Protein AF-0000000066699645 (afdb_homodimer)

Structure (mmCIF, N/CA/C/O backbone):
data_AF-0000000066699645-model_v1
#
loop_
_entity.id
_entity.type
_entity.pdbx_description
1 polymer 'Galactosylgalactosylxylosylprotein 3-beta-glucuronosyltransferase'
#
loop_
_atom_site.group_PDB
_atom_site.id
_atom_site.type_symbol
_atom_site.label_atom_id
_atom_site.label_alt_id
_atom_site.label_comp_id
_atom_site.label_asym_id
_atom_site.label_entity_id
_atom_site.label_seq_id
_atom_site.pdbx_PDB_ins_code
_atom_site.Cartn_x
_atom_site.Cartn_y
_atom_site.Cartn_z
_atom_site.occupancy
_atom_site.B_iso_or_equiv
_atom_site.auth_seq_id
_atom_site.auth_comp_id
_atom_site.auth_asym_id
_atom_site.auth_atom_id
_atom_site.pdbx_PDB_model_num
ATOM 1 N N . MET A 1 1 ? 53.219 -102.312 -9.844 1 25.41 1 MET A N 1
ATOM 2 C CA . MET A 1 1 ? 52.625 -101.5 -10.914 1 25.41 1 MET A CA 1
ATOM 3 C C . MET A 1 1 ? 52.094 -100.188 -10.375 1 25.41 1 MET A C 1
ATOM 5 O O . MET A 1 1 ? 51.094 -100.125 -9.648 1 25.41 1 MET A O 1
ATOM 9 N N . HIS A 1 2 ? 53 -99.062 -10.047 1 28.23 2 HIS A N 1
ATOM 10 C CA . HIS A 1 2 ? 53.094 -97.812 -9.352 1 28.23 2 HIS A CA 1
ATOM 11 C C . HIS A 1 2 ? 52.188 -96.75 -10 1 28.23 2 HIS A C 1
ATOM 13 O O . HIS A 1 2 ? 51.844 -96.875 -11.18 1 28.23 2 HIS A O 1
ATOM 19 N N . LEU A 1 3 ? 51.719 -95.625 -9.211 1 24.78 3 LEU A N 1
ATOM 20 C CA . LEU A 1 3 ? 50.812 -94.562 -9.008 1 24.78 3 LEU A CA 1
ATOM 21 C C . LEU A 1 3 ? 51.094 -93.375 -9.969 1 24.78 3 LEU A C 1
ATOM 23 O O . LEU A 1 3 ? 52 -92.562 -9.719 1 24.78 3 LEU A O 1
ATOM 27 N N . ARG A 1 4 ? 51.312 -93.625 -11.25 1 26.98 4 ARG A N 1
ATOM 28 C CA . ARG A 1 4 ? 51.688 -92.562 -12.219 1 26.98 4 ARG A CA 1
ATOM 29 C C . ARG A 1 4 ? 50.562 -91.562 -12.367 1 26.98 4 ARG A C 1
ATOM 31 O O . ARG A 1 4 ? 50.156 -91.25 -13.484 1 26.98 4 ARG A O 1
ATOM 38 N N . ARG A 1 5 ? 49.562 -91.375 -11.406 1 25.19 5 ARG A N 1
ATOM 39 C CA . ARG A 1 5 ? 48.281 -90.75 -11.688 1 25.19 5 ARG A CA 1
ATOM 40 C C . ARG A 1 5 ? 48.438 -89.25 -11.938 1 25.19 5 ARG A C 1
ATOM 42 O O . ARG A 1 5 ? 47.531 -88.625 -12.5 1 25.19 5 ARG A O 1
ATOM 49 N N . ILE A 1 6 ? 49.438 -88.5 -11.422 1 25.12 6 ILE A N 1
ATOM 50 C CA . ILE A 1 6 ? 49.094 -87.188 -10.859 1 25.12 6 ILE A CA 1
ATOM 51 C C . ILE A 1 6 ? 49.062 -86.125 -11.961 1 25.12 6 ILE A C 1
ATOM 53 O O . ILE A 1 6 ? 48.688 -85 -11.727 1 25.12 6 ILE A O 1
ATOM 57 N N . LYS A 1 7 ? 49.562 -86.188 -13.172 1 28.09 7 LYS A N 1
ATOM 58 C CA . LYS A 1 7 ? 50.094 -85 -13.773 1 28.09 7 LYS A CA 1
ATOM 59 C C . LYS A 1 7 ? 49 -84.125 -14.383 1 28.09 7 LYS A C 1
ATOM 61 O O . LYS A 1 7 ? 49.25 -83.062 -14.859 1 28.09 7 LYS A O 1
ATOM 66 N N . PHE A 1 8 ? 47.75 -84.562 -14.68 1 26.39 8 PHE A N 1
ATOM 67 C CA . PHE A 1 8 ? 47.125 -83.938 -15.82 1 26.39 8 PHE A CA 1
ATOM 68 C C . PHE A 1 8 ? 46.531 -82.562 -15.391 1 26.39 8 PHE A C 1
ATOM 70 O O . PHE A 1 8 ? 45.875 -81.875 -16.188 1 26.39 8 PHE A O 1
ATOM 77 N N . LEU A 1 9 ? 46.5 -82.125 -14.117 1 24.75 9 LEU A N 1
ATOM 78 C CA . LEU A 1 9 ? 45.5 -81.125 -13.789 1 24.75 9 LEU A CA 1
ATOM 79 C C . LEU A 1 9 ? 45.906 -79.75 -14.289 1 24.75 9 LEU A C 1
ATOM 81 O O . LEU A 1 9 ? 45.219 -78.75 -14.031 1 24.75 9 LEU A O 1
ATOM 85 N N . ARG A 1 10 ? 47.031 -79.5 -14.922 1 25.92 10 ARG A N 1
ATOM 86 C CA . ARG A 1 10 ? 47.469 -78.125 -14.875 1 25.92 10 ARG A CA 1
ATOM 87 C C . ARG A 1 10 ? 46.625 -77.25 -15.805 1 25.92 10 ARG A C 1
ATOM 89 O O . ARG A 1 10 ? 46.688 -76 -15.75 1 25.92 10 ARG A O 1
ATOM 96 N N . ARG A 1 11 ? 46.125 -77.688 -16.922 1 27.58 11 ARG A N 1
ATOM 97 C CA . ARG A 1 11 ? 46.094 -76.688 -18.016 1 27.58 11 ARG A CA 1
ATOM 98 C C . ARG A 1 11 ? 44.969 -75.688 -17.797 1 27.58 11 ARG A C 1
ATOM 100 O O . ARG A 1 11 ? 45 -74.625 -18.375 1 27.58 11 ARG A O 1
ATOM 107 N N . LEU A 1 12 ? 43.812 -76 -17.344 1 28.14 12 LEU A N 1
ATOM 108 C CA . LEU A 1 12 ? 42.688 -75.188 -17.859 1 28.14 12 LEU A CA 1
ATOM 109 C C . LEU A 1 12 ? 42.625 -73.875 -17.156 1 28.14 12 LEU A C 1
ATOM 111 O O . LEU A 1 12 ? 41.594 -73.188 -17.172 1 28.14 12 LEU A O 1
ATOM 115 N N . THR A 1 13 ? 43.656 -73.375 -16.5 1 29.7 13 THR A N 1
ATOM 116 C CA . THR A 1 13 ? 43.375 -72.125 -15.742 1 29.7 13 THR A CA 1
ATOM 117 C C . THR A 1 13 ? 43.219 -70.938 -16.688 1 29.7 13 THR A C 1
ATOM 119 O O . THR A 1 13 ? 43.25 -69.812 -16.234 1 29.7 13 THR A O 1
ATOM 122 N N . ASN A 1 14 ? 43.188 -71.062 -18.031 1 32.34 14 ASN A N 1
ATOM 123 C CA . ASN A 1 14 ? 43.156 -69.75 -18.734 1 32.34 14 ASN A CA 1
ATOM 124 C C . ASN A 1 14 ? 41.844 -69.062 -18.484 1 32.34 14 ASN A C 1
ATOM 126 O O . ASN A 1 14 ? 40.844 -69.312 -19.125 1 32.34 14 ASN A O 1
ATOM 130 N N . GLN A 1 15 ? 41.406 -68.75 -17.312 1 33.28 15 GLN A N 1
ATOM 131 C CA . GLN A 1 15 ? 40.25 -67.875 -17.062 1 33.28 15 GLN A CA 1
ATOM 132 C C . GLN A 1 15 ? 40.375 -66.562 -17.766 1 33.28 15 GLN A C 1
ATOM 134 O O . GLN A 1 15 ? 41.312 -65.812 -17.5 1 33.28 15 GLN A O 1
ATOM 139 N N . ARG A 1 16 ? 40 -66.375 -19.062 1 41.59 16 ARG A N 1
ATOM 140 C CA . ARG A 1 16 ? 39.875 -65.188 -19.859 1 41.59 16 ARG A CA 1
ATOM 141 C C . ARG A 1 16 ? 39.188 -64.062 -19.047 1 41.59 16 ARG A C 1
ATOM 143 O O . ARG A 1 16 ? 38.375 -64.312 -18.188 1 41.59 16 ARG A O 1
ATOM 150 N N . PRO A 1 17 ? 39.781 -62.75 -19.109 1 44.25 17 PRO A N 1
ATOM 151 C CA . PRO A 1 17 ? 39.438 -61.5 -18.391 1 44.25 17 PRO A CA 1
ATOM 152 C C . PRO A 1 17 ? 37.969 -61.094 -18.609 1 44.25 17 PRO A C 1
ATOM 154 O O . PRO A 1 17 ? 37.625 -60.531 -19.656 1 44.25 17 PRO A O 1
ATOM 157 N N . VAL A 1 18 ? 36.938 -61.812 -18.406 1 53.19 18 VAL A N 1
ATOM 158 C CA . VAL A 1 18 ? 35.562 -61.375 -18.328 1 53.19 18 VAL A CA 1
ATOM 159 C C . VAL A 1 18 ? 35.469 -60.125 -17.469 1 53.19 18 VAL A C 1
ATOM 161 O O . VAL A 1 18 ? 34.5 -59.375 -17.562 1 53.19 18 VAL A O 1
ATOM 164 N N . ASP A 1 19 ? 36.562 -59.906 -16.688 1 60 19 ASP A N 1
ATOM 165 C CA . ASP A 1 19 ? 36.5 -58.75 -15.781 1 60 19 ASP A CA 1
ATOM 166 C C . ASP A 1 19 ? 36.656 -57.438 -16.547 1 60 19 ASP A C 1
ATOM 168 O O . ASP A 1 19 ? 36.031 -56.438 -16.203 1 60 19 ASP A O 1
ATOM 172 N N . GLY A 1 20 ? 37.312 -57.5 -17.719 1 61.88 20 GLY A N 1
ATOM 173 C CA . GLY A 1 20 ? 37.5 -56.281 -18.484 1 61.88 20 GLY A CA 1
ATOM 174 C C . GLY A 1 20 ? 36.281 -55.844 -19.234 1 61.88 20 GLY A C 1
ATOM 175 O O . GLY A 1 20 ? 36 -54.656 -19.344 1 61.88 20 GLY A O 1
ATOM 176 N N . ILE A 1 21 ? 35.562 -56.844 -19.703 1 68.38 21 ILE A N 1
ATOM 177 C CA . ILE A 1 21 ? 34.344 -56.531 -20.484 1 68.38 21 ILE A CA 1
ATOM 178 C C . ILE A 1 21 ? 33.281 -55.969 -19.562 1 68.38 21 ILE A C 1
ATOM 180 O O . ILE A 1 21 ? 32.594 -55 -19.906 1 68.38 21 ILE A O 1
ATOM 184 N N . PHE A 1 22 ? 33.25 -56.5 -18.344 1 70 22 PHE A N 1
ATOM 185 C CA . PHE A 1 22 ? 32.25 -56 -17.391 1 70 22 PHE A CA 1
ATOM 186 C C . PHE A 1 22 ? 32.562 -54.562 -16.969 1 70 22 PHE A C 1
ATOM 188 O O . PHE A 1 22 ? 31.688 -53.75 -16.812 1 70 22 PHE A O 1
ATOM 195 N N . SER A 1 23 ? 33.875 -54.344 -16.891 1 74.88 23 SER A N 1
ATOM 196 C CA . SER A 1 23 ? 34.281 -53 -16.5 1 74.88 23 SER A CA 1
ATOM 197 C C . SER A 1 23 ? 34.031 -52 -17.625 1 74.88 23 SER A C 1
ATOM 199 O O . SER A 1 23 ? 33.625 -50.875 -17.375 1 74.88 23 SER A O 1
ATOM 201 N N . THR A 1 24 ? 34.125 -52.5 -18.844 1 79.38 24 THR A N 1
ATOM 202 C CA . THR A 1 24 ? 33.906 -51.625 -19.984 1 79.38 24 THR A CA 1
ATOM 203 C C . THR A 1 24 ? 32.406 -51.344 -20.188 1 79.38 24 THR A C 1
ATOM 205 O O . THR A 1 24 ? 32.031 -50.219 -20.5 1 79.38 24 THR A O 1
ATOM 208 N N . ILE A 1 25 ? 31.641 -52.344 -19.906 1 78.44 25 ILE A N 1
ATOM 209 C CA . ILE A 1 25 ? 30.203 -52.188 -20.047 1 78.44 25 ILE A CA 1
ATOM 210 C C . ILE A 1 25 ? 29.672 -51.281 -18.938 1 78.44 25 ILE A C 1
ATOM 212 O O . ILE A 1 25 ? 28.812 -50.438 -19.188 1 78.44 25 ILE A O 1
ATOM 216 N N . GLN A 1 26 ? 30.219 -51.406 -17.766 1 75.94 26 GLN A N 1
ATOM 217 C CA . GLN A 1 26 ? 29.844 -50.531 -16.656 1 75.94 26 GLN A CA 1
ATOM 218 C C . GLN A 1 26 ? 30.25 -49.094 -16.938 1 75.94 26 GLN A C 1
ATOM 220 O O . GLN A 1 26 ? 29.484 -48.156 -16.641 1 75.94 26 GLN A O 1
ATOM 225 N N . ALA A 1 27 ? 31.359 -48.969 -17.562 1 79.38 27 ALA A N 1
ATOM 226 C CA . ALA A 1 27 ? 31.844 -47.625 -17.906 1 79.38 27 ALA A CA 1
ATOM 227 C C . ALA A 1 27 ? 31 -47 -19 1 79.38 27 ALA A C 1
ATOM 229 O O . ALA A 1 27 ? 30.641 -45.844 -18.922 1 79.38 27 ALA A O 1
ATOM 230 N N . VAL A 1 28 ? 30.672 -47.812 -19.938 1 79.5 28 VAL A N 1
ATOM 231 C CA . VAL A 1 28 ? 29.844 -47.312 -21.031 1 79.5 28 VAL A CA 1
ATOM 232 C C . VAL A 1 28 ? 28.453 -46.969 -20.516 1 79.5 28 VAL A C 1
ATOM 234 O O . VAL A 1 28 ? 27.891 -45.938 -20.891 1 79.5 28 VAL A O 1
ATOM 237 N N . PHE A 1 29 ? 27.984 -47.75 -19.641 1 79.81 29 PHE A N 1
ATOM 238 C CA . PHE A 1 29 ? 26.672 -47.5 -19.047 1 79.81 29 PHE A CA 1
ATOM 239 C C . PHE A 1 29 ? 26.719 -46.219 -18.188 1 79.81 29 PHE A C 1
ATOM 241 O O . PHE A 1 29 ? 25.781 -45.438 -18.234 1 79.81 29 PHE A O 1
ATOM 248 N N . ALA A 1 30 ? 27.766 -46.062 -17.484 1 79.38 30 ALA A N 1
ATOM 249 C CA . ALA A 1 30 ? 27.938 -44.844 -16.688 1 79.38 30 ALA A CA 1
ATOM 250 C C . ALA A 1 30 ? 28.016 -43.594 -17.562 1 79.38 30 ALA A C 1
ATOM 252 O O . ALA A 1 30 ? 27.391 -42.562 -17.266 1 79.38 30 ALA A O 1
ATOM 253 N N . ILE A 1 31 ? 28.688 -43.75 -18.594 1 79 31 ILE A N 1
ATOM 254 C CA . ILE A 1 31 ? 28.828 -42.656 -19.531 1 79 31 ILE A CA 1
ATOM 255 C C . ILE A 1 31 ? 27.5 -42.344 -20.188 1 79 31 ILE A C 1
ATOM 257 O O . ILE A 1 31 ? 27.125 -41.156 -20.359 1 79 31 ILE A O 1
ATOM 261 N N . ALA A 1 32 ? 26.781 -43.344 -20.5 1 78.94 32 ALA A N 1
ATOM 262 C CA . ALA A 1 32 ? 25.469 -43.156 -21.109 1 78.94 32 ALA A CA 1
ATOM 263 C C . ALA A 1 32 ? 24.5 -42.469 -20.141 1 78.94 32 ALA A C 1
ATOM 265 O O . ALA A 1 32 ? 23.75 -41.562 -20.531 1 78.94 32 ALA A O 1
ATOM 266 N N . VAL A 1 33 ? 24.594 -42.844 -18.922 1 74.62 33 VAL A N 1
ATOM 267 C CA . VAL A 1 33 ? 23.719 -42.25 -17.906 1 74.62 33 VAL A CA 1
ATOM 268 C C . VAL A 1 33 ? 24.094 -40.781 -17.688 1 74.62 33 VAL A C 1
ATOM 270 O O . VAL A 1 33 ? 23.219 -39.906 -17.625 1 74.62 33 VAL A O 1
ATOM 273 N N . ILE A 1 34 ? 25.312 -40.531 -17.688 1 73.62 34 ILE A N 1
ATOM 274 C CA . ILE A 1 34 ? 25.781 -39.156 -17.531 1 73.62 34 ILE A CA 1
ATOM 275 C C . ILE A 1 34 ? 25.375 -38.312 -18.75 1 73.62 34 ILE A C 1
ATOM 277 O O . ILE A 1 34 ? 24.906 -37.188 -18.594 1 73.62 34 ILE A O 1
ATOM 281 N N . SER A 1 35 ? 25.594 -38.844 -19.859 1 73.31 35 SER A N 1
ATOM 282 C CA . SER A 1 35 ? 25.219 -38.156 -21.094 1 73.31 35 SER A CA 1
ATOM 283 C C . SER A 1 35 ? 23.719 -37.906 -21.141 1 73.31 35 SER A C 1
ATOM 285 O O . SER A 1 35 ? 23.281 -36.812 -21.547 1 73.31 35 SER A O 1
ATOM 287 N N . PHE A 1 36 ? 22.969 -38.812 -20.75 1 70.5 36 PHE A N 1
ATOM 288 C CA . PHE A 1 36 ? 21.516 -38.656 -20.719 1 70.5 36 PHE A CA 1
ATOM 289 C C . PHE A 1 36 ? 21.094 -37.625 -19.703 1 70.5 36 PHE A C 1
ATOM 291 O O . PHE A 1 36 ? 20.219 -36.781 -19.984 1 70.5 36 PHE A O 1
ATOM 298 N N . GLN A 1 37 ? 21.672 -37.625 -18.562 1 64.19 37 GLN A N 1
ATOM 299 C CA . GLN A 1 37 ? 21.406 -36.594 -17.547 1 64.19 37 GLN A CA 1
ATOM 300 C C . GLN A 1 37 ? 21.781 -35.219 -18.047 1 64.19 37 GLN A C 1
ATOM 302 O O . GLN A 1 37 ? 21.047 -34.25 -17.812 1 64.19 37 GLN A O 1
ATOM 307 N N . MET A 1 38 ? 22.828 -35.125 -18.703 1 67 38 MET A N 1
ATOM 308 C CA . MET A 1 38 ? 23.266 -33.844 -19.281 1 67 38 MET A CA 1
ATOM 309 C C . MET A 1 38 ? 22.266 -33.375 -20.344 1 67 38 MET A C 1
ATOM 311 O O . MET A 1 38 ? 21.969 -32.188 -20.406 1 67 38 MET A O 1
ATOM 315 N N . CYS A 1 39 ? 21.781 -34.25 -21.125 1 64.88 39 CYS A N 1
ATOM 316 C CA . CYS A 1 39 ? 20.781 -33.875 -22.141 1 64.88 39 CYS A CA 1
ATOM 317 C C . CYS A 1 39 ? 19.5 -33.375 -21.5 1 64.88 39 CYS A C 1
ATOM 319 O O . CYS A 1 39 ? 18.906 -32.406 -21.969 1 64.88 39 CYS A O 1
ATOM 321 N N . ILE A 1 40 ? 19.125 -34.031 -20.438 1 58.25 40 ILE A N 1
ATOM 322 C CA . ILE A 1 40 ? 17.922 -33.625 -19.719 1 58.25 40 ILE A CA 1
ATOM 323 C C . ILE A 1 40 ? 18.125 -32.219 -19.109 1 58.25 40 ILE A C 1
ATOM 325 O O . ILE A 1 40 ? 17.234 -31.375 -19.203 1 58.25 40 ILE A O 1
ATOM 329 N N . ILE A 1 41 ? 19.219 -32.031 -18.578 1 57.19 41 ILE A N 1
ATOM 330 C CA . ILE A 1 41 ? 19.547 -30.719 -18 1 57.19 41 ILE A CA 1
ATOM 331 C C . ILE A 1 41 ? 19.531 -29.656 -19.094 1 57.19 41 ILE A C 1
ATOM 333 O O . ILE A 1 41 ? 18.938 -28.578 -18.906 1 57.19 41 ILE A O 1
ATOM 337 N N . ILE A 1 42 ? 20.188 -29.953 -20.203 1 56.38 42 ILE A N 1
ATOM 338 C CA . ILE A 1 42 ? 20.25 -29.016 -21.328 1 56.38 42 ILE A CA 1
ATOM 339 C C . ILE A 1 42 ? 18.828 -28.75 -21.844 1 56.38 42 ILE A C 1
ATOM 341 O O . ILE A 1 42 ? 18.469 -27.594 -22.109 1 56.38 42 ILE A O 1
ATOM 345 N N . TYR A 1 43 ? 18.047 -29.766 -21.969 1 56.53 43 TYR A N 1
ATOM 346 C CA . TYR A 1 43 ? 16.672 -29.625 -22.422 1 56.53 43 TYR A CA 1
ATOM 347 C C . TYR A 1 43 ? 15.875 -28.75 -21.453 1 56.53 43 TYR A C 1
ATOM 349 O O . TYR A 1 43 ? 15.133 -27.859 -21.891 1 56.53 43 TYR A O 1
ATOM 357 N N . LEU A 1 44 ? 16.031 -29 -20.219 1 59.19 44 LEU A N 1
ATOM 358 C CA . LEU A 1 44 ? 15.32 -28.25 -19.203 1 59.19 44 LEU A CA 1
ATOM 359 C C . LEU A 1 44 ? 15.734 -26.781 -19.234 1 59.19 44 LEU A C 1
ATOM 361 O O . LEU A 1 44 ? 14.891 -25.891 -19.062 1 59.19 44 LEU A O 1
ATOM 365 N N . VAL A 1 45 ? 16.984 -26.656 -19.406 1 58.69 45 VAL A N 1
ATOM 366 C CA . VAL A 1 45 ? 17.484 -25.281 -19.484 1 58.69 45 VAL A CA 1
ATOM 367 C C . VAL A 1 45 ? 16.953 -24.609 -20.734 1 58.69 45 VAL A C 1
ATOM 369 O O . VAL A 1 45 ? 16.578 -23.422 -20.703 1 58.69 45 VAL A O 1
ATOM 372 N N . GLU A 1 46 ? 16.906 -25.375 -21.828 1 60.12 46 GLU A N 1
ATOM 373 C CA . GLU A 1 46 ? 16.438 -24.812 -23.094 1 60.12 46 GLU A CA 1
ATOM 374 C C . GLU A 1 46 ? 14.945 -24.5 -23.047 1 60.12 46 GLU A C 1
ATOM 376 O O . GLU A 1 46 ? 14.469 -23.594 -23.734 1 60.12 46 GLU A O 1
ATOM 381 N N . GLU A 1 47 ? 14.32 -25.094 -22.156 1 67.19 47 GLU A N 1
ATOM 382 C CA . GLU A 1 47 ? 12.875 -24.906 -22.078 1 67.19 47 GLU A CA 1
ATOM 383 C C . GLU A 1 47 ? 12.523 -23.734 -21.156 1 67.19 47 GLU A C 1
ATOM 385 O O . GLU A 1 47 ? 11.383 -23.266 -21.156 1 67.19 47 GLU A O 1
ATOM 390 N N . ARG A 1 48 ? 13.57 -23.25 -20.656 1 72.12 48 ARG A N 1
ATOM 391 C CA . ARG A 1 48 ? 13.312 -22.125 -19.75 1 72.12 48 ARG A CA 1
ATOM 392 C C . ARG A 1 48 ? 13.141 -20.828 -20.547 1 72.12 48 ARG A C 1
ATOM 394 O O . ARG A 1 48 ? 13.844 -20.594 -21.531 1 72.12 48 ARG A O 1
ATOM 401 N N . ASN A 1 49 ? 12.258 -20.062 -20.109 1 69.56 49 ASN A N 1
ATOM 402 C CA . ASN A 1 49 ? 12 -18.781 -20.766 1 69.56 49 ASN A CA 1
ATOM 403 C C . ASN A 1 49 ? 12.914 -17.688 -20.219 1 69.56 49 ASN A C 1
ATOM 405 O O . ASN A 1 49 ? 12.695 -16.5 -20.5 1 69.56 49 ASN A O 1
ATOM 409 N N . TYR A 1 50 ? 13.938 -18.125 -19.438 1 72.56 50 TYR A N 1
ATOM 410 C CA . TYR A 1 50 ? 14.805 -17.141 -18.812 1 72.56 50 TYR A CA 1
ATOM 411 C C . TYR A 1 50 ? 16.219 -17.688 -18.625 1 72.56 50 TYR A C 1
ATOM 413 O O . TYR A 1 50 ? 16.438 -18.891 -18.781 1 72.56 50 TYR A O 1
ATOM 421 N N . GLU A 1 51 ? 17.156 -16.781 -18.547 1 73.5 51 GLU A N 1
ATOM 422 C CA . GLU A 1 51 ? 18.531 -17.094 -18.141 1 73.5 51 GLU A CA 1
ATOM 423 C C . GLU A 1 51 ? 18.766 -16.703 -16.672 1 73.5 51 GLU A C 1
ATOM 425 O O . GLU A 1 51 ? 18.297 -15.664 -16.219 1 73.5 51 GLU A O 1
ATOM 430 N N . ILE A 1 52 ? 19.281 -17.781 -15.961 1 68.25 52 ILE A N 1
ATOM 431 C CA . ILE A 1 52 ? 19.562 -17.531 -14.547 1 68.25 52 ILE A CA 1
ATOM 432 C C . ILE A 1 52 ? 20.953 -16.922 -14.391 1 68.25 52 ILE A C 1
ATOM 434 O O . ILE A 1 52 ? 21.938 -17.484 -14.875 1 68.25 52 ILE A O 1
ATOM 438 N N . TYR A 1 53 ? 21.062 -15.828 -13.984 1 62.03 53 TYR A N 1
ATOM 439 C CA . TYR A 1 53 ? 22.391 -15.281 -13.734 1 62.03 53 TYR A CA 1
ATOM 440 C C . TYR A 1 53 ? 22.812 -15.516 -12.289 1 62.03 53 TYR A C 1
ATOM 442 O O . TYR A 1 53 ? 23.453 -16.516 -11.977 1 62.03 53 TYR A O 1
ATOM 450 N N . GLU A 1 54 ? 22.906 -14.547 -11.281 1 52.66 54 GLU A N 1
ATOM 451 C CA . GLU A 1 54 ? 23.312 -14.727 -9.898 1 52.66 54 GLU A CA 1
ATOM 452 C C . GLU A 1 54 ? 22.109 -14.875 -8.969 1 52.66 54 GLU A C 1
ATOM 454 O O . GLU A 1 54 ? 21.5 -13.875 -8.594 1 52.66 54 GLU A O 1
ATOM 459 N N . PRO A 1 55 ? 21.609 -16.094 -8.953 1 51.44 55 PRO A N 1
ATOM 460 C CA . PRO A 1 55 ? 20.594 -16.203 -7.898 1 51.44 55 PRO A CA 1
ATOM 461 C C . PRO A 1 55 ? 21.141 -15.812 -6.523 1 51.44 55 PRO A C 1
ATOM 463 O O . PRO A 1 55 ? 22.047 -16.453 -6.004 1 51.44 55 PRO A O 1
ATOM 466 N N . ARG A 1 56 ? 21.703 -14.578 -6.207 1 50.88 56 ARG A N 1
ATOM 467 C CA . ARG A 1 56 ? 22.078 -14.438 -4.805 1 50.88 56 ARG A CA 1
ATOM 468 C C . ARG A 1 56 ? 20.859 -14.547 -3.896 1 50.88 56 ARG A C 1
ATOM 470 O O . ARG A 1 56 ? 19.859 -13.867 -4.105 1 50.88 56 ARG A O 1
ATOM 477 N N . ILE A 1 57 ? 20.641 -15.82 -3.367 1 54.88 57 ILE A N 1
ATOM 478 C CA . ILE A 1 57 ? 19.656 -16.109 -2.32 1 54.88 57 ILE A CA 1
ATOM 479 C C . ILE A 1 57 ? 20.031 -15.344 -1.049 1 54.88 57 ILE A C 1
ATOM 481 O O . ILE A 1 57 ? 21.125 -15.516 -0.514 1 54.88 57 ILE A O 1
ATOM 485 N N . ILE A 1 58 ? 19.734 -14.055 -0.841 1 54.03 58 ILE A N 1
ATOM 486 C CA . ILE A 1 58 ? 19.922 -13.422 0.459 1 54.03 58 ILE A CA 1
ATOM 487 C C . ILE A 1 58 ? 18.781 -13.805 1.393 1 54.03 58 ILE A C 1
ATOM 489 O O . ILE A 1 58 ? 17.609 -13.531 1.103 1 54.03 58 ILE A O 1
ATOM 493 N N . SER A 1 59 ? 18.938 -15.07 2.01 1 52.84 59 SER A N 1
ATOM 494 C CA . SER A 1 59 ? 17.922 -15.398 3.014 1 52.84 59 SER A CA 1
ATOM 495 C C . SER A 1 59 ? 18.188 -14.656 4.32 1 52.84 59 SER A C 1
ATOM 497 O O . SER A 1 59 ? 19.328 -14.633 4.812 1 52.84 59 SER A O 1
ATOM 499 N N . ASN A 1 60 ? 17.562 -13.516 4.555 1 50.47 60 ASN A N 1
ATOM 500 C CA . ASN A 1 60 ? 17.891 -12.922 5.844 1 50.47 60 ASN A CA 1
ATOM 501 C C . ASN A 1 60 ? 17.641 -13.898 6.992 1 50.47 60 ASN A C 1
ATOM 503 O O . ASN A 1 60 ? 18.422 -13.945 7.945 1 50.47 60 ASN A O 1
ATOM 507 N N . ASN A 1 61 ? 16.344 -14.086 7.559 1 46.81 61 ASN A N 1
ATOM 508 C CA . ASN A 1 61 ? 16.047 -14.75 8.82 1 46.81 61 ASN A CA 1
ATOM 509 C C . ASN A 1 61 ? 15.57 -16.188 8.609 1 46.81 61 ASN A C 1
ATOM 511 O O . ASN A 1 61 ? 14.836 -16.453 7.66 1 46.81 61 ASN A O 1
ATOM 515 N N . ALA A 1 62 ? 16.5 -17.062 9.227 1 40.84 62 ALA A N 1
ATOM 516 C CA . ALA A 1 62 ? 16.109 -18.453 9.398 1 40.84 62 ALA A CA 1
ATOM 517 C C . ALA A 1 62 ? 14.625 -18.594 9.695 1 40.84 62 ALA A C 1
ATOM 519 O O . ALA A 1 62 ? 14.078 -17.828 10.508 1 40.84 62 ALA A O 1
ATOM 520 N N . PHE A 1 63 ? 13.914 -19.125 8.727 1 45.72 63 PHE A N 1
ATOM 521 C CA . PHE A 1 63 ? 12.57 -19.625 8.984 1 45.72 63 PHE A CA 1
ATOM 522 C C . PHE A 1 63 ? 12.438 -20.094 10.43 1 45.72 63 PHE A C 1
ATOM 524 O O . PHE A 1 63 ? 13.094 -21.062 10.828 1 45.72 63 PHE A O 1
ATOM 531 N N . HIS A 1 64 ? 12.406 -19.094 11.352 1 40.5 64 HIS A N 1
ATOM 532 C CA . HIS A 1 64 ? 12.008 -19.688 12.617 1 40.5 64 HIS A CA 1
ATOM 533 C C . HIS A 1 64 ? 10.656 -20.391 12.5 1 40.5 64 HIS A C 1
ATOM 535 O O . HIS A 1 64 ? 9.641 -19.75 12.211 1 40.5 64 HIS A O 1
ATOM 541 N N . ASN A 1 65 ? 10.68 -21.469 11.953 1 39.53 65 ASN A N 1
ATOM 542 C CA . ASN A 1 65 ? 9.516 -22.344 12.086 1 39.53 65 ASN A CA 1
ATOM 543 C C . ASN A 1 65 ? 8.867 -22.203 13.461 1 39.53 65 ASN A C 1
ATOM 545 O O . ASN A 1 65 ? 9.32 -22.828 14.43 1 39.53 65 ASN A O 1
ATOM 549 N N . ASN A 1 66 ? 8.602 -21.031 13.922 1 41.31 66 ASN A N 1
ATOM 550 C CA . ASN A 1 66 ? 7.801 -21.125 15.133 1 41.31 66 ASN A CA 1
ATOM 551 C C . ASN A 1 66 ? 6.742 -22.219 15.016 1 41.31 66 ASN A C 1
ATOM 553 O O . ASN A 1 66 ? 6.152 -22.406 13.945 1 41.31 66 ASN A O 1
ATOM 557 N N . GLN A 1 67 ? 6.762 -23.016 15.906 1 42.38 67 GLN A N 1
ATOM 558 C CA . GLN A 1 67 ? 6.109 -24.297 16.203 1 42.38 67 GLN A CA 1
ATOM 559 C C . GLN A 1 67 ? 4.594 -24.188 16.062 1 42.38 67 GLN A C 1
ATOM 561 O O . GLN A 1 67 ? 3.863 -25.094 16.438 1 42.38 67 GLN A O 1
ATOM 566 N N . ASN A 1 68 ? 3.957 -23 16.016 1 45.72 68 ASN A N 1
ATOM 567 C CA . ASN A 1 68 ? 2.582 -23.5 16 1 45.72 68 ASN A CA 1
ATOM 568 C C . ASN A 1 68 ? 2.279 -24.25 14.711 1 45.72 68 ASN A C 1
ATOM 570 O O . ASN A 1 68 ? 2.02 -23.641 13.672 1 45.72 68 ASN A O 1
ATOM 574 N N . ARG A 1 69 ? 2.828 -25.469 14.555 1 51.97 69 ARG A N 1
ATOM 575 C CA . ARG A 1 69 ? 2.924 -26.578 13.625 1 51.97 69 ARG A CA 1
ATOM 576 C C . ARG A 1 69 ? 1.647 -26.719 12.805 1 51.97 69 ARG A C 1
ATOM 578 O O . ARG A 1 69 ? 1.64 -27.391 11.766 1 51.97 69 ARG A O 1
ATOM 585 N N . ASN A 1 70 ? 0.598 -26.094 13.227 1 60.53 70 ASN A N 1
ATOM 586 C CA . ASN A 1 70 ? -0.607 -26.578 12.555 1 60.53 70 ASN A CA 1
ATOM 587 C C . ASN A 1 70 ? -1.05 -25.625 11.445 1 60.53 70 ASN A C 1
ATOM 589 O O . ASN A 1 70 ? -2.066 -25.859 10.789 1 60.53 70 ASN A O 1
ATOM 593 N N . ASN A 1 71 ? -0.152 -24.422 11.172 1 85.56 71 ASN A N 1
ATOM 594 C CA . ASN A 1 71 ? -0.628 -23.531 10.117 1 85.56 71 ASN A CA 1
ATOM 595 C C . ASN A 1 71 ? 0.204 -23.672 8.852 1 85.56 71 ASN A C 1
ATOM 597 O O . ASN A 1 71 ? 1.433 -23.75 8.906 1 85.56 71 ASN A O 1
ATOM 601 N N . ARG A 1 72 ? -0.414 -23.812 7.719 1 95.81 72 ARG A N 1
ATOM 602 C CA . ARG A 1 72 ? 0.267 -23.953 6.438 1 95.81 72 ARG A CA 1
ATOM 603 C C . ARG A 1 72 ? 1.149 -22.734 6.148 1 95.81 72 ARG A C 1
ATOM 605 O O . ARG A 1 72 ? 0.77 -21.609 6.441 1 95.81 72 ARG A O 1
ATOM 612 N N . THR A 1 73 ? 2.311 -23 5.613 1 97.81 73 THR A N 1
ATOM 613 C CA . THR A 1 73 ? 3.215 -21.953 5.152 1 97.81 73 THR A CA 1
ATOM 614 C C . THR A 1 73 ? 2.703 -21.328 3.859 1 97.81 73 THR A C 1
ATOM 616 O O . THR A 1 73 ? 2.236 -22.047 2.963 1 97.81 73 THR A O 1
ATOM 619 N N . ILE A 1 74 ? 2.73 -20.031 3.846 1 98.69 74 ILE A N 1
ATOM 620 C CA . ILE A 1 74 ? 2.396 -19.344 2.6 1 98.69 74 ILE A CA 1
ATOM 621 C C . ILE A 1 74 ? 3.678 -18.969 1.86 1 98.69 74 ILE A C 1
ATOM 623 O O . ILE A 1 74 ? 4.566 -18.328 2.432 1 98.69 74 ILE A O 1
ATOM 627 N N . ILE A 1 75 ? 3.836 -19.344 0.63 1 98.56 75 ILE A N 1
ATOM 628 C CA . ILE A 1 75 ? 4.949 -18.953 -0.225 1 98.56 75 ILE A CA 1
ATOM 629 C C . ILE A 1 75 ? 4.465 -17.938 -1.265 1 98.56 75 ILE A C 1
ATOM 631 O O . ILE A 1 75 ? 3.633 -18.266 -2.113 1 98.56 75 ILE A O 1
ATOM 635 N N . VAL A 1 76 ? 4.988 -16.781 -1.173 1 98.81 76 VAL A N 1
ATOM 636 C CA . VAL A 1 76 ? 4.605 -15.711 -2.084 1 98.81 76 VAL A CA 1
ATOM 637 C C . VAL A 1 76 ? 5.699 -15.5 -3.127 1 98.81 76 VAL A C 1
ATOM 639 O O . VAL A 1 76 ? 6.875 -15.352 -2.781 1 98.81 76 VAL A O 1
ATOM 642 N N . ILE A 1 77 ? 5.355 -15.5 -4.387 1 98.12 77 ILE A N 1
ATOM 643 C CA . ILE A 1 77 ? 6.27 -15.211 -5.488 1 98.12 77 ILE A CA 1
ATOM 644 C C . ILE A 1 77 ? 5.914 -13.859 -6.105 1 98.12 77 ILE A C 1
ATOM 646 O O . ILE A 1 77 ? 4.785 -13.648 -6.551 1 98.12 77 ILE A O 1
ATOM 650 N N . THR A 1 78 ? 6.867 -12.977 -6.16 1 98.12 78 THR A N 1
ATOM 651 C CA . THR A 1 78 ? 6.652 -11.625 -6.676 1 98.12 78 THR A CA 1
ATOM 652 C C . THR A 1 78 ? 7.684 -11.289 -7.75 1 98.12 78 THR A C 1
ATOM 654 O O . THR A 1 78 ? 8.844 -11.023 -7.438 1 98.12 78 THR A O 1
ATOM 657 N N . PRO A 1 79 ? 7.25 -11.281 -9.031 1 96.12 79 PRO A N 1
ATOM 658 C CA . PRO A 1 79 ? 8.125 -10.688 -10.047 1 96.12 79 PRO A CA 1
ATOM 659 C C . PRO A 1 79 ? 8.211 -9.164 -9.93 1 96.12 79 PRO A C 1
ATOM 661 O O . PRO A 1 79 ? 7.234 -8.516 -9.555 1 96.12 79 PRO A O 1
ATOM 664 N N . THR A 1 80 ? 9.328 -8.625 -10.195 1 95.69 80 THR A N 1
ATOM 665 C CA . THR A 1 80 ? 9.484 -7.172 -10.188 1 95.69 80 THR A CA 1
ATOM 666 C C . THR A 1 80 ? 10.523 -6.734 -11.219 1 95.69 80 THR A C 1
ATOM 668 O O . THR A 1 80 ? 11.188 -7.57 -11.828 1 95.69 80 THR A O 1
ATOM 671 N N . TYR A 1 81 ? 10.539 -5.488 -11.531 1 93.44 81 TYR A N 1
ATOM 672 C CA . TYR A 1 81 ? 11.461 -4.887 -12.484 1 93.44 81 TYR A CA 1
ATOM 673 C C . TYR A 1 81 ? 11.703 -3.418 -12.164 1 93.44 81 TYR A C 1
ATOM 675 O O . TYR A 1 81 ? 10.914 -2.799 -11.438 1 93.44 81 TYR A O 1
ATOM 683 N N . LEU A 1 82 ? 12.727 -2.941 -12.727 1 93.25 82 LEU A N 1
ATOM 684 C CA . LEU A 1 82 ? 13.102 -1.555 -12.477 1 93.25 82 LEU A CA 1
ATOM 685 C C . LEU A 1 82 ? 12.07 -0.597 -13.07 1 93.25 82 LEU A C 1
ATOM 687 O O . LEU A 1 82 ? 11.758 -0.678 -14.258 1 93.25 82 LEU A O 1
ATOM 691 N N . ARG A 1 83 ? 11.547 0.203 -12.242 1 93.38 83 ARG A N 1
ATOM 692 C CA . ARG A 1 83 ? 10.688 1.311 -12.641 1 93.38 83 ARG A CA 1
ATOM 693 C C . ARG A 1 83 ? 10.57 2.342 -11.523 1 93.38 83 ARG A C 1
ATOM 695 O O . ARG A 1 83 ? 10.828 2.033 -10.359 1 93.38 83 ARG A O 1
ATOM 702 N N . LEU A 1 84 ? 10.086 3.514 -11.758 1 94.12 84 LEU A N 1
ATOM 703 C CA . LEU A 1 84 ? 10.086 4.641 -10.828 1 94.12 84 LEU A CA 1
ATOM 704 C C . LEU A 1 84 ? 9.25 4.328 -9.594 1 94.12 84 LEU A C 1
ATOM 706 O O . LEU A 1 84 ? 9.617 4.703 -8.477 1 94.12 84 LEU A O 1
ATOM 710 N N . ALA A 1 85 ? 8.172 3.549 -9.734 1 95.62 85 ALA A N 1
ATOM 711 C CA . ALA A 1 85 ? 7.219 3.34 -8.648 1 95.62 85 ALA A CA 1
ATOM 712 C C . ALA A 1 85 ? 7.578 2.102 -7.832 1 95.62 85 ALA A C 1
ATOM 714 O O . ALA A 1 85 ? 6.957 1.825 -6.801 1 95.62 85 ALA A O 1
ATOM 715 N N . ARG A 1 86 ? 8.586 1.385 -8.188 1 96.31 86 ARG A N 1
ATOM 716 C CA . ARG A 1 86 ? 8.812 0.043 -7.664 1 96.31 86 ARG A CA 1
ATOM 717 C C . ARG A 1 86 ? 9.062 0.079 -6.156 1 96.31 86 ARG A C 1
ATOM 719 O O . ARG A 1 86 ? 8.5 -0.726 -5.414 1 96.31 86 ARG A O 1
ATOM 726 N N . LEU A 1 87 ? 9.891 0.998 -5.719 1 97 87 LEU A N 1
ATOM 727 C CA . LEU A 1 87 ? 10.219 1.025 -4.297 1 97 87 LEU A CA 1
ATOM 728 C C . LEU A 1 87 ? 8.984 1.379 -3.467 1 97 87 LEU A C 1
ATOM 730 O O . LEU A 1 87 ? 8.781 0.826 -2.385 1 97 87 LEU A O 1
ATOM 734 N N . ALA A 1 88 ? 8.195 2.279 -3.961 1 97.69 88 ALA A N 1
ATOM 735 C CA . ALA A 1 88 ? 6.938 2.59 -3.285 1 97.69 88 ALA A CA 1
ATOM 736 C C . ALA A 1 88 ? 6.027 1.365 -3.23 1 97.69 88 ALA A C 1
ATOM 738 O O . ALA A 1 88 ? 5.516 1.013 -2.166 1 97.69 88 ALA A O 1
ATOM 739 N N . ASP A 1 89 ? 5.879 0.686 -4.332 1 97.81 89 ASP A N 1
ATOM 740 C CA . ASP A 1 89 ? 5.02 -0.491 -4.441 1 97.81 89 ASP A CA 1
ATOM 741 C C . ASP A 1 89 ? 5.508 -1.612 -3.527 1 97.81 89 ASP A C 1
ATOM 743 O O . ASP A 1 89 ? 4.719 -2.205 -2.789 1 97.81 89 ASP A O 1
ATOM 747 N N . MET A 1 90 ? 6.77 -1.825 -3.574 1 98.19 90 MET A N 1
ATOM 748 C CA . MET A 1 90 ? 7.328 -2.938 -2.811 1 98.19 90 MET A CA 1
ATOM 749 C C . MET A 1 90 ? 7.332 -2.625 -1.317 1 98.19 90 MET A C 1
ATOM 751 O O . MET A 1 90 ? 7.23 -3.531 -0.489 1 98.19 90 MET A O 1
ATOM 755 N N . THR A 1 91 ? 7.453 -1.355 -0.951 1 98.38 91 THR A N 1
ATOM 756 C CA . THR A 1 91 ? 7.332 -0.979 0.453 1 98.38 91 THR A CA 1
ATOM 757 C C . THR A 1 91 ? 5.945 -1.333 0.987 1 98.38 91 THR A C 1
ATOM 759 O O . THR A 1 91 ? 5.824 -1.961 2.041 1 98.38 91 THR A O 1
ATOM 762 N N . ARG A 1 92 ? 4.941 -1.014 0.233 1 98.06 92 ARG A N 1
ATOM 763 C CA . ARG A 1 92 ? 3.576 -1.341 0.626 1 98.06 92 ARG A CA 1
ATOM 764 C C . ARG A 1 92 ? 3.398 -2.846 0.789 1 98.06 92 ARG A C 1
ATOM 766 O O . ARG A 1 92 ? 2.85 -3.307 1.792 1 98.06 92 ARG A O 1
ATOM 773 N N . LEU A 1 93 ? 3.844 -3.52 -0.198 1 98.62 93 LEU A N 1
ATOM 774 C CA . LEU A 1 93 ? 3.684 -4.969 -0.172 1 98.62 93 LEU A CA 1
ATOM 775 C C . LEU A 1 93 ? 4.441 -5.578 1.001 1 98.62 93 LEU A C 1
ATOM 777 O O . LEU A 1 93 ? 3.904 -6.422 1.724 1 98.62 93 LEU A O 1
ATOM 781 N N . SER A 1 94 ? 5.664 -5.148 1.169 1 98.25 94 SER A N 1
ATOM 782 C CA . SER A 1 94 ? 6.484 -5.676 2.256 1 98.25 94 SER A CA 1
ATOM 783 C C . SER A 1 94 ? 5.809 -5.465 3.607 1 98.25 94 SER A C 1
ATOM 785 O O . SER A 1 94 ? 5.777 -6.375 4.438 1 98.25 94 SER A O 1
ATOM 787 N N . GLN A 1 95 ? 5.277 -4.34 3.797 1 98.38 95 GLN A N 1
ATOM 788 C CA . GLN A 1 95 ? 4.68 -4.004 5.086 1 98.38 95 GLN A CA 1
ATOM 789 C C . GLN A 1 95 ? 3.371 -4.754 5.301 1 98.38 95 GLN A C 1
ATOM 791 O O . GLN A 1 95 ? 2.979 -5.02 6.438 1 98.38 95 GLN A O 1
ATOM 796 N N . THR A 1 96 ? 2.682 -5.09 4.25 1 98.75 96 THR A N 1
ATOM 797 C CA . THR A 1 96 ? 1.543 -5.996 4.352 1 98.75 96 THR A CA 1
ATOM 798 C C . THR A 1 96 ? 1.999 -7.391 4.762 1 98.75 96 THR A C 1
ATOM 800 O O . THR A 1 96 ? 1.463 -7.973 5.707 1 98.75 96 THR A O 1
ATOM 803 N N . LEU A 1 97 ? 3 -7.883 4.129 1 98.62 97 LEU A N 1
ATOM 804 C CA . LEU A 1 97 ? 3.473 -9.242 4.363 1 98.62 97 LEU A CA 1
ATOM 805 C C . LEU A 1 97 ? 4.078 -9.375 5.754 1 98.62 97 LEU A C 1
ATOM 807 O O . LEU A 1 97 ? 4.062 -10.453 6.344 1 98.62 97 LEU A O 1
ATOM 811 N N . MET A 1 98 ? 4.551 -8.305 6.281 1 98.12 98 MET A N 1
ATOM 812 C CA . MET A 1 98 ? 5.152 -8.297 7.609 1 98.12 98 MET A CA 1
ATOM 813 C C . MET A 1 98 ? 4.137 -8.695 8.672 1 98.12 98 MET A C 1
ATOM 815 O O . MET A 1 98 ? 4.508 -9.047 9.797 1 98.12 98 MET A O 1
ATOM 819 N N . HIS A 1 99 ? 2.865 -8.641 8.359 1 98.12 99 HIS A N 1
ATOM 820 C CA . HIS A 1 99 ? 1.812 -9 9.305 1 98.12 99 HIS A CA 1
ATOM 821 C C . HIS A 1 99 ? 1.522 -10.5 9.266 1 98.12 99 HIS A C 1
ATOM 823 O O . HIS A 1 99 ? 0.756 -11.008 10.086 1 98.12 99 HIS A O 1
ATOM 829 N N . ILE A 1 100 ? 2.131 -11.25 8.352 1 97.62 100 ILE A N 1
ATOM 830 C CA . ILE A 1 100 ? 1.75 -12.633 8.109 1 97.62 100 ILE A CA 1
ATOM 831 C C . ILE A 1 100 ? 2.799 -13.57 8.703 1 97.62 100 ILE A C 1
ATOM 833 O O . ILE A 1 100 ? 3.986 -13.469 8.383 1 97.62 100 ILE A O 1
ATOM 837 N N . SER A 1 101 ? 2.354 -14.453 9.547 1 95.69 101 SER A N 1
ATOM 838 C CA . SER A 1 101 ? 3.254 -15.461 10.102 1 95.69 101 SER A CA 1
ATOM 839 C C . SER A 1 101 ? 3.461 -16.609 9.125 1 95.69 101 SER A C 1
ATOM 841 O O . SER A 1 101 ? 2.625 -16.859 8.25 1 95.69 101 SER A O 1
ATOM 843 N N . GLN A 1 102 ? 4.59 -17.266 9.211 1 95.56 102 GLN A N 1
ATOM 844 C CA . GLN A 1 102 ? 4.906 -18.453 8.414 1 95.56 102 GLN A CA 1
ATOM 845 C C . GLN A 1 102 ? 4.781 -18.156 6.922 1 95.56 102 GLN A C 1
ATOM 847 O O . GLN A 1 102 ? 4.059 -18.844 6.203 1 95.56 102 GLN A O 1
ATOM 852 N N . LEU A 1 103 ? 5.508 -17.188 6.57 1 97.12 103 LEU A N 1
ATOM 853 C CA . LEU A 1 103 ? 5.488 -16.734 5.18 1 97.12 103 LEU A CA 1
ATOM 854 C C . LEU A 1 103 ? 6.895 -16.719 4.598 1 97.12 103 LEU A C 1
ATOM 856 O O . LEU A 1 103 ? 7.84 -16.266 5.258 1 97.12 103 LEU A O 1
ATOM 860 N N . ILE A 1 104 ? 7.059 -17.219 3.416 1 96.44 104 ILE A N 1
ATOM 861 C CA . ILE A 1 104 ? 8.273 -17.125 2.609 1 96.44 104 ILE A CA 1
ATOM 862 C C . ILE A 1 104 ? 8.016 -16.234 1.4 1 96.44 104 ILE A C 1
ATOM 864 O O . ILE A 1 104 ? 7.066 -16.453 0.646 1 96.44 104 ILE A O 1
ATOM 868 N N . TRP A 1 105 ? 8.836 -15.242 1.255 1 97.5 105 TRP A N 1
ATOM 869 C CA . TRP A 1 105 ? 8.68 -14.289 0.163 1 97.5 105 TRP A CA 1
ATOM 870 C C . TRP A 1 105 ? 9.797 -14.438 -0.858 1 97.5 105 TRP A C 1
ATOM 872 O O . TRP A 1 105 ? 10.969 -14.188 -0.546 1 97.5 105 TRP A O 1
ATOM 882 N N . ILE A 1 106 ? 9.461 -14.852 -2.051 1 96.25 106 ILE A N 1
ATOM 883 C CA . ILE A 1 106 ? 10.414 -14.992 -3.15 1 96.25 106 ILE A CA 1
ATOM 884 C C . ILE A 1 106 ? 10.227 -13.836 -4.137 1 96.25 106 ILE A C 1
ATOM 886 O O . ILE A 1 106 ? 9.188 -13.727 -4.781 1 96.25 106 ILE A O 1
ATOM 890 N N . VAL A 1 107 ? 11.219 -13.039 -4.25 1 96.44 107 VAL A N 1
ATOM 891 C CA . VAL A 1 107 ? 11.211 -11.906 -5.176 1 96.44 107 VAL A CA 1
ATOM 892 C C . VAL A 1 107 ? 12.109 -12.211 -6.371 1 96.44 107 VAL A C 1
ATOM 894 O O . VAL A 1 107 ? 13.266 -12.625 -6.199 1 96.44 107 VAL A O 1
ATOM 897 N N . VAL A 1 108 ? 11.578 -12.031 -7.598 1 94.31 108 VAL A N 1
ATOM 898 C CA . VAL A 1 108 ? 12.328 -12.336 -8.812 1 94.31 108 VAL A CA 1
ATOM 899 C C . VAL A 1 108 ? 12.516 -11.055 -9.633 1 94.31 108 VAL A C 1
ATOM 901 O O . VAL A 1 108 ? 11.547 -10.508 -10.164 1 94.31 108 VAL A O 1
ATOM 904 N N . GLU A 1 109 ? 13.719 -10.656 -9.758 1 93.06 109 GLU A N 1
ATOM 905 C CA . GLU A 1 109 ? 14.109 -9.469 -10.508 1 93.06 109 GLU A CA 1
ATOM 906 C C . GLU A 1 109 ? 14.312 -9.797 -11.984 1 93.06 109 GLU A C 1
ATOM 908 O O . GLU A 1 109 ? 15.086 -10.695 -12.328 1 93.06 109 GLU A O 1
ATOM 913 N N . ASP A 1 110 ? 13.555 -9.078 -12.836 1 90.81 110 ASP A N 1
ATOM 914 C CA . ASP A 1 110 ? 13.812 -9.219 -14.266 1 90.81 110 ASP A CA 1
ATOM 915 C C . ASP A 1 110 ? 15.047 -8.422 -14.68 1 90.81 110 ASP A C 1
ATOM 917 O O . ASP A 1 110 ? 14.93 -7.355 -15.289 1 90.81 110 ASP A O 1
ATOM 921 N N . ALA A 1 111 ? 16.125 -8.961 -14.383 1 88.88 111 ALA A N 1
ATOM 922 C CA . ALA A 1 111 ? 17.406 -8.336 -14.664 1 88.88 111 ALA A CA 1
ATOM 923 C C . ALA A 1 111 ? 18.547 -9.344 -14.547 1 88.88 111 ALA A C 1
ATOM 925 O O . ALA A 1 111 ? 18.344 -10.461 -14.078 1 88.88 111 ALA A O 1
ATOM 926 N N . THR A 1 112 ? 19.688 -8.914 -14.992 1 86.88 112 THR A N 1
ATOM 927 C CA . THR A 1 112 ? 20.859 -9.773 -14.922 1 86.88 112 THR A CA 1
ATOM 928 C C . THR A 1 112 ? 21.5 -9.711 -13.539 1 86.88 112 THR A C 1
ATOM 930 O O . THR A 1 112 ? 22.297 -10.57 -13.18 1 86.88 112 THR A O 1
ATOM 933 N N . HIS A 1 113 ? 21.109 -8.664 -12.781 1 86 113 HIS A N 1
ATOM 934 C CA . HIS A 1 113 ? 21.641 -8.477 -11.43 1 86 113 HIS A CA 1
ATOM 935 C C . HIS A 1 113 ? 20.547 -8.016 -10.477 1 86 113 HIS A C 1
ATOM 937 O O . HIS A 1 113 ? 19.531 -7.449 -10.914 1 86 113 HIS A O 1
ATOM 943 N N . ILE A 1 114 ? 20.812 -8.25 -9.227 1 88 114 ILE A N 1
ATOM 944 C CA . ILE A 1 114 ? 19.859 -7.785 -8.227 1 88 114 ILE A CA 1
ATOM 945 C C . ILE A 1 114 ? 19.984 -6.273 -8.055 1 88 114 ILE A C 1
ATOM 947 O O . ILE A 1 114 ? 21 -5.684 -8.422 1 88 114 ILE A O 1
ATOM 951 N N . SER A 1 115 ? 19.047 -5.691 -7.602 1 89.5 115 SER A N 1
ATOM 952 C CA . SER A 1 115 ? 19.016 -4.266 -7.277 1 89.5 115 SER A CA 1
ATOM 953 C C . SER A 1 115 ? 19.312 -4.027 -5.805 1 89.5 115 SER A C 1
ATOM 955 O O . SER A 1 115 ? 18.656 -4.59 -4.93 1 89.5 115 SER A O 1
ATOM 957 N N . LEU A 1 116 ? 20.234 -3.199 -5.527 1 89.31 116 LEU A N 1
ATOM 958 C CA . LEU A 1 116 ? 20.656 -2.941 -4.148 1 89.31 116 LEU A CA 1
ATOM 959 C C . LEU A 1 116 ? 19.516 -2.311 -3.354 1 89.31 116 LEU A C 1
ATOM 961 O O . LEU A 1 116 ? 19.234 -2.725 -2.227 1 89.31 116 LEU A O 1
ATOM 965 N N . PRO A 1 117 ? 18.828 -1.302 -3.914 1 92.06 117 PRO A N 1
ATOM 966 C CA . PRO A 1 117 ? 17.719 -0.724 -3.156 1 92.06 117 PRO A CA 1
ATOM 967 C C . PRO A 1 117 ? 16.641 -1.754 -2.799 1 92.06 117 PRO A C 1
ATOM 969 O O . PRO A 1 117 ? 16.094 -1.72 -1.695 1 92.06 117 PRO A O 1
ATOM 972 N N . VAL A 1 118 ? 16.406 -2.643 -3.68 1 94.31 118 VAL A N 1
ATOM 973 C CA . VAL A 1 118 ? 15.414 -3.678 -3.41 1 94.31 118 VAL A CA 1
ATOM 974 C C . VAL A 1 118 ? 15.938 -4.633 -2.342 1 94.31 118 VAL A C 1
ATOM 976 O O . VAL A 1 118 ? 15.211 -5.012 -1.423 1 94.31 118 VAL A O 1
ATOM 979 N N . LYS A 1 119 ? 17.156 -4.988 -2.482 1 92.56 119 LYS A N 1
ATOM 980 C CA . LYS A 1 119 ? 17.766 -5.855 -1.478 1 92.56 119 LYS A CA 1
ATOM 981 C C . LYS A 1 119 ? 17.672 -5.234 -0.087 1 92.56 119 LYS A C 1
ATOM 983 O O . LYS A 1 119 ? 17.359 -5.922 0.887 1 92.56 119 LYS A O 1
ATOM 988 N N . GLN A 1 120 ? 17.984 -4 -0.03 1 91.5 120 GLN A N 1
ATOM 989 C CA . GLN A 1 120 ? 17.938 -3.295 1.246 1 91.5 120 GLN A CA 1
ATOM 990 C C . GLN A 1 120 ? 16.516 -3.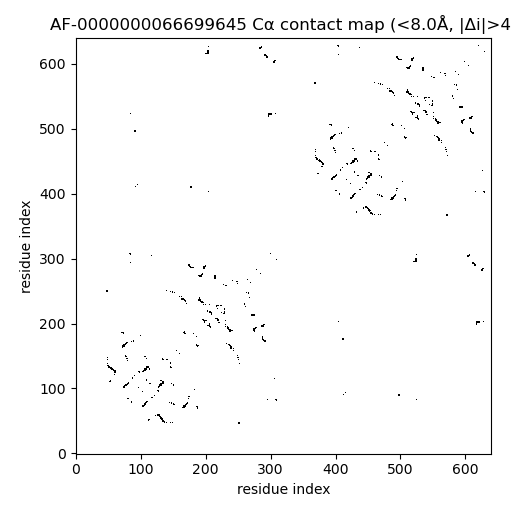291 1.819 1 91.5 120 GLN A C 1
ATOM 992 O O . GLN A 1 120 ? 16.328 -3.447 3.029 1 91.5 120 GLN A O 1
ATOM 997 N N . LEU A 1 121 ? 15.594 -3.094 0.976 1 94.94 121 LEU A N 1
ATOM 998 C CA . LEU A 1 121 ? 14.195 -3.146 1.395 1 94.94 121 LEU A CA 1
ATOM 999 C C . LEU A 1 121 ? 13.852 -4.52 1.957 1 94.94 121 LEU A C 1
ATOM 1001 O O . LEU A 1 121 ? 13.234 -4.621 3.021 1 94.94 121 LEU A O 1
ATOM 1005 N N . LEU A 1 122 ? 14.242 -5.555 1.282 1 94.62 122 LEU A N 1
ATOM 1006 C CA . LEU A 1 122 ? 13.961 -6.918 1.727 1 94.62 122 LEU A CA 1
ATOM 1007 C C . LEU A 1 122 ? 14.648 -7.207 3.057 1 94.62 122 LEU A C 1
ATOM 1009 O O . LEU A 1 122 ? 14.047 -7.805 3.953 1 94.62 122 LEU A O 1
ATOM 1013 N N . ASP A 1 123 ? 15.828 -6.754 3.227 1 91.12 123 ASP A N 1
ATOM 1014 C CA . ASP A 1 123 ? 16.594 -6.977 4.449 1 91.12 123 ASP A CA 1
ATOM 1015 C C . ASP A 1 123 ? 15.898 -6.328 5.652 1 91.12 123 ASP A C 1
ATOM 1017 O O . ASP A 1 123 ? 15.805 -6.938 6.719 1 91.12 123 ASP A O 1
ATOM 1021 N N . ARG A 1 124 ? 15.414 -5.211 5.48 1 91.38 124 ARG A N 1
ATOM 1022 C CA . ARG A 1 124 ? 14.867 -4.484 6.625 1 91.38 124 ARG A CA 1
ATOM 1023 C C . ARG A 1 124 ? 13.469 -4.977 6.969 1 91.38 124 ARG A C 1
ATOM 1025 O O . ARG A 1 124 ? 12.961 -4.703 8.055 1 91.38 124 ARG A O 1
ATOM 1032 N N . SER A 1 125 ? 12.867 -5.664 6.027 1 93.75 125 SER A N 1
ATOM 1033 C CA . SER A 1 125 ? 11.523 -6.172 6.293 1 93.75 125 SER A CA 1
ATOM 1034 C C . SER A 1 125 ? 11.539 -7.215 7.406 1 93.75 125 SER A C 1
ATOM 1036 O O . SER A 1 125 ? 10.523 -7.426 8.078 1 93.75 125 SER A O 1
ATOM 1038 N N . GLY A 1 126 ? 12.633 -7.949 7.562 1 91.62 126 GLY A N 1
ATOM 1039 C CA . GLY A 1 126 ? 12.742 -9.023 8.539 1 91.62 126 GLY A CA 1
ATOM 1040 C C . GLY A 1 126 ? 12.039 -10.289 8.102 1 91.62 126 GLY A C 1
ATOM 1041 O O . GLY A 1 126 ? 11.961 -11.258 8.867 1 91.62 126 GLY A O 1
ATOM 1042 N N . LEU A 1 127 ? 11.555 -10.328 6.918 1 93.69 127 LEU A N 1
ATOM 1043 C CA . LEU A 1 127 ? 10.859 -11.492 6.391 1 93.69 127 LEU A CA 1
ATOM 1044 C C . LEU A 1 127 ? 11.852 -12.539 5.883 1 93.69 127 LEU A C 1
ATOM 1046 O O . LEU A 1 127 ? 13.023 -12.219 5.637 1 93.69 127 LEU A O 1
ATOM 1050 N N . ASN A 1 128 ? 11.383 -13.797 5.883 1 93 128 ASN A N 1
ATOM 1051 C CA . ASN A 1 128 ? 12.125 -14.82 5.152 1 93 128 ASN A CA 1
ATOM 1052 C C . ASN A 1 128 ? 12.008 -14.625 3.643 1 93 128 ASN A C 1
ATOM 1054 O O . ASN A 1 128 ? 11.016 -15.023 3.035 1 93 128 ASN A O 1
ATOM 1058 N N . CYS A 1 129 ? 13.102 -14.07 3.072 1 93.75 129 CYS A N 1
ATOM 1059 C CA . CYS A 1 129 ? 13.031 -13.68 1.668 1 93.75 129 CYS A CA 1
ATOM 1060 C C . CYS A 1 129 ? 14.125 -14.367 0.857 1 93.75 129 CYS A C 1
ATOM 1062 O O . CYS A 1 129 ? 15.219 -14.617 1.369 1 93.75 129 CYS A O 1
ATOM 1064 N N . TYR A 1 130 ? 13.773 -14.68 -0.319 1 92.62 130 TYR A N 1
ATOM 1065 C CA . TYR A 1 130 ? 14.719 -15.039 -1.37 1 92.62 130 TYR A CA 1
ATOM 1066 C C . TYR A 1 130 ? 14.633 -14.055 -2.535 1 92.62 130 TYR A C 1
ATOM 1068 O O . TYR A 1 130 ? 13.539 -13.656 -2.941 1 92.62 130 TYR A O 1
ATOM 1076 N N . TYR A 1 131 ? 15.75 -13.625 -2.924 1 93.12 131 TYR A N 1
ATOM 1077 C CA . TYR A 1 131 ? 15.82 -12.641 -4 1 93.12 131 TYR A CA 1
ATOM 1078 C C . TYR A 1 131 ? 16.609 -13.188 -5.184 1 93.12 131 TYR A C 1
ATOM 1080 O O . TYR A 1 131 ? 17.828 -13.406 -5.082 1 93.12 131 TYR A O 1
ATOM 1088 N N . LEU A 1 132 ? 15.891 -13.375 -6.34 1 91 132 LEU A N 1
ATOM 1089 C CA . LEU A 1 132 ? 16.484 -13.969 -7.531 1 91 132 LEU A CA 1
ATOM 1090 C C . LEU A 1 132 ? 16.594 -12.945 -8.656 1 91 132 LEU A C 1
ATOM 1092 O O . LEU A 1 132 ? 15.703 -12.109 -8.836 1 91 132 LEU A O 1
ATOM 1096 N N . ALA A 1 133 ? 17.672 -12.984 -9.383 1 90.31 133 ALA A N 1
ATOM 1097 C CA . ALA A 1 133 ? 17.797 -12.234 -10.625 1 90.31 133 ALA A CA 1
ATOM 1098 C C . ALA A 1 133 ? 17.719 -13.148 -11.836 1 90.31 133 ALA A C 1
ATOM 1100 O O . ALA A 1 133 ? 18.547 -14.047 -12.008 1 90.31 133 ALA A O 1
ATOM 1101 N N . VAL A 1 134 ? 16.688 -12.992 -12.562 1 88.56 134 VAL A N 1
ATOM 1102 C CA . VAL A 1 134 ? 16.453 -13.781 -13.766 1 88.56 134 VAL A CA 1
ATOM 1103 C C . VAL A 1 134 ? 16.062 -12.859 -14.922 1 88.56 134 VAL A C 1
ATOM 1105 O O . VAL A 1 134 ? 15.133 -12.047 -14.789 1 88.56 134 VAL A O 1
ATOM 1108 N N . LYS A 1 135 ? 16.734 -13.008 -15.984 1 85.81 135 LYS A N 1
ATOM 1109 C CA . LYS A 1 135 ? 16.469 -12.125 -17.109 1 85.81 135 LYS A CA 1
ATOM 1110 C C . LYS A 1 135 ? 15.617 -12.82 -18.172 1 85.81 135 LYS A C 1
ATOM 1112 O O . LYS A 1 135 ? 15.945 -13.922 -18.609 1 85.81 135 LYS A O 1
ATOM 1117 N N . ARG A 1 136 ? 14.555 -12.164 -18.453 1 84.12 136 ARG A N 1
ATOM 1118 C CA . ARG A 1 136 ? 13.648 -12.656 -19.484 1 84.12 136 ARG A CA 1
ATOM 1119 C C . ARG A 1 136 ? 14.344 -12.734 -20.828 1 84.12 136 ARG A C 1
ATOM 1121 O O . ARG A 1 136 ? 15.102 -11.836 -21.203 1 84.12 136 ARG A O 1
ATOM 1128 N N . ARG A 1 137 ? 14.055 -13.859 -21.547 1 80.25 137 ARG A N 1
ATOM 1129 C CA . ARG A 1 137 ? 14.602 -14.008 -22.891 1 80.25 137 ARG A CA 1
ATOM 1130 C C . ARG A 1 137 ? 13.852 -13.125 -23.891 1 80.25 137 ARG A C 1
ATOM 1132 O O . ARG A 1 137 ? 12.68 -12.805 -23.688 1 80.25 137 ARG A O 1
ATOM 1139 N N . PRO A 1 138 ? 14.562 -12.766 -24.875 1 77.81 138 PRO A N 1
ATOM 1140 C CA . PRO A 1 138 ? 13.867 -12.016 -25.922 1 77.81 138 PRO A CA 1
ATOM 1141 C C . PRO A 1 138 ? 12.664 -12.766 -26.484 1 77.81 138 PRO A C 1
ATOM 1143 O O . PRO A 1 138 ? 12.711 -13.984 -26.656 1 77.81 138 PRO A O 1
ATOM 1146 N N . GLY A 1 139 ? 11.602 -12.078 -26.734 1 74.94 139 GLY A N 1
ATOM 1147 C CA . GLY A 1 139 ? 10.414 -12.68 -27.312 1 74.94 139 GLY A CA 1
ATOM 1148 C C . GLY A 1 139 ? 9.414 -13.164 -26.281 1 74.94 139 GLY A C 1
ATOM 1149 O O . GLY A 1 139 ? 8.266 -13.461 -26.594 1 74.94 139 GLY A O 1
ATOM 1150 N N . ILE A 1 140 ? 9.977 -13.281 -25.078 1 76.81 140 ILE A N 1
ATOM 1151 C CA . ILE A 1 140 ? 9.094 -13.703 -24 1 76.81 140 ILE A CA 1
ATOM 1152 C C . ILE A 1 140 ? 8.305 -12.5 -23.484 1 76.81 140 ILE A C 1
ATOM 1154 O O . ILE A 1 140 ? 8.859 -11.414 -23.312 1 76.81 140 ILE A O 1
ATOM 1158 N N . PRO A 1 141 ? 7.055 -12.75 -23.234 1 73.12 141 PRO A N 1
ATOM 1159 C CA . PRO A 1 141 ? 6.234 -11.633 -22.766 1 73.12 141 PRO A CA 1
ATOM 1160 C C . PRO A 1 141 ? 6.73 -11.062 -21.438 1 73.12 141 PRO A C 1
ATOM 1162 O O . PRO A 1 141 ? 7.238 -11.805 -20.594 1 73.12 141 PRO A O 1
ATOM 1165 N N . ALA A 1 142 ? 6.539 -9.734 -21.156 1 69.5 142 ALA A N 1
ATOM 1166 C CA . ALA A 1 142 ? 6.988 -9.023 -19.953 1 69.5 142 ALA A CA 1
ATOM 1167 C C . ALA A 1 142 ? 6.004 -9.203 -18.812 1 69.5 142 ALA A C 1
ATOM 1169 O O . ALA A 1 142 ? 6.293 -8.82 -17.672 1 69.5 142 ALA A O 1
ATOM 1170 N N . ARG A 1 143 ? 4.957 -9.906 -18.969 1 68.06 143 ARG A N 1
ATOM 1171 C CA . ARG A 1 143 ? 3.848 -9.93 -18.016 1 68.06 143 ARG A CA 1
ATOM 1172 C C . ARG A 1 143 ? 4.148 -10.859 -16.844 1 68.06 143 ARG A C 1
ATOM 1174 O O . ARG A 1 143 ? 3.24 -11.477 -16.297 1 68.06 143 ARG A O 1
ATOM 1181 N N . GLY A 1 144 ? 5.355 -10.914 -16.469 1 80.06 144 GLY A N 1
ATOM 1182 C CA . GLY A 1 144 ? 5.75 -11.648 -15.281 1 80.06 144 GLY A CA 1
ATOM 1183 C C . GLY A 1 144 ? 5.875 -13.148 -15.523 1 80.06 144 GLY A C 1
ATOM 1184 O O . GLY A 1 144 ? 6.023 -13.922 -14.57 1 80.06 144 GLY A O 1
ATOM 1185 N N . TRP A 1 145 ? 5.777 -13.531 -16.781 1 83.69 145 TRP A N 1
ATOM 1186 C CA . TRP A 1 145 ? 5.863 -14.945 -17.109 1 83.69 145 TRP A CA 1
ATOM 1187 C C . TRP A 1 145 ? 7.176 -15.547 -16.609 1 83.69 145 TRP A C 1
ATOM 1189 O O . TRP A 1 145 ? 7.18 -16.562 -15.906 1 83.69 145 TRP A O 1
ATOM 1199 N N . THR A 1 146 ? 8.133 -14.789 -16.953 1 86.31 146 THR A N 1
ATOM 1200 C CA . THR A 1 146 ? 9.469 -15.258 -16.625 1 86.31 146 THR A CA 1
ATOM 1201 C C . THR A 1 146 ? 9.664 -15.305 -15.117 1 86.31 146 THR A C 1
ATOM 1203 O O . THR A 1 146 ? 10.109 -16.312 -14.57 1 86.31 146 THR A O 1
ATOM 1206 N N . GLY A 1 147 ? 9.336 -14.234 -14.461 1 91.5 147 GLY A N 1
ATOM 1207 C CA . GLY A 1 147 ? 9.5 -14.172 -13.016 1 91.5 147 GLY A CA 1
ATOM 1208 C C . GLY A 1 147 ? 8.688 -15.219 -12.273 1 91.5 147 GLY A C 1
ATOM 1209 O O . GLY A 1 147 ? 9.172 -15.82 -11.32 1 91.5 147 GLY A O 1
ATOM 1210 N N . ARG A 1 148 ? 7.512 -15.5 -12.68 1 93.56 148 ARG A N 1
ATOM 1211 C CA . ARG A 1 148 ? 6.648 -16.484 -12.047 1 93.56 148 ARG A CA 1
ATOM 1212 C C . ARG A 1 148 ? 7.164 -17.906 -12.297 1 93.56 148 ARG A C 1
ATOM 1214 O O . ARG A 1 148 ? 7.148 -18.75 -11.391 1 93.56 148 ARG A O 1
ATOM 1221 N N . ASP A 1 149 ? 7.621 -18.094 -13.523 1 91.81 149 ASP A N 1
ATOM 1222 C CA . ASP A 1 149 ? 8.156 -19.406 -13.852 1 91.81 149 ASP A CA 1
ATOM 1223 C C . ASP A 1 149 ? 9.414 -19.719 -13.039 1 91.81 149 ASP A C 1
ATOM 1225 O O . ASP A 1 149 ? 9.547 -20.797 -12.469 1 91.81 149 ASP A O 1
ATOM 1229 N N . ALA A 1 150 ? 10.289 -18.734 -13.031 1 91.31 150 ALA A N 1
ATOM 1230 C CA . ALA A 1 150 ? 11.523 -18.906 -12.266 1 91.31 150 ALA A CA 1
ATOM 1231 C C . ALA A 1 150 ? 11.234 -19.094 -10.781 1 91.31 150 ALA A C 1
ATOM 1233 O O . ALA A 1 150 ? 11.836 -19.953 -10.133 1 91.31 150 ALA A O 1
ATOM 1234 N N . GLY A 1 151 ? 10.336 -18.312 -10.266 1 94.06 151 GLY A N 1
ATOM 1235 C CA . GLY A 1 151 ? 9.945 -18.453 -8.875 1 94.06 151 GLY A CA 1
ATOM 1236 C C . GLY A 1 151 ? 9.336 -19.812 -8.562 1 94.06 151 GLY A C 1
ATOM 1237 O O . GLY A 1 151 ? 9.648 -20.422 -7.531 1 94.06 151 GLY A O 1
ATOM 1238 N N . LEU A 1 152 ? 8.516 -20.281 -9.445 1 94.94 152 LEU A N 1
ATOM 1239 C CA . LEU A 1 152 ? 7.852 -21.562 -9.25 1 94.94 152 LEU A CA 1
ATOM 1240 C C . LEU A 1 152 ? 8.867 -22.703 -9.242 1 94.94 152 LEU A C 1
ATOM 1242 O O . LEU A 1 152 ? 8.797 -23.594 -8.391 1 94.94 152 LEU A O 1
ATOM 1246 N N . ASN A 1 153 ? 9.773 -22.688 -10.133 1 91.19 153 ASN A N 1
ATOM 1247 C CA . ASN A 1 153 ? 10.812 -23.719 -10.18 1 91.19 153 ASN A CA 1
ATOM 1248 C C . ASN A 1 153 ? 11.703 -23.672 -8.938 1 91.19 153 ASN A C 1
ATOM 1250 O O . ASN A 1 153 ? 12.102 -24.719 -8.414 1 91.19 153 ASN A O 1
ATOM 1254 N N . PHE A 1 154 ? 12.016 -22.516 -8.469 1 92.25 154 PHE A N 1
ATOM 1255 C CA . PHE A 1 154 ? 12.781 -22.359 -7.234 1 92.25 154 PHE A CA 1
ATOM 1256 C C . PHE A 1 154 ? 12.047 -22.984 -6.055 1 92.25 154 PHE A C 1
ATOM 1258 O O . PHE A 1 154 ? 12.656 -23.672 -5.23 1 92.25 154 PHE A O 1
ATOM 1265 N N . VAL A 1 155 ? 10.758 -22.766 -6.027 1 95.06 155 VAL A N 1
ATOM 1266 C CA . VAL A 1 155 ? 9.922 -23.297 -4.953 1 95.06 155 VAL A CA 1
ATOM 1267 C C . VAL A 1 155 ? 9.969 -24.828 -4.988 1 95.06 155 VAL A C 1
ATOM 1269 O O . VAL A 1 155 ? 10.141 -25.469 -3.949 1 95.06 155 VAL A O 1
ATOM 1272 N N . ARG A 1 156 ? 9.828 -25.438 -6.137 1 94.31 156 ARG A N 1
ATOM 1273 C CA . ARG A 1 156 ? 9.852 -26.891 -6.277 1 94.31 156 ARG A CA 1
ATOM 1274 C C . ARG A 1 156 ? 11.18 -27.469 -5.809 1 94.31 156 ARG A C 1
ATOM 1276 O O . ARG A 1 156 ? 11.219 -28.547 -5.199 1 94.31 156 ARG A O 1
ATOM 1283 N N . GLU A 1 157 ? 12.188 -26.75 -6.121 1 89.88 157 GLU A N 1
ATOM 1284 C CA . GLU A 1 157 ? 13.523 -27.234 -5.785 1 89.88 157 GLU A CA 1
ATOM 1285 C C . GLU A 1 157 ? 13.812 -27.062 -4.297 1 89.88 157 GLU A C 1
ATOM 1287 O O . GLU A 1 157 ? 14.367 -27.953 -3.66 1 89.88 157 GLU A O 1
ATOM 1292 N N . GLN A 1 158 ? 13.414 -25.984 -3.742 1 90.69 158 GLN A N 1
ATOM 1293 C CA . GLN A 1 158 ? 13.883 -25.609 -2.41 1 90.69 158 GLN A CA 1
ATOM 1294 C C . GLN A 1 158 ? 12.898 -26.047 -1.336 1 90.69 158 GLN A C 1
ATOM 1296 O O . GLN A 1 158 ? 13.289 -26.312 -0.194 1 90.69 158 GLN A O 1
ATOM 1301 N N . PHE A 1 159 ? 11.609 -26.219 -1.734 1 94.62 159 PHE A N 1
ATOM 1302 C CA . PHE A 1 159 ? 10.625 -26.344 -0.667 1 94.62 159 PHE A CA 1
ATOM 1303 C C . PHE A 1 159 ? 9.719 -27.547 -0.905 1 94.62 159 PHE A C 1
ATOM 1305 O O . PHE A 1 159 ? 8.602 -27.594 -0.383 1 94.62 159 PHE A O 1
ATOM 1312 N N . ALA A 1 160 ? 10.125 -28.469 -1.648 1 95.5 160 ALA A N 1
ATOM 1313 C CA . ALA A 1 160 ? 9.344 -29.656 -1.967 1 95.5 160 ALA A CA 1
ATOM 1314 C C . ALA A 1 160 ? 8.914 -30.391 -0.697 1 95.5 160 ALA A C 1
ATOM 1316 O O . ALA A 1 160 ? 7.824 -30.969 -0.647 1 95.5 160 ALA A O 1
ATOM 1317 N N . SER A 1 161 ? 9.719 -30.328 0.294 1 95.56 161 SER A N 1
ATOM 1318 C CA . SER A 1 161 ? 9.477 -31.094 1.516 1 95.56 161 SER A CA 1
ATOM 1319 C C . SER A 1 161 ? 8.242 -30.578 2.25 1 95.56 161 SER A C 1
ATOM 1321 O O . SER A 1 161 ? 7.668 -31.281 3.078 1 95.56 161 SER A O 1
ATOM 1323 N N . LEU A 1 162 ? 7.805 -29.406 1.982 1 95.94 162 LEU A N 1
ATOM 1324 C CA . LEU A 1 162 ? 6.629 -28.844 2.65 1 95.94 162 LEU A CA 1
ATOM 1325 C C . LEU A 1 162 ? 5.352 -29.484 2.125 1 95.94 162 LEU A C 1
ATOM 1327 O O . LEU A 1 162 ? 4.355 -29.578 2.846 1 95.94 162 LEU A O 1
ATOM 1331 N N . GLY A 1 163 ? 5.363 -29.844 0.883 1 96.25 163 GLY A N 1
ATOM 1332 C CA . GLY A 1 163 ? 4.219 -30.531 0.313 1 96.25 163 GLY A CA 1
ATOM 1333 C C . GLY A 1 163 ? 2.898 -29.844 0.592 1 96.25 163 GLY A C 1
ATOM 1334 O O . GLY A 1 163 ? 2.758 -28.641 0.335 1 96.25 163 GLY A O 1
ATOM 1335 N N . ASN A 1 164 ? 2.012 -30.594 1.241 1 97.19 164 ASN A N 1
ATOM 1336 C CA . ASN A 1 164 ? 0.66 -30.109 1.499 1 97.19 164 ASN A CA 1
ATOM 1337 C C . ASN A 1 164 ? 0.64 -29.078 2.615 1 97.19 164 ASN A C 1
ATOM 1339 O O . ASN A 1 164 ? -0.386 -28.438 2.857 1 97.19 164 ASN A O 1
ATOM 1343 N N . ASN A 1 165 ? 1.718 -28.812 3.193 1 97.56 165 ASN A N 1
ATOM 1344 C CA . ASN A 1 165 ? 1.793 -27.844 4.289 1 97.56 165 ASN A CA 1
ATOM 1345 C C . ASN A 1 165 ? 2.186 -26.469 3.791 1 97.56 165 ASN A C 1
ATOM 1347 O O . ASN A 1 165 ? 2.545 -25.594 4.586 1 97.56 165 ASN A O 1
ATOM 1351 N N . ALA A 1 166 ? 2.102 -26.266 2.492 1 98.5 166 ALA A N 1
ATOM 1352 C CA . ALA A 1 166 ? 2.402 -24.953 1.937 1 98.5 166 ALA A CA 1
ATOM 1353 C C . ALA A 1 166 ? 1.47 -24.609 0.775 1 98.5 166 ALA A C 1
ATOM 1355 O O . ALA A 1 166 ? 0.976 -25.516 0.091 1 98.5 166 ALA A O 1
ATOM 1356 N N . VAL A 1 167 ? 1.233 -23.359 0.63 1 98.81 167 VAL A N 1
ATOM 1357 C CA . VAL A 1 167 ? 0.432 -22.844 -0.469 1 98.81 167 VAL A CA 1
ATOM 1358 C C . VAL A 1 167 ? 1.224 -21.766 -1.219 1 98.81 167 VAL A C 1
ATOM 1360 O O . VAL A 1 167 ? 1.89 -20.938 -0.602 1 98.81 167 VAL A O 1
ATOM 1363 N N . VAL A 1 168 ? 1.167 -21.797 -2.553 1 98.88 168 VAL A N 1
ATOM 1364 C CA . VAL A 1 168 ? 1.897 -20.859 -3.396 1 98.88 168 VAL A CA 1
ATOM 1365 C C . VAL A 1 168 ? 0.942 -19.797 -3.928 1 98.88 168 VAL A C 1
ATOM 1367 O O . VAL A 1 168 ? -0.139 -20.109 -4.426 1 98.88 168 VAL A O 1
ATOM 1370 N N . TYR A 1 169 ? 1.294 -18.641 -3.768 1 98.88 169 TYR A N 1
ATOM 1371 C CA . TYR A 1 169 ? 0.526 -17.484 -4.227 1 98.88 169 TYR A CA 1
ATOM 1372 C C . TYR A 1 169 ? 1.405 -16.531 -5.02 1 98.88 169 TYR A C 1
ATOM 1374 O O . TYR A 1 169 ? 2.525 -16.219 -4.609 1 98.88 169 TYR A O 1
ATOM 1382 N N . PHE A 1 170 ? 0.927 -16.078 -6.191 1 98.31 170 PHE A N 1
ATOM 1383 C CA . PHE A 1 170 ? 1.62 -15.102 -7.02 1 98.31 170 PHE A CA 1
ATOM 1384 C C . PHE A 1 170 ? 1.117 -13.688 -6.73 1 98.31 170 PHE A C 1
ATOM 1386 O O . PHE A 1 170 ? -0.046 -13.375 -6.992 1 98.31 170 PHE A O 1
ATOM 1393 N N . ALA A 1 171 ? 1.968 -12.867 -6.207 1 98.44 171 ALA A N 1
ATOM 1394 C CA . ALA A 1 171 ? 1.598 -11.5 -5.836 1 98.44 171 ALA A CA 1
ATOM 1395 C C . ALA A 1 171 ? 2.379 -10.477 -6.656 1 98.44 171 ALA A C 1
ATOM 1397 O O . ALA A 1 171 ? 3.602 -10.383 -6.543 1 98.44 171 ALA A O 1
ATOM 1398 N N . ASP A 1 172 ? 1.675 -9.703 -7.441 1 96.88 172 ASP A N 1
ATOM 1399 C CA . ASP A 1 172 ? 2.32 -8.578 -8.117 1 96.88 172 ASP A CA 1
ATOM 1400 C C . ASP A 1 172 ? 2.764 -7.516 -7.113 1 96.88 172 ASP A C 1
ATOM 1402 O O . ASP A 1 172 ? 2.088 -7.281 -6.109 1 96.88 172 ASP A O 1
ATOM 1406 N N . ASP A 1 173 ? 3.824 -6.852 -7.441 1 97.25 173 ASP A N 1
ATOM 1407 C CA . ASP A 1 173 ? 4.41 -5.934 -6.469 1 97.25 173 ASP A CA 1
ATOM 1408 C C . ASP A 1 173 ? 3.598 -4.645 -6.371 1 97.25 173 ASP A C 1
ATOM 1410 O O . ASP A 1 173 ? 3.76 -3.873 -5.426 1 97.25 173 ASP A O 1
ATOM 1414 N N . ASP A 1 174 ? 2.672 -4.367 -7.316 1 96.12 174 ASP A N 1
ATOM 1415 C CA . ASP A 1 174 ? 1.96 -3.092 -7.289 1 96.12 174 ASP A CA 1
ATOM 1416 C C . ASP A 1 174 ? 0.5 -3.289 -6.887 1 96.12 174 ASP A C 1
ATOM 1418 O O . ASP A 1 174 ? -0.251 -2.32 -6.762 1 96.12 174 ASP A O 1
ATOM 1422 N N . ASN A 1 175 ? 0.019 -4.559 -6.645 1 97.56 175 ASN A N 1
ATOM 1423 C CA . ASN A 1 175 ? -1.349 -4.793 -6.195 1 97.56 175 ASN A CA 1
ATOM 1424 C C . ASN A 1 175 ? -1.523 -4.43 -4.723 1 97.56 175 ASN A C 1
ATOM 1426 O O . ASN A 1 175 ? -0.547 -4.133 -4.031 1 97.56 175 ASN A O 1
ATOM 1430 N N . THR A 1 176 ? -2.768 -4.324 -4.336 1 98.31 176 THR A N 1
ATOM 1431 C CA . THR A 1 176 ? -3.111 -4.113 -2.934 1 98.31 176 THR A CA 1
ATOM 1432 C C . THR A 1 176 ? -3.695 -5.383 -2.326 1 98.31 176 THR A C 1
ATOM 1434 O O . THR A 1 176 ? -4.617 -5.98 -2.887 1 98.31 176 THR A O 1
ATOM 1437 N N . TYR A 1 177 ? -3.188 -5.781 -1.183 1 98.75 177 TYR A N 1
ATOM 1438 C CA . TYR A 1 177 ? -3.615 -7 -0.507 1 98.75 177 TYR A CA 1
ATOM 1439 C C . TYR A 1 177 ? -4.051 -6.707 0.923 1 98.75 177 TYR A C 1
ATO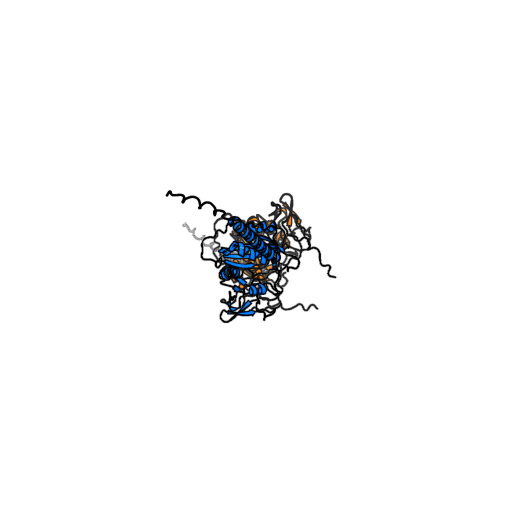M 1441 O O . TYR A 1 177 ? -3.391 -5.949 1.639 1 98.75 177 TYR A O 1
ATOM 1449 N N . ASP A 1 178 ? -5.145 -7.254 1.259 1 98.56 178 ASP A N 1
ATOM 1450 C CA . ASP A 1 178 ? -5.586 -7.281 2.65 1 98.56 178 ASP A CA 1
ATOM 1451 C C . ASP A 1 178 ? -4.965 -8.453 3.402 1 98.56 178 ASP A C 1
ATOM 1453 O O . ASP A 1 178 ? -4.891 -9.57 2.875 1 98.56 178 ASP A O 1
ATOM 1457 N N . ILE A 1 179 ? -4.52 -8.219 4.641 1 98.56 179 ILE A N 1
ATOM 1458 C CA . ILE A 1 179 ? -3.865 -9.273 5.406 1 98.56 179 ILE A CA 1
ATOM 1459 C C . ILE A 1 179 ? -4.809 -10.469 5.559 1 98.56 179 ILE A C 1
ATOM 1461 O O . ILE A 1 179 ? -4.367 -11.609 5.648 1 98.56 179 ILE A O 1
ATOM 1465 N N . ARG A 1 180 ? -6.109 -10.297 5.555 1 97.62 180 ARG A N 1
ATOM 1466 C CA . ARG A 1 180 ? -7.098 -11.359 5.684 1 97.62 180 ARG A CA 1
ATOM 1467 C C . ARG A 1 180 ? -7.027 -12.32 4.504 1 97.62 180 ARG A C 1
ATOM 1469 O O . ARG A 1 180 ? -7.371 -13.5 4.633 1 97.62 180 ARG A O 1
ATOM 1476 N N . LEU A 1 181 ? -6.605 -11.812 3.299 1 98.69 181 LEU A N 1
ATOM 1477 C CA . LEU A 1 181 ? -6.426 -12.695 2.15 1 98.69 181 LEU A CA 1
ATOM 1478 C C . LEU A 1 181 ? -5.477 -13.836 2.488 1 98.69 181 LEU A C 1
ATOM 1480 O O . LEU A 1 181 ? -5.742 -14.992 2.154 1 98.69 181 LEU A O 1
ATOM 1484 N N . PHE A 1 182 ? -4.418 -13.484 3.15 1 98.56 182 PHE A N 1
ATOM 1485 C CA . PHE A 1 182 ? -3.375 -14.453 3.482 1 98.56 182 PHE A CA 1
ATOM 1486 C C . PHE A 1 182 ? -3.816 -15.359 4.625 1 98.56 182 PHE A C 1
ATOM 1488 O O . PHE A 1 182 ? -3.732 -16.578 4.523 1 98.56 182 PHE A O 1
ATOM 1495 N N . ASN A 1 183 ? -4.402 -14.766 5.641 1 97.06 183 ASN A N 1
ATOM 1496 C CA . ASN A 1 183 ? -4.707 -15.5 6.867 1 97.06 183 ASN A CA 1
ATOM 1497 C C . ASN A 1 183 ? -5.988 -16.312 6.727 1 97.06 183 ASN A C 1
ATOM 1499 O O . ASN A 1 183 ? -6.121 -17.375 7.336 1 97.06 183 ASN A O 1
ATOM 1503 N N . GLN A 1 184 ? -6.848 -15.852 5.855 1 96.38 184 GLN A N 1
ATOM 1504 C CA . GLN A 1 184 ? -8.164 -16.484 5.852 1 96.38 184 GLN A CA 1
ATOM 1505 C C . GLN A 1 184 ? -8.375 -17.297 4.574 1 96.38 184 GLN A C 1
ATOM 1507 O O . GLN A 1 184 ? -9.109 -18.281 4.578 1 96.38 184 GLN A O 1
ATOM 1512 N N . TYR A 1 185 ? -7.805 -16.844 3.484 1 98.06 185 TYR A N 1
ATOM 1513 C CA . TYR A 1 185 ? -8.039 -17.547 2.227 1 98.06 185 TYR A CA 1
ATOM 1514 C C . TYR A 1 185 ? -6.852 -18.422 1.856 1 98.06 185 TYR A C 1
ATOM 1516 O O . TYR A 1 185 ? -6.922 -19.656 1.965 1 98.06 185 TYR A O 1
ATOM 1524 N N . ILE A 1 186 ? -5.742 -17.875 1.606 1 98.75 186 ILE A N 1
ATOM 1525 C CA . ILE A 1 186 ? -4.594 -18.516 0.993 1 98.75 186 ILE A CA 1
ATOM 1526 C C . ILE A 1 186 ? -4.125 -19.672 1.875 1 98.75 186 ILE A C 1
ATOM 1528 O O . ILE A 1 186 ? -3.957 -20.797 1.396 1 98.75 186 ILE A O 1
ATOM 1532 N N . ARG A 1 187 ? -3.977 -19.422 3.104 1 98 187 ARG A N 1
ATOM 1533 C CA . ARG A 1 187 ? -3.426 -20.422 4.012 1 98 187 ARG A CA 1
ATOM 1534 C C . ARG A 1 187 ? -4.312 -21.656 4.066 1 98 187 ARG A C 1
ATOM 1536 O O . ARG A 1 187 ? -3.857 -22.734 4.449 1 98 187 ARG A O 1
ATOM 1543 N N . ASN A 1 188 ? -5.555 -21.547 3.605 1 97.62 188 ASN A N 1
ATOM 1544 C CA . ASN A 1 188 ? -6.527 -22.625 3.783 1 97.62 188 ASN A CA 1
ATOM 1545 C C . ASN A 1 188 ? -6.836 -23.312 2.463 1 97.62 188 ASN A C 1
ATOM 1547 O O . ASN A 1 188 ? -7.77 -24.125 2.383 1 97.62 188 ASN A O 1
ATOM 1551 N N . VAL A 1 189 ? -6.086 -23.047 1.484 1 98.44 189 VAL A N 1
ATOM 1552 C CA . VAL A 1 189 ? -6.32 -23.641 0.173 1 98.44 189 VAL A CA 1
ATOM 1553 C C . VAL A 1 189 ? -5.918 -25.109 0.195 1 98.44 189 VAL A C 1
ATOM 1555 O O . VAL A 1 189 ? -4.805 -25.453 0.594 1 98.44 189 VAL A O 1
ATOM 1558 N N . GLU A 1 190 ? -6.805 -25.984 -0.276 1 97.44 190 GLU A N 1
ATOM 1559 C CA . GLU A 1 190 ? -6.527 -27.422 -0.315 1 97.44 190 GLU A CA 1
ATOM 1560 C C . GLU A 1 190 ? -5.91 -27.828 -1.65 1 97.44 190 GLU A C 1
ATOM 1562 O O . GLU A 1 190 ? -4.914 -28.547 -1.684 1 97.44 190 GLU A O 1
ATOM 1567 N N . LYS A 1 191 ? -6.531 -27.484 -2.74 1 98 191 LYS A N 1
ATOM 1568 C CA . LYS A 1 191 ? -5.988 -27.719 -4.074 1 98 191 LYS A CA 1
ATOM 1569 C C . LYS A 1 191 ? -5.75 -26.406 -4.812 1 98 191 LYS A C 1
ATOM 1571 O O . LYS A 1 191 ? -4.609 -25.953 -4.93 1 98 191 LYS A O 1
ATOM 1576 N N . VAL A 1 192 ? -6.84 -25.797 -5.246 1 98.69 192 VAL A N 1
ATOM 1577 C CA . VAL A 1 192 ? -6.824 -24.469 -5.84 1 98.69 192 VAL A CA 1
ATOM 1578 C C . VAL A 1 192 ? -7.906 -23.609 -5.195 1 98.69 192 VAL A C 1
ATOM 1580 O O . VAL A 1 192 ? -9.078 -23.984 -5.164 1 98.69 192 VAL A O 1
ATOM 1583 N N . GLY A 1 193 ? -7.504 -22.516 -4.594 1 98.69 193 GLY A N 1
ATOM 1584 C CA . GLY A 1 193 ? -8.445 -21.547 -4.074 1 98.69 193 GLY A CA 1
ATOM 1585 C C . GLY A 1 193 ? -8.664 -20.375 -5.004 1 98.69 193 GLY A C 1
ATOM 1586 O O . GLY A 1 193 ? -7.719 -19.891 -5.641 1 98.69 193 GLY A O 1
ATOM 1587 N N . VAL A 1 194 ? -9.922 -19.875 -5.047 1 98.5 194 VAL A N 1
ATOM 1588 C CA . VAL A 1 194 ? -10.242 -18.734 -5.906 1 98.5 194 VAL A CA 1
ATOM 1589 C C . VAL A 1 194 ? -11.062 -17.703 -5.125 1 98.5 194 VAL A C 1
ATOM 1591 O O . VAL A 1 194 ? -11.812 -18.078 -4.211 1 98.5 194 VAL A O 1
ATOM 1594 N N . TRP A 1 195 ? -10.945 -16.438 -5.457 1 98 195 TRP A N 1
ATOM 1595 C CA . TRP A 1 195 ? -11.664 -15.352 -4.797 1 98 195 TRP A CA 1
ATOM 1596 C C . TRP A 1 195 ? -11.82 -14.156 -5.73 1 98 195 TRP A C 1
ATOM 1598 O O . TRP A 1 195 ? -11.273 -14.148 -6.84 1 98 195 TRP A O 1
ATOM 1608 N N . ALA A 1 196 ? -12.539 -13.211 -5.305 1 97.25 196 ALA A N 1
ATOM 1609 C CA . ALA A 1 196 ? -12.812 -12.008 -6.094 1 97.25 196 ALA A CA 1
ATOM 1610 C C . ALA A 1 196 ? -11.609 -11.07 -6.094 1 97.25 196 ALA A C 1
ATOM 1612 O O . ALA A 1 196 ? -10.883 -10.984 -5.102 1 97.25 196 ALA A O 1
ATOM 1613 N N . VAL A 1 197 ? -11.422 -10.406 -7.211 1 97.38 197 VAL A N 1
ATOM 1614 C CA . VAL A 1 197 ? -10.391 -9.391 -7.363 1 97.38 197 VAL A CA 1
ATOM 1615 C C . VAL A 1 197 ? -11.031 -8.062 -7.758 1 97.38 197 VAL A C 1
ATOM 1617 O O . VAL A 1 197 ? -11.859 -8.008 -8.664 1 97.38 197 VAL A O 1
ATOM 1620 N N . GLY A 1 198 ? -10.648 -7.02 -7.027 1 96.44 198 GLY A N 1
ATOM 1621 C CA . GLY A 1 198 ? -11.172 -5.703 -7.34 1 96.44 198 GLY A CA 1
ATOM 1622 C C . GLY A 1 198 ? -10.352 -4.957 -8.375 1 96.44 198 GLY A C 1
ATOM 1623 O O . GLY A 1 198 ? -9.148 -5.184 -8.492 1 96.44 198 GLY A O 1
ATOM 1624 N N . LEU A 1 199 ? -11.008 -4.043 -9.102 1 93.88 199 LEU A N 1
ATOM 1625 C CA . LEU A 1 199 ? -10.398 -3.082 -10.016 1 93.88 199 LEU A CA 1
ATOM 1626 C C . LEU A 1 199 ? -9.578 -3.795 -11.094 1 93.88 199 LEU A C 1
ATOM 1628 O O . LEU A 1 199 ? -8.438 -3.414 -11.367 1 93.88 199 LEU A O 1
ATOM 1632 N N . VAL A 1 200 ? -10.141 -4.699 -11.625 1 89.44 200 VAL A N 1
ATOM 1633 C CA . VAL A 1 200 ? -9.359 -5.527 -12.539 1 89.44 200 VAL A CA 1
ATOM 1634 C C . VAL A 1 200 ? -10.07 -5.617 -13.883 1 89.44 200 VAL A C 1
ATOM 1636 O O . VAL A 1 200 ? -11.297 -5.684 -13.945 1 89.44 200 VAL A O 1
ATOM 1639 N N . ALA A 1 201 ? -9.258 -5.621 -14.977 1 80.25 201 ALA A N 1
ATOM 1640 C CA . ALA A 1 201 ? -9.734 -5.82 -16.344 1 80.25 201 ALA A CA 1
ATOM 1641 C C . ALA A 1 201 ? -10.961 -4.957 -16.625 1 80.25 201 ALA A C 1
ATOM 1643 O O . ALA A 1 201 ? -11.961 -5.449 -17.156 1 80.25 201 ALA A O 1
ATOM 1644 N N . HIS A 1 202 ? -10.93 -3.764 -16.172 1 85.38 202 HIS A N 1
ATOM 1645 C CA . HIS A 1 202 ? -11.953 -2.756 -16.422 1 85.38 202 HIS A CA 1
ATOM 1646 C C . HIS A 1 202 ? -13.227 -3.064 -15.641 1 85.38 202 HIS A C 1
ATOM 1648 O O . HIS A 1 202 ? -14.266 -2.445 -15.875 1 85.38 202 HIS A O 1
ATOM 1654 N N . ASN A 1 203 ? -13.133 -4.125 -14.773 1 89.31 203 ASN A N 1
ATOM 1655 C CA . ASN A 1 203 ? -14.227 -4.43 -13.859 1 89.31 203 ASN A CA 1
ATOM 1656 C C . ASN A 1 203 ? -13.992 -3.811 -12.484 1 89.31 203 ASN A C 1
ATOM 1658 O O . ASN A 1 203 ? -12.867 -3.795 -11.984 1 89.31 203 ASN A O 1
ATOM 1662 N N . ALA A 1 204 ? -15.117 -3.371 -11.977 1 92.62 204 ALA A N 1
ATOM 1663 C CA . ALA A 1 204 ? -15.008 -3.035 -10.555 1 92.62 204 ALA A CA 1
ATOM 1664 C C . ALA A 1 204 ? -14.609 -4.254 -9.734 1 92.62 204 ALA A C 1
ATOM 1666 O O . ALA A 1 204 ? -13.859 -4.133 -8.758 1 92.62 204 ALA A O 1
ATOM 1667 N N . VAL A 1 205 ? -15.156 -5.41 -10.203 1 94.38 205 VAL A N 1
ATOM 1668 C CA . VAL A 1 205 ? -14.773 -6.664 -9.562 1 94.38 205 VAL A CA 1
ATOM 1669 C C . VAL A 1 205 ? -14.914 -7.816 -10.555 1 94.38 205 VAL A C 1
ATOM 1671 O O . VAL A 1 205 ? -15.82 -7.824 -11.383 1 94.38 205 VAL A O 1
ATOM 1674 N N . GLU A 1 206 ? -13.977 -8.688 -10.516 1 95.19 206 GLU A N 1
ATOM 1675 C CA . GLU A 1 206 ? -14.055 -10.016 -11.117 1 95.19 206 GLU A CA 1
ATOM 1676 C C . GLU A 1 206 ? -14.125 -11.102 -10.047 1 95.19 206 GLU A C 1
ATOM 1678 O O . GLU A 1 206 ? -13.328 -11.102 -9.102 1 95.19 206 GLU A O 1
ATOM 1683 N N . ALA A 1 207 ? -15.156 -11.984 -10.234 1 95.69 207 ALA A N 1
ATOM 1684 C CA . ALA A 1 207 ? -15.391 -12.938 -9.156 1 95.69 207 ALA A CA 1
ATOM 1685 C C . ALA A 1 207 ? -15.844 -14.289 -9.711 1 95.69 207 ALA A C 1
ATOM 1687 O O . ALA A 1 207 ? -16.359 -14.359 -10.828 1 95.69 207 ALA A O 1
ATOM 1688 N N . PRO A 1 208 ? -15.578 -15.32 -8.875 1 96.31 208 PRO A N 1
ATOM 1689 C CA . PRO A 1 208 ? -16.188 -16.594 -9.266 1 96.31 208 PRO A CA 1
ATOM 1690 C C . PRO A 1 208 ? -17.703 -16.594 -9.125 1 96.31 208 PRO A C 1
ATOM 1692 O O . PRO A 1 208 ? -18.234 -15.992 -8.18 1 96.31 208 PRO A O 1
ATOM 1695 N N . LYS A 1 209 ? -18.312 -17.141 -10.117 1 95.69 209 LYS A N 1
ATOM 1696 C CA . LYS A 1 209 ? -19.719 -17.469 -9.977 1 95.69 209 LYS A CA 1
ATOM 1697 C C . LYS A 1 209 ? -19.922 -18.781 -9.227 1 95.69 209 LYS A C 1
ATOM 1699 O O . LYS A 1 209 ? -19.422 -19.828 -9.664 1 95.69 209 LYS A O 1
ATOM 1704 N N . VAL A 1 210 ? -20.641 -18.703 -8.086 1 96 210 VAL A N 1
ATOM 1705 C CA . VAL A 1 210 ? -20.688 -19.859 -7.207 1 96 210 VAL A CA 1
ATOM 1706 C C . VAL A 1 210 ? -22.141 -20.312 -7.023 1 96 210 VAL A C 1
ATOM 1708 O O . VAL A 1 210 ? -23.016 -19.484 -6.742 1 96 210 VAL A O 1
ATOM 1711 N N . LEU A 1 211 ? -22.375 -21.547 -7.281 1 94.19 211 LEU A N 1
ATOM 1712 C CA . LEU A 1 211 ? -23.641 -22.219 -7.012 1 94.19 211 LEU A CA 1
ATOM 1713 C C . LEU A 1 211 ? -23.438 -23.453 -6.145 1 94.19 211 LEU A C 1
ATOM 1715 O O . LEU A 1 211 ? -22.641 -24.328 -6.484 1 94.19 211 LEU A O 1
ATOM 1719 N N . ASN A 1 212 ? -24.109 -23.531 -5.027 1 92.81 212 ASN A N 1
ATOM 1720 C CA . ASN A 1 212 ? -24 -24.656 -4.102 1 92.81 212 ASN A CA 1
ATOM 1721 C C . ASN A 1 212 ? -22.531 -24.906 -3.721 1 92.81 212 ASN A C 1
ATOM 1723 O O . ASN A 1 212 ? -22.047 -26.031 -3.852 1 92.81 212 ASN A O 1
ATOM 1727 N N . ALA A 1 213 ? -21.797 -23.875 -3.508 1 91.12 213 ALA A N 1
ATOM 1728 C CA . ALA A 1 213 ? -20.422 -23.891 -3.004 1 91.12 213 ALA A CA 1
ATOM 1729 C C . ALA A 1 213 ? -19.438 -24.375 -4.074 1 91.12 213 ALA A C 1
ATOM 1731 O O . ALA A 1 213 ? -18.297 -24.719 -3.77 1 91.12 213 ALA A O 1
ATOM 1732 N N . LYS A 1 214 ? -19.953 -24.344 -5.293 1 95.69 214 LYS A N 1
ATOM 1733 C CA . LYS A 1 214 ? -19.094 -24.734 -6.406 1 95.69 214 LYS A CA 1
ATOM 1734 C C . LYS A 1 214 ? -18.969 -23.609 -7.426 1 95.69 214 LYS A C 1
ATOM 1736 O O . LYS A 1 214 ? -19.938 -22.875 -7.68 1 95.69 214 LYS A O 1
ATOM 1741 N N . VAL A 1 215 ? -17.781 -23.594 -7.977 1 97.12 215 VAL A N 1
ATOM 1742 C CA . VAL A 1 215 ? -17.562 -22.609 -9.031 1 97.12 215 VAL A CA 1
ATOM 1743 C C . VAL A 1 215 ? -18.188 -23.109 -10.336 1 97.12 215 VAL A C 1
ATOM 1745 O O . VAL A 1 215 ? -17.859 -24.203 -10.805 1 97.12 215 VAL A O 1
ATOM 1748 N N . VAL A 1 216 ? -19.047 -22.266 -10.953 1 95.69 216 VAL A N 1
ATOM 1749 C CA . VAL A 1 216 ? -19.75 -22.703 -12.164 1 95.69 216 VAL A CA 1
ATOM 1750 C C . VAL A 1 216 ? -19.406 -21.75 -13.312 1 95.69 216 VAL A C 1
ATOM 1752 O O . VAL A 1 216 ? -19.828 -21.984 -14.453 1 95.69 216 VAL A O 1
ATOM 1755 N N . GLY A 1 217 ? -18.781 -20.688 -12.984 1 95.12 217 GLY A N 1
ATOM 1756 C CA . GLY A 1 217 ? -18.391 -19.688 -13.969 1 95.12 217 GLY A CA 1
ATOM 1757 C C . GLY A 1 217 ? -17.766 -18.469 -13.352 1 95.12 217 GLY A C 1
ATOM 1758 O O . GLY A 1 217 ? -17.219 -18.531 -12.25 1 95.12 217 GLY A O 1
ATOM 1759 N N . TRP A 1 218 ? -17.828 -17.391 -14.164 1 94.88 218 TRP A N 1
ATOM 1760 C CA . TRP A 1 218 ? -17.141 -16.172 -13.727 1 94.88 218 TRP A CA 1
ATOM 1761 C C . TRP A 1 218 ? -18.016 -14.953 -13.953 1 94.88 218 TRP A C 1
ATOM 1763 O O . TRP A 1 218 ? -18.766 -14.883 -14.93 1 94.88 218 TRP A O 1
ATOM 1773 N N . GLN A 1 219 ? -17.906 -14.094 -12.992 1 93.12 219 GLN A N 1
ATOM 1774 C CA . GLN A 1 219 ? -18.531 -12.781 -13.094 1 93.12 219 GLN A CA 1
ATOM 1775 C C . GLN A 1 219 ? -17.547 -11.742 -13.633 1 93.12 219 GLN A C 1
ATOM 1777 O O . GLN A 1 219 ? -16.75 -11.188 -12.875 1 93.12 219 GLN A O 1
ATOM 1782 N N . THR A 1 220 ? -17.562 -11.469 -14.898 1 90.19 220 THR A N 1
ATOM 1783 C CA . THR A 1 220 ? -16.656 -10.57 -15.602 1 90.19 220 THR A CA 1
ATOM 1784 C C . THR A 1 220 ? -17.266 -10.109 -16.922 1 90.19 220 THR A C 1
ATOM 1786 O O . THR A 1 220 ? -18.172 -10.75 -17.453 1 90.19 220 THR A O 1
ATOM 1789 N N . ILE A 1 221 ? -16.812 -8.992 -17.328 1 85.12 221 ILE A N 1
ATOM 1790 C CA . ILE A 1 221 ? -17.297 -8.516 -18.609 1 85.12 221 ILE A CA 1
ATOM 1791 C C . ILE A 1 221 ? -16.375 -9.008 -19.734 1 85.12 221 ILE A C 1
ATOM 1793 O O . ILE A 1 221 ? -16.75 -9.031 -20.906 1 85.12 221 ILE A O 1
ATOM 1797 N N . TYR A 1 222 ? -15.195 -9.273 -19.328 1 79.06 222 TYR A N 1
ATOM 1798 C CA . TYR A 1 222 ? -14.227 -9.734 -20.328 1 79.06 222 TYR A CA 1
ATOM 1799 C C . TYR A 1 222 ? -14.383 -11.234 -20.578 1 79.06 222 TYR A C 1
ATOM 1801 O O . TYR A 1 222 ? -14.109 -12.055 -19.703 1 79.06 222 TYR A O 1
ATOM 1809 N N . ALA A 1 223 ? -14.719 -11.625 -21.781 1 79 223 ALA A N 1
ATOM 1810 C CA . ALA A 1 223 ? -14.867 -13.016 -22.219 1 79 223 ALA A CA 1
ATOM 1811 C C . ALA A 1 223 ? -15.555 -13.852 -21.141 1 79 223 ALA A C 1
ATOM 1813 O O . ALA A 1 223 ? -14.969 -14.805 -20.609 1 79 223 ALA A O 1
ATOM 1814 N N . PRO A 1 224 ? -16.719 -13.594 -20.938 1 79.19 224 PRO A N 1
ATOM 1815 C CA . PRO A 1 224 ? -17.406 -14.188 -19.797 1 79.19 224 PRO A CA 1
ATOM 1816 C C . PRO A 1 224 ? -17.562 -15.703 -19.938 1 79.19 224 PRO A C 1
ATOM 1818 O O . PRO A 1 224 ? -17.812 -16.391 -18.938 1 79.19 224 PRO A O 1
ATOM 1821 N N . LYS A 1 225 ? -17.297 -16.281 -21.047 1 82.88 225 LYS A N 1
ATOM 1822 C CA . LYS A 1 225 ? -17.516 -17.719 -21.234 1 82.88 225 LYS A CA 1
ATOM 1823 C C . LYS A 1 225 ? -16.203 -18.484 -21.125 1 82.88 225 LYS A C 1
ATOM 1825 O O . LYS A 1 225 ? -16.188 -19.719 -21.219 1 82.88 225 LYS A O 1
ATOM 1830 N N . ARG A 1 226 ? -15.227 -17.75 -20.828 1 86.75 226 ARG A N 1
ATOM 1831 C CA . ARG A 1 226 ? -13.945 -18.453 -20.719 1 86.75 226 ARG A CA 1
ATOM 1832 C C . ARG A 1 226 ? -13.922 -19.359 -19.5 1 86.75 226 ARG A C 1
ATOM 1834 O O . ARG A 1 226 ? -14.516 -19.047 -18.469 1 86.75 226 ARG A O 1
ATOM 1841 N N . ARG A 1 227 ? -13.219 -20.422 -19.703 1 89.56 227 ARG A N 1
ATOM 1842 C CA . ARG A 1 227 ? -13.164 -21.422 -18.641 1 89.56 227 ARG A CA 1
ATOM 1843 C C . ARG A 1 227 ? -12.453 -20.875 -17.406 1 89.56 227 ARG A C 1
ATOM 1845 O O . ARG A 1 227 ? -12.875 -21.141 -16.281 1 89.56 227 ARG A O 1
ATOM 1852 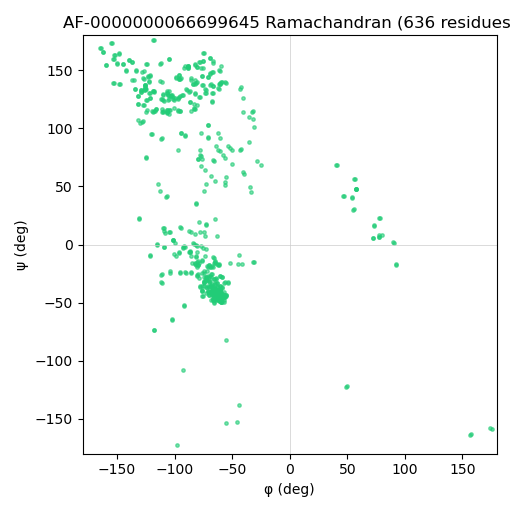N N . TRP A 1 228 ? -11.391 -20.203 -17.641 1 92.62 228 TRP A N 1
ATOM 1853 C CA . TRP A 1 228 ? -10.602 -19.625 -16.562 1 92.62 228 TRP A CA 1
ATOM 1854 C C . TRP A 1 228 ? -10.688 -18.094 -16.562 1 92.62 228 TRP A C 1
ATOM 1856 O O . TRP A 1 228 ? -9.867 -17.422 -17.203 1 92.62 228 TRP A O 1
ATOM 1866 N N . GLY A 1 229 ? -11.641 -17.578 -15.828 1 89.75 229 GLY A N 1
ATOM 1867 C CA . GLY A 1 229 ? -11.93 -16.156 -15.875 1 89.75 229 GLY A CA 1
ATOM 1868 C C . GLY A 1 229 ? -11.484 -15.406 -14.633 1 89.75 229 GLY A C 1
ATOM 1869 O O . GLY A 1 229 ? -12.219 -14.586 -14.094 1 89.75 229 GLY A O 1
ATOM 1870 N N . PHE A 1 230 ? -10.273 -15.789 -14.141 1 90.44 230 PHE A N 1
ATOM 1871 C CA . PHE A 1 230 ? -9.789 -15.078 -12.961 1 90.44 230 PHE A CA 1
ATOM 1872 C C . PHE A 1 230 ? -8.414 -14.477 -13.227 1 90.44 230 PHE A C 1
ATOM 1874 O O . PHE A 1 230 ? -7.699 -14.914 -14.133 1 90.44 230 PHE A O 1
ATOM 1881 N N . ASP A 1 231 ? -8.125 -13.461 -12.492 1 92.88 231 ASP A N 1
ATOM 1882 C CA . ASP A 1 231 ? -6.848 -12.758 -12.5 1 92.88 231 ASP A CA 1
ATOM 1883 C C . ASP A 1 231 ? -5.793 -13.531 -11.719 1 92.88 231 ASP A C 1
ATOM 1885 O O . ASP A 1 231 ? -6.125 -14.352 -10.859 1 92.88 231 ASP A O 1
ATOM 1889 N N . MET A 1 232 ? -4.547 -13.266 -12.039 1 94.94 232 MET A N 1
ATOM 1890 C CA . MET A 1 232 ? -3.428 -13.906 -11.352 1 94.94 232 MET A CA 1
ATOM 1891 C C . MET A 1 232 ? -3.539 -13.711 -9.844 1 94.94 232 MET A C 1
ATOM 1893 O O . MET A 1 232 ? -3.178 -14.602 -9.07 1 94.94 232 MET A O 1
ATOM 1897 N N . ALA A 1 233 ? -4.066 -12.617 -9.422 1 97.75 233 ALA A N 1
ATOM 1898 C CA . ALA A 1 233 ? -4.188 -12.32 -8 1 97.75 233 ALA A CA 1
ATOM 1899 C C . ALA A 1 233 ? -5.395 -13.031 -7.391 1 97.75 233 ALA A C 1
ATOM 1901 O O . ALA A 1 233 ? -5.594 -12.992 -6.176 1 97.75 233 ALA A O 1
ATOM 1902 N N . GLY A 1 234 ? -6.141 -13.758 -8.188 1 98.06 234 GLY A N 1
ATOM 1903 C CA . GLY A 1 234 ? -7.422 -14.281 -7.734 1 98.06 234 GLY A CA 1
ATOM 1904 C C . GLY A 1 234 ? -7.379 -15.758 -7.398 1 98.06 234 GLY A C 1
ATOM 1905 O O . GLY A 1 234 ? -8.422 -16.406 -7.258 1 98.06 234 GLY A O 1
ATOM 1906 N N . PHE A 1 235 ? -6.18 -16.328 -7.348 1 98.5 235 PHE A N 1
ATOM 1907 C CA . PHE A 1 235 ? -6.133 -17.75 -6.984 1 98.5 235 PHE A CA 1
ATOM 1908 C C . PHE A 1 235 ? -4.797 -18.094 -6.336 1 98.5 235 PHE A C 1
ATOM 1910 O O . PHE A 1 235 ? -3.828 -17.344 -6.461 1 98.5 235 PHE A O 1
ATOM 1917 N N . ALA A 1 236 ? -4.766 -19.156 -5.621 1 98.81 236 ALA A N 1
ATOM 1918 C CA . ALA A 1 236 ? -3.58 -19.781 -5.039 1 98.81 236 ALA A CA 1
ATOM 1919 C C . ALA A 1 236 ? -3.621 -21.297 -5.207 1 98.81 236 ALA A C 1
ATOM 1921 O O . ALA A 1 236 ? -4.688 -21.875 -5.426 1 98.81 236 ALA A O 1
ATOM 1922 N N . VAL A 1 237 ? -2.473 -21.906 -5.168 1 98.75 237 VAL A N 1
ATOM 1923 C CA . VAL A 1 237 ? -2.375 -23.344 -5.445 1 98.75 237 VAL A CA 1
ATOM 1924 C C . VAL A 1 237 ? -1.599 -24.031 -4.324 1 98.75 237 VAL A C 1
ATOM 1926 O O . VAL A 1 237 ? -0.521 -23.578 -3.934 1 98.75 237 VAL A O 1
ATOM 1929 N N . ASN A 1 238 ? -2.164 -25.078 -3.85 1 98.75 238 ASN A N 1
ATOM 1930 C CA . ASN A 1 238 ? -1.438 -25.891 -2.885 1 98.75 238 ASN A CA 1
ATOM 1931 C C . ASN A 1 238 ? -0.143 -26.438 -3.477 1 98.75 238 ASN A C 1
ATOM 1933 O O . ASN A 1 238 ? -0.121 -26.891 -4.629 1 98.75 238 ASN A O 1
ATOM 1937 N N . LEU A 1 239 ? 0.896 -26.438 -2.729 1 98.69 239 LEU A N 1
ATOM 1938 C CA . LEU A 1 239 ? 2.205 -26.844 -3.217 1 98.69 239 LEU A CA 1
ATOM 1939 C C . LEU A 1 239 ? 2.188 -28.312 -3.631 1 98.69 239 LEU A C 1
ATOM 1941 O O . LEU A 1 239 ? 2.842 -28.703 -4.605 1 98.69 239 LEU A O 1
ATOM 1945 N N . GLU A 1 240 ? 1.487 -29.125 -2.947 1 98.44 240 GLU A N 1
ATOM 1946 C CA . GLU A 1 240 ? 1.407 -30.547 -3.275 1 98.44 240 GLU A CA 1
ATOM 1947 C C . GLU A 1 240 ? 0.945 -30.766 -4.715 1 98.44 240 GLU A C 1
ATOM 1949 O O . GLU A 1 240 ? 1.484 -31.609 -5.43 1 98.44 240 GLU A O 1
ATOM 1954 N N . LEU A 1 241 ? -0.066 -30.031 -5.102 1 98.62 241 LEU A N 1
ATOM 1955 C CA . LEU A 1 241 ? -0.563 -30.125 -6.469 1 98.62 241 LEU A CA 1
ATOM 1956 C C . LEU A 1 241 ? 0.523 -29.75 -7.473 1 98.62 241 LEU A C 1
ATOM 1958 O O . LEU A 1 241 ? 0.656 -30.375 -8.516 1 98.62 241 LEU A O 1
ATOM 1962 N N . LEU A 1 242 ? 1.248 -28.75 -7.176 1 98.06 242 LEU A N 1
ATOM 1963 C CA . LEU A 1 242 ? 2.324 -28.297 -8.047 1 98.06 242 LEU A CA 1
ATOM 1964 C C . LEU A 1 242 ? 3.422 -29.344 -8.156 1 98.06 242 LEU A C 1
ATOM 1966 O O . LEU A 1 242 ? 4.004 -29.531 -9.227 1 98.06 242 LEU A O 1
ATOM 1970 N N . LEU A 1 243 ? 3.688 -29.984 -7.082 1 97.94 243 LEU A N 1
ATOM 1971 C CA . LEU A 1 243 ? 4.715 -31.016 -7.059 1 97.94 243 LEU A CA 1
ATOM 1972 C C . LEU A 1 243 ? 4.27 -32.25 -7.844 1 97.94 243 LEU A C 1
ATOM 1974 O O . LEU A 1 243 ? 5.094 -32.938 -8.461 1 97.94 243 LEU A O 1
ATOM 1978 N N . GLN A 1 244 ? 3.035 -32.5 -7.84 1 97.56 244 GLN A N 1
ATOM 1979 C CA . GLN A 1 244 ? 2.477 -33.625 -8.586 1 97.56 244 GLN A CA 1
ATOM 1980 C C . GLN A 1 244 ? 2.523 -33.375 -10.086 1 97.56 244 GLN A C 1
ATOM 1982 O O . GLN A 1 244 ? 2.395 -34.281 -10.883 1 97.56 244 GLN A O 1
ATOM 1987 N N . HIS A 1 245 ? 2.662 -32.125 -10.445 1 95.5 245 HIS A N 1
ATOM 1988 C CA . HIS A 1 245 ? 2.742 -31.75 -11.844 1 95.5 245 HIS A CA 1
ATOM 1989 C C . HIS A 1 245 ? 4.016 -30.953 -12.125 1 95.5 245 HIS A C 1
ATOM 1991 O O . HIS A 1 245 ? 3.957 -29.75 -12.383 1 95.5 245 HIS A O 1
ATOM 1997 N N . PRO A 1 246 ? 5.078 -31.5 -12.18 1 91.25 246 PRO A N 1
ATOM 1998 C CA . PRO A 1 246 ? 6.379 -30.828 -12.227 1 91.25 246 PRO A CA 1
ATOM 1999 C C . PRO A 1 246 ? 6.574 -30.016 -13.508 1 91.25 246 PRO A C 1
ATOM 2001 O O . PRO A 1 246 ? 7.418 -29.125 -13.539 1 91.25 246 PRO A O 1
ATOM 2004 N N . LYS A 1 247 ? 5.777 -30.234 -14.531 1 86.38 247 LYS A N 1
ATOM 2005 C CA . LYS A 1 247 ? 5.945 -29.516 -15.789 1 86.38 247 LYS A CA 1
ATOM 2006 C C . LYS A 1 247 ? 5.012 -28.312 -15.867 1 86.38 247 LYS A C 1
ATOM 2008 O O . LYS A 1 247 ? 5.102 -27.516 -16.797 1 86.38 247 LYS A O 1
ATOM 2013 N N . ALA A 1 248 ? 4.121 -28.219 -14.867 1 91.56 248 ALA A N 1
ATOM 2014 C CA . ALA A 1 248 ? 3.178 -27.109 -14.883 1 91.56 248 ALA A CA 1
ATOM 2015 C C . ALA A 1 248 ? 3.898 -25.781 -14.695 1 91.56 248 ALA A C 1
ATOM 2017 O O . ALA A 1 248 ? 4.746 -25.641 -13.812 1 91.56 248 ALA A O 1
ATOM 2018 N N . GLY A 1 249 ? 3.666 -24.797 -15.516 1 87.5 249 GLY A N 1
ATOM 2019 C CA . GLY A 1 249 ? 4.289 -23.484 -15.469 1 87.5 249 GLY A CA 1
ATOM 2020 C C . GLY A 1 249 ? 4.25 -22.766 -16.797 1 87.5 249 GLY A C 1
ATOM 2021 O O . GLY A 1 249 ? 3.289 -22.906 -17.562 1 87.5 249 GLY A O 1
ATOM 2022 N N . TRP A 1 250 ? 5.121 -21.719 -16.906 1 86.38 250 TRP A N 1
ATOM 2023 C CA . TRP A 1 250 ? 5.145 -20.875 -18.094 1 86.38 250 TRP A CA 1
ATOM 2024 C C . TRP A 1 250 ? 6.465 -21.031 -18.844 1 86.38 250 TRP A C 1
ATOM 2026 O O . TRP A 1 250 ? 7.148 -20.047 -19.125 1 86.38 250 TRP A O 1
ATOM 2036 N N . ARG A 1 251 ? 6.824 -22.094 -19.125 1 75.75 251 ARG A N 1
ATOM 2037 C CA . ARG A 1 251 ? 8.031 -22.359 -19.906 1 75.75 251 ARG A CA 1
ATOM 2038 C C . ARG A 1 251 ? 7.984 -21.609 -21.234 1 75.75 251 ARG A C 1
ATOM 2040 O O . ARG A 1 251 ? 7.367 -20.547 -21.328 1 75.75 251 ARG A O 1
ATOM 2047 N N . VAL A 1 252 ? 8.562 -22 -22.141 1 65.69 252 VAL A N 1
ATOM 2048 C CA . VAL A 1 252 ? 8.703 -21.297 -23.406 1 65.69 252 VAL A CA 1
ATOM 2049 C C . VAL A 1 252 ? 7.375 -21.312 -24.156 1 65.69 252 VAL A C 1
ATOM 2051 O O . VAL A 1 252 ? 7.062 -20.375 -24.891 1 65.69 252 VAL A O 1
ATOM 2054 N N . LYS A 1 253 ? 6.586 -22.219 -23.844 1 64.5 253 LYS A N 1
ATOM 2055 C CA . LYS A 1 253 ? 5.426 -22.266 -24.734 1 64.5 253 LYS A CA 1
ATOM 2056 C C . LYS A 1 253 ? 4.129 -22.312 -23.938 1 64.5 253 LYS A C 1
ATOM 2058 O O . LYS A 1 253 ? 3.98 -23.125 -23.016 1 64.5 253 LYS A O 1
ATOM 2063 N N . CYS A 1 254 ? 3.393 -21.219 -23.859 1 71.12 254 CYS A N 1
ATOM 2064 C CA . CYS A 1 254 ? 1.99 -21.25 -23.453 1 71.12 254 CYS A CA 1
ATOM 2065 C C . CYS A 1 254 ? 1.081 -20.922 -24.625 1 71.12 254 CYS A C 1
ATOM 2067 O O . CYS A 1 254 ? 1.284 -19.906 -25.312 1 71.12 254 CYS A O 1
ATOM 2069 N N . ARG A 1 255 ? 0.327 -21.906 -24.984 1 66.62 255 ARG A N 1
ATOM 2070 C CA . ARG A 1 255 ? -0.569 -21.719 -26.109 1 66.62 255 ARG A CA 1
ATOM 2071 C C . ARG A 1 255 ? -1.633 -20.672 -25.812 1 66.62 255 ARG A C 1
ATOM 2073 O O . ARG A 1 255 ? -2.238 -20.109 -26.719 1 66.62 255 ARG A O 1
ATOM 2080 N N . GLU A 1 256 ? -1.662 -20.438 -24.547 1 68.31 256 GLU A N 1
ATOM 2081 C CA . GLU A 1 256 ? -2.699 -19.484 -24.156 1 68.31 256 GLU A CA 1
ATOM 2082 C C . GLU A 1 256 ? -2.168 -18.062 -24.156 1 68.31 256 GLU A C 1
ATOM 2084 O O . GLU A 1 256 ? -0.962 -17.844 -24.016 1 68.31 256 GLU A O 1
ATOM 2089 N N . TYR A 1 257 ? -3.066 -17.188 -24.359 1 70.19 257 TYR A N 1
ATOM 2090 C CA . TYR A 1 257 ? -2.727 -15.773 -24.422 1 70.19 257 TYR A CA 1
ATOM 2091 C C . TYR A 1 257 ? -2.553 -15.188 -23.031 1 70.19 257 TYR A C 1
ATOM 2093 O O . TYR A 1 257 ? -1.986 -14.102 -22.859 1 70.19 257 TYR A O 1
ATOM 2101 N N . SER A 1 258 ? -3.021 -15.945 -22.062 1 80.19 258 SER A N 1
ATOM 2102 C CA . SER A 1 258 ? -2.91 -15.461 -20.688 1 80.19 258 SER A CA 1
ATOM 2103 C C . SER A 1 258 ? -2.258 -16.516 -19.781 1 80.19 258 SER A C 1
ATOM 2105 O O . SER A 1 258 ? -2.395 -17.703 -20.016 1 80.19 258 SER A O 1
ATOM 2107 N N . PRO A 1 259 ? -1.57 -16.031 -18.812 1 87.88 259 PRO A N 1
ATOM 2108 C CA . PRO A 1 259 ? -0.8 -16.969 -17.984 1 87.88 259 PRO A CA 1
ATOM 2109 C C . PRO A 1 259 ? -1.686 -17.844 -17.109 1 87.88 259 PRO A C 1
ATOM 2111 O O . PRO A 1 259 ? -1.327 -19 -16.812 1 87.88 259 PRO A O 1
ATOM 2114 N N . GLU A 1 260 ? -2.83 -17.406 -16.719 1 91.56 260 GLU A N 1
ATOM 2115 C CA . GLU A 1 260 ? -3.656 -18.141 -15.75 1 91.56 260 GLU A CA 1
ATOM 2116 C C . GLU A 1 260 ? -4.188 -19.438 -16.344 1 91.56 260 GLU A C 1
ATOM 2118 O O . GLU A 1 260 ? -4.012 -20.516 -15.773 1 91.56 260 GLU A O 1
ATOM 2123 N N . PRO A 1 261 ? -4.754 -19.359 -17.594 1 90.19 261 PRO A N 1
ATOM 2124 C CA . PRO A 1 261 ? -5.219 -20.625 -18.203 1 90.19 261 PRO A CA 1
ATOM 2125 C C . PRO A 1 261 ? -4.082 -21.594 -18.484 1 90.19 261 PRO A C 1
ATOM 2127 O O . PRO A 1 261 ? -4.27 -22.812 -18.391 1 90.19 261 PRO A O 1
ATOM 2130 N N . CYS A 1 262 ? -2.975 -21.109 -18.797 1 89.5 262 CYS A N 1
ATOM 2131 C CA . CYS A 1 262 ? -1.824 -21.969 -19.062 1 89.5 262 CYS A CA 1
ATOM 2132 C C . CYS A 1 262 ? -1.474 -22.812 -17.844 1 89.5 262 CYS A C 1
ATOM 2134 O O . CYS A 1 262 ? -1.319 -24.031 -17.953 1 89.5 262 CYS A O 1
ATOM 2136 N N . LEU A 1 263 ? -1.377 -22.234 -16.75 1 93.31 263 LEU A N 1
ATOM 2137 C CA . LEU A 1 263 ? -1.028 -22.953 -15.531 1 93.31 263 LEU A CA 1
ATOM 2138 C C . LEU A 1 263 ? -2.113 -23.953 -15.164 1 93.31 263 LEU A C 1
ATOM 2140 O O . LEU A 1 263 ? -1.813 -25.109 -14.828 1 93.31 263 LEU A O 1
ATOM 2144 N N . MET A 1 264 ? -3.359 -23.562 -15.25 1 94.56 264 MET A N 1
ATOM 2145 C CA . MET A 1 264 ? -4.465 -24.438 -14.859 1 94.56 264 MET A CA 1
ATOM 2146 C C . MET A 1 264 ? -4.52 -25.672 -15.75 1 94.56 264 MET A C 1
ATOM 2148 O O . MET A 1 264 ? -4.77 -26.781 -15.273 1 94.56 264 MET A O 1
ATOM 2152 N N . ASN A 1 265 ? -4.301 -25.438 -17 1 91.75 265 ASN A N 1
ATOM 2153 C CA . ASN A 1 265 ? -4.312 -26.562 -17.938 1 91.75 265 ASN A CA 1
ATOM 2154 C C . ASN A 1 265 ? -3.168 -27.531 -17.672 1 91.75 265 ASN A C 1
ATOM 2156 O O . ASN A 1 265 ? -3.355 -28.75 -17.719 1 91.75 265 ASN A O 1
ATOM 2160 N N . HIS A 1 266 ? -2.082 -26.953 -17.375 1 91.94 266 HIS A N 1
ATOM 2161 C CA . HIS A 1 266 ? -0.932 -27.812 -17.078 1 91.94 266 HIS A CA 1
ATOM 2162 C C . HIS A 1 266 ? -1.128 -28.562 -15.773 1 91.94 266 HIS A C 1
ATOM 2164 O O . HIS A 1 266 ? -0.61 -29.672 -15.609 1 91.94 266 HIS A O 1
ATOM 2170 N N . LEU A 1 267 ? -1.868 -28.047 -14.883 1 95.5 267 LEU A N 1
ATOM 2171 C CA . LEU A 1 267 ? -2.148 -28.703 -13.609 1 95.5 267 LEU A CA 1
ATOM 2172 C C . LEU A 1 267 ? -3.254 -29.734 -13.758 1 95.5 267 LEU A C 1
ATOM 2174 O O . LEU A 1 267 ? -3.502 -30.531 -12.844 1 95.5 267 LEU A O 1
ATOM 2178 N N . ASN A 1 268 ? -3.889 -29.719 -14.852 1 94.94 268 ASN A N 1
ATOM 2179 C CA . ASN A 1 268 ? -4.961 -30.656 -15.164 1 94.94 268 ASN A CA 1
ATOM 2180 C C . ASN A 1 268 ? -6.082 -30.594 -14.133 1 94.94 268 ASN A C 1
ATOM 2182 O O . ASN A 1 268 ? -6.504 -31.625 -13.602 1 94.94 268 ASN A O 1
ATOM 2186 N N . VAL A 1 269 ? -6.477 -29.359 -13.852 1 96.88 269 VAL A N 1
ATOM 2187 C CA . VAL A 1 269 ? -7.562 -29.188 -12.898 1 96.88 269 VAL A CA 1
ATOM 2188 C C . VAL A 1 269 ? -8.844 -28.812 -13.641 1 96.88 269 VAL A C 1
ATOM 2190 O O . VAL A 1 269 ? -8.805 -28.422 -14.812 1 96.88 269 VAL A O 1
ATOM 2193 N N . SER A 1 270 ? -9.961 -29.047 -12.969 1 96.44 270 SER A N 1
ATOM 2194 C CA . SER A 1 270 ? -11.281 -28.625 -13.438 1 96.44 270 SER A CA 1
ATOM 2195 C C . SER A 1 270 ? -11.93 -27.641 -12.477 1 96.44 270 SER A C 1
ATOM 2197 O O . SER A 1 270 ? -11.375 -27.328 -11.422 1 96.44 270 SER A O 1
ATOM 2199 N N . LEU A 1 271 ? -13.07 -27.156 -12.859 1 96.62 271 LEU A N 1
ATOM 2200 C CA . LEU A 1 271 ? -13.781 -26.219 -11.992 1 96.62 271 LEU A CA 1
ATOM 2201 C C . LEU A 1 271 ? -14.117 -26.875 -10.656 1 96.62 271 LEU A C 1
ATOM 2203 O O . LEU A 1 271 ? -14.156 -26.188 -9.625 1 96.62 271 LEU A O 1
ATOM 2207 N N . ASN A 1 272 ? -14.258 -28.156 -10.656 1 96 272 ASN A N 1
ATOM 2208 C CA . ASN A 1 272 ? -14.594 -28.906 -9.445 1 96 272 ASN A CA 1
ATOM 2209 C C . ASN A 1 272 ? -13.438 -28.922 -8.453 1 96 272 ASN A C 1
ATOM 2211 O O . ASN A 1 272 ? -13.625 -29.234 -7.277 1 96 272 ASN A O 1
ATOM 2215 N N . ASP A 1 273 ? -12.258 -28.609 -8.945 1 97.44 273 ASP A N 1
ATOM 2216 C CA . ASP A 1 273 ? -11.07 -28.609 -8.086 1 97.44 273 ASP A CA 1
ATOM 2217 C C . ASP A 1 273 ? -10.898 -27.266 -7.402 1 97.44 273 ASP A C 1
ATOM 2219 O O . ASP A 1 273 ? -10.039 -27.109 -6.523 1 97.44 273 ASP A O 1
ATOM 2223 N N . LEU A 1 274 ? -11.711 -26.312 -7.773 1 98.19 274 LEU A N 1
ATOM 2224 C CA . LEU A 1 274 ? -11.602 -24.969 -7.227 1 98.19 274 LEU A CA 1
ATOM 2225 C C . LEU A 1 274 ? -12.445 -24.812 -5.969 1 98.19 274 LEU A C 1
ATOM 2227 O O . LEU A 1 274 ? -13.578 -25.297 -5.918 1 98.19 274 LEU A O 1
ATOM 2231 N N . THR A 1 275 ? -11.898 -24.25 -4.961 1 98.06 275 THR A N 1
ATOM 2232 C CA . THR A 1 275 ? -12.625 -23.859 -3.762 1 98.06 275 THR A CA 1
ATOM 2233 C C . THR A 1 275 ? -12.805 -22.344 -3.705 1 98.06 275 THR A C 1
ATOM 2235 O O . THR A 1 275 ? -11.828 -21.609 -3.596 1 98.06 275 THR A O 1
ATOM 2238 N N . PRO A 1 276 ? -14.023 -21.875 -3.799 1 97.62 276 PRO A N 1
ATOM 2239 C CA . PRO A 1 276 ? -14.25 -20.438 -3.676 1 97.62 276 PRO A CA 1
ATOM 2240 C C . PRO A 1 276 ? -14.156 -19.953 -2.23 1 97.62 276 PRO A C 1
ATOM 2242 O O . PRO A 1 276 ? -14.625 -20.625 -1.313 1 97.62 276 PRO A O 1
ATOM 2245 N N . PHE A 1 277 ? -13.547 -18.891 -2.018 1 97.31 277 PHE A N 1
ATOM 2246 C CA . PHE A 1 277 ? -13.453 -18.25 -0.714 1 97.31 277 PHE A CA 1
ATOM 2247 C C . PHE A 1 277 ? -14.211 -16.922 -0.706 1 97.31 277 PHE A C 1
ATOM 2249 O O . PHE A 1 277 ? -14.367 -16.281 -1.75 1 97.31 277 PHE A O 1
ATOM 2256 N N . GLY A 1 278 ? -14.656 -16.469 0.477 1 94.88 278 GLY A N 1
ATOM 2257 C CA . GLY A 1 278 ? -15.281 -15.164 0.679 1 94.88 278 GLY A CA 1
ATOM 2258 C C . GLY A 1 278 ? -16.734 -15.133 0.234 1 94.88 278 GLY A C 1
ATOM 2259 O O . GLY A 1 278 ? -17.266 -14.07 -0.093 1 94.88 278 GLY A O 1
ATOM 2260 N N . ILE A 1 279 ? -17.391 -16.25 0.177 1 90.5 279 ILE A N 1
ATOM 2261 C CA . ILE A 1 279 ? -18.75 -16.297 -0.365 1 90.5 279 ILE A CA 1
ATOM 2262 C C . ILE A 1 279 ? -19.75 -16.328 0.777 1 90.5 279 ILE A C 1
ATOM 2264 O O . ILE A 1 279 ? -20.953 -16.188 0.551 1 90.5 279 ILE A O 1
ATOM 2268 N N . GLU A 1 280 ? -19.344 -16.469 1.977 1 84.62 280 GLU A N 1
ATOM 2269 C CA . GLU A 1 280 ? -20.25 -16.703 3.104 1 84.62 280 GLU A CA 1
ATOM 2270 C C . GLU A 1 280 ? -20.781 -15.391 3.66 1 84.62 280 GLU A C 1
ATOM 2272 O O . GLU A 1 280 ? -21.844 -15.367 4.293 1 84.62 280 GLU A O 1
ATOM 2277 N N . SER A 1 281 ? -20.109 -14.328 3.475 1 77.31 281 SER A N 1
ATOM 2278 C CA . SER A 1 281 ? -20.531 -13.062 4.066 1 77.31 281 SER A CA 1
ATOM 2279 C C . SER A 1 281 ? -21.328 -12.219 3.074 1 77.31 281 SER A C 1
ATOM 2281 O O . SER A 1 281 ? -21.203 -12.406 1.861 1 77.31 281 SER A O 1
ATOM 2283 N N . THR A 1 282 ? -22.328 -11.461 3.605 1 78.06 282 THR A N 1
ATOM 2284 C CA . THR A 1 282 ? -23.047 -10.445 2.844 1 78.06 282 THR A CA 1
ATOM 2285 C C . THR A 1 282 ? -23.031 -9.102 3.578 1 78.06 282 THR A C 1
ATOM 2287 O O . THR A 1 282 ? -23.5 -9.016 4.719 1 78.06 282 THR A O 1
ATOM 2290 N N . PRO A 1 283 ? -22.484 -8.148 2.936 1 81.5 283 PRO A N 1
ATOM 2291 C CA . PRO A 1 283 ? -21.781 -8.141 1.649 1 81.5 283 PRO A CA 1
ATOM 2292 C C . PRO A 1 283 ? -20.438 -8.852 1.707 1 81.5 283 PRO A C 1
ATOM 2294 O O . PRO A 1 283 ? -19.906 -9.086 2.795 1 81.5 283 PRO A O 1
ATOM 2297 N N . ARG A 1 284 ? -20.047 -9.195 0.464 1 92.56 284 ARG A N 1
ATOM 2298 C CA . ARG A 1 284 ? -18.766 -9.891 0.346 1 92.56 284 ARG A CA 1
ATOM 2299 C C . ARG A 1 284 ? -17.609 -8.898 0.274 1 92.56 284 ARG A C 1
ATOM 2301 O O . ARG A 1 284 ? -17.719 -7.859 -0.38 1 92.56 284 ARG A O 1
ATOM 2308 N N . ASP A 1 285 ? -16.547 -9.258 0.877 1 92.12 285 ASP A N 1
ATOM 2309 C CA . ASP A 1 285 ? -15.391 -8.359 0.881 1 92.12 285 ASP A CA 1
ATOM 2310 C C . ASP A 1 285 ? -14.414 -8.711 -0.24 1 92.12 285 ASP A C 1
ATOM 2312 O O . ASP A 1 285 ? -14.297 -9.875 -0.626 1 92.12 285 ASP A O 1
ATOM 2316 N N . ILE A 1 286 ? -13.906 -7.73 -0.746 1 96.44 286 ILE A N 1
ATOM 2317 C CA . ILE A 1 286 ? -12.766 -7.859 -1.646 1 96.44 286 ILE A CA 1
ATOM 2318 C C . ILE A 1 286 ? -11.469 -7.73 -0.853 1 96.44 286 ILE A C 1
ATOM 2320 O O . ILE A 1 286 ? -11.281 -6.762 -0.11 1 96.44 286 ILE A O 1
ATOM 2324 N N . LEU A 1 287 ? -10.57 -8.695 -1.035 1 98.19 287 LEU A N 1
ATOM 2325 C CA . LEU A 1 287 ? -9.367 -8.695 -0.201 1 98.19 287 LEU A CA 1
ATOM 2326 C C . LEU A 1 287 ? -8.117 -8.469 -1.044 1 98.19 287 LEU A C 1
ATOM 2328 O O . LEU A 1 287 ? -7.008 -8.43 -0.514 1 98.19 287 LEU A O 1
ATOM 2332 N N . VAL A 1 288 ? -8.281 -8.328 -2.33 1 98.56 288 VAL A N 1
ATOM 2333 C CA . VAL A 1 288 ? -7.176 -8 -3.219 1 98.56 288 VAL A CA 1
ATOM 2334 C C . VAL A 1 288 ? -7.68 -7.156 -4.387 1 98.56 288 VAL A C 1
ATOM 2336 O O . VAL A 1 288 ? -8.781 -7.387 -4.898 1 98.56 288 VAL A O 1
ATOM 2339 N N . TRP A 1 289 ? -6.91 -6.121 -4.754 1 97.94 289 TRP A N 1
ATOM 2340 C CA . TRP A 1 289 ? -7.227 -5.223 -5.859 1 97.94 289 TRP A CA 1
ATOM 2341 C C . TRP A 1 289 ? -6.07 -5.145 -6.848 1 97.94 289 TRP A C 1
ATOM 2343 O O . TRP A 1 289 ? -4.902 -5.098 -6.445 1 97.94 289 TRP A O 1
ATOM 2353 N N . HIS A 1 290 ? -6.379 -5.18 -8.078 1 96.31 290 HIS A N 1
ATOM 2354 C CA . HIS A 1 290 ? -5.391 -4.996 -9.133 1 96.31 290 HIS A CA 1
ATOM 2355 C C . HIS A 1 290 ? -5.074 -3.52 -9.344 1 96.31 290 HIS A C 1
ATOM 2357 O O . HIS A 1 290 ? -5.391 -2.955 -10.391 1 96.31 290 HIS A O 1
ATOM 2363 N N . THR A 1 291 ? -4.348 -3.004 -8.406 1 96 291 THR A N 1
ATOM 2364 C CA . THR A 1 291 ? -4.012 -1.586 -8.445 1 96 291 THR A CA 1
ATOM 2365 C C . THR A 1 291 ? -2.732 -1.358 -9.25 1 96 291 THR A C 1
ATOM 2367 O O . THR A 1 291 ? -1.923 -2.273 -9.406 1 96 291 THR A O 1
ATOM 2370 N N . LYS A 1 292 ? -2.68 -0.153 -9.789 1 93.25 292 LYS A N 1
ATOM 2371 C CA . LYS A 1 292 ? -1.479 0.327 -10.469 1 93.25 292 LYS A CA 1
ATOM 2372 C C . LYS A 1 292 ? -1.135 1.75 -10.039 1 93.25 292 LYS A C 1
ATOM 2374 O O . LYS A 1 292 ? -2.023 2.594 -9.898 1 93.25 292 LYS A O 1
ATOM 2379 N N . THR A 1 293 ? 0.145 1.922 -9.742 1 92.38 293 THR A N 1
ATOM 2380 C CA . THR A 1 293 ? 0.605 3.256 -9.367 1 92.38 293 THR A CA 1
ATOM 2381 C C . THR A 1 293 ? 0.87 4.102 -10.609 1 92.38 293 THR A C 1
ATOM 2383 O O . THR A 1 293 ? 1.549 3.656 -11.539 1 92.38 293 THR A O 1
ATOM 2386 N N . THR A 1 294 ? 0.31 5.277 -10.594 1 86.75 294 THR A N 1
ATOM 2387 C CA . THR A 1 294 ? 0.551 6.219 -11.68 1 86.75 294 THR A CA 1
ATOM 2388 C C . THR A 1 294 ? 1.815 7.031 -11.422 1 86.75 294 THR A C 1
ATOM 2390 O O . THR A 1 294 ? 2.057 7.477 -10.297 1 86.75 294 THR A O 1
ATOM 2393 N N . VAL A 1 295 ? 2.635 7.117 -12.406 1 85.06 295 VAL A N 1
ATOM 2394 C CA . VAL A 1 295 ? 3.84 7.934 -12.312 1 85.06 295 VAL A CA 1
ATOM 2395 C C . VAL A 1 295 ? 3.871 8.945 -13.453 1 85.06 295 VAL A C 1
ATOM 2397 O O . VAL A 1 295 ? 3.828 8.57 -14.625 1 85.06 295 VAL A O 1
ATOM 2400 N N . ASN A 1 296 ? 3.783 10.164 -13.125 1 85.38 296 ASN A N 1
ATOM 2401 C CA . ASN A 1 296 ? 3.945 11.25 -14.078 1 85.38 296 ASN A CA 1
ATOM 2402 C C . ASN A 1 296 ? 5.105 12.164 -13.688 1 85.38 296 ASN A C 1
ATOM 2404 O O . ASN A 1 296 ? 4.926 13.109 -12.914 1 85.38 296 ASN A O 1
ATOM 2408 N N . ILE A 1 297 ? 6.277 11.867 -14.289 1 88.75 297 ILE A N 1
ATOM 2409 C CA . ILE A 1 297 ? 7.477 12.594 -13.883 1 88.75 297 ILE A CA 1
ATOM 2410 C C . ILE A 1 297 ? 8.094 13.289 -15.094 1 88.75 297 ILE A C 1
ATOM 2412 O O . ILE A 1 297 ? 8.117 12.734 -16.188 1 88.75 297 ILE A O 1
ATOM 2416 N N . LYS A 1 298 ? 8.578 14.516 -14.891 1 85.38 298 LYS A N 1
ATOM 2417 C CA . LYS A 1 298 ? 9.266 15.297 -15.914 1 85.38 298 LYS A CA 1
ATOM 2418 C C . LYS A 1 298 ? 10.75 15.453 -15.57 1 85.38 298 LYS A C 1
ATOM 2420 O O . LYS A 1 298 ? 11.578 15.656 -16.469 1 85.38 298 LYS A O 1
ATOM 2425 N N . SER A 1 299 ? 11.031 15.375 -14.352 1 86.38 299 SER A N 1
ATOM 2426 C CA . SER A 1 299 ? 12.422 15.5 -13.914 1 86.38 299 SER A CA 1
ATOM 2427 C C . SER A 1 299 ? 12.891 14.234 -13.203 1 86.38 299 SER A C 1
ATOM 2429 O O . SER A 1 299 ? 12.266 13.781 -12.25 1 86.38 299 SER A O 1
ATOM 2431 N N . THR A 1 300 ? 14.047 13.812 -13.625 1 87.69 300 THR A N 1
ATOM 2432 C CA . THR A 1 300 ? 14.578 12.586 -13.039 1 87.69 300 THR A CA 1
ATOM 2433 C C . THR A 1 300 ? 15.781 12.891 -12.148 1 87.69 300 THR A C 1
ATOM 2435 O O . THR A 1 300 ? 16.562 12 -11.828 1 87.69 300 THR A O 1
ATOM 2438 N N . LYS A 1 301 ? 15.922 14.148 -11.836 1 90.38 301 LYS A N 1
ATOM 2439 C CA . LYS A 1 301 ? 16.984 14.477 -10.898 1 90.38 301 LYS A CA 1
ATOM 2440 C C . LYS A 1 301 ? 16.766 13.797 -9.547 1 90.38 301 LYS A C 1
ATOM 2442 O O . LYS A 1 301 ? 15.664 13.852 -9 1 90.38 301 LYS A O 1
ATOM 2447 N N . THR A 1 302 ? 17.828 13.211 -9.023 1 91.44 302 THR A N 1
ATOM 2448 C CA . THR A 1 302 ? 17.656 12.43 -7.801 1 91.44 302 THR A CA 1
ATOM 2449 C C . THR A 1 302 ? 18.172 13.195 -6.586 1 91.44 302 THR A C 1
ATOM 2451 O O . THR A 1 302 ? 17.828 12.859 -5.449 1 91.44 302 THR A O 1
ATOM 2454 N N . TYR A 1 303 ? 19.062 14.141 -6.723 1 90.94 303 TYR A N 1
ATOM 2455 C CA . TYR A 1 303 ? 19.641 14.961 -5.668 1 90.94 303 TYR A CA 1
ATOM 2456 C C . TYR A 1 303 ? 20.266 14.094 -4.578 1 90.94 303 TYR A C 1
ATOM 2458 O O . TYR A 1 303 ? 20.188 14.43 -3.393 1 90.94 303 TYR A O 1
ATOM 2466 N N . GLY A 1 304 ? 20.766 12.898 -4.945 1 90.38 304 GLY A N 1
ATOM 2467 C CA . GLY A 1 304 ? 21.438 12.023 -4.012 1 90.38 304 GLY A CA 1
ATOM 2468 C C . GLY A 1 304 ? 20.516 11.055 -3.305 1 90.38 304 GLY A C 1
ATOM 2469 O O . GLY A 1 304 ? 20.938 10.297 -2.432 1 90.38 304 GLY A O 1
ATOM 2470 N N . TYR A 1 305 ? 19.297 11.086 -3.625 1 93.56 305 TYR A N 1
ATOM 2471 C CA . TYR A 1 305 ? 18.344 10.172 -3.016 1 93.56 305 TYR A CA 1
ATOM 2472 C C . TYR A 1 305 ? 18.25 8.867 -3.801 1 93.56 305 TYR A C 1
ATOM 2474 O O . TYR A 1 305 ? 18.547 8.836 -5 1 93.56 305 TYR A O 1
ATOM 2482 N N . ASN A 1 306 ? 17.906 7.797 -3.074 1 90.69 306 ASN A N 1
ATOM 2483 C CA . ASN A 1 306 ? 17.719 6.477 -3.668 1 90.69 306 ASN A CA 1
ATOM 2484 C C . ASN A 1 306 ? 16.453 6.418 -4.508 1 90.69 306 ASN A C 1
ATOM 2486 O O . ASN A 1 306 ? 15.367 6.148 -3.982 1 90.69 306 ASN A O 1
ATOM 2490 N N . ILE A 1 307 ? 16.641 6.715 -5.828 1 91.19 307 ILE A N 1
ATOM 2491 C CA . ILE A 1 307 ? 15.547 6.664 -6.789 1 91.19 307 ILE A CA 1
ATOM 2492 C C . ILE A 1 307 ? 15.922 5.754 -7.957 1 91.19 307 ILE A C 1
ATOM 2494 O O . ILE A 1 307 ? 17.047 5.809 -8.461 1 91.19 307 ILE A O 1
ATOM 2498 N N . GLU A 1 308 ? 14.93 4.926 -8.234 1 92 308 GLU A N 1
ATOM 2499 C CA . GLU A 1 308 ? 15.172 3.99 -9.328 1 92 308 GLU A CA 1
ATOM 2500 C C . GLU A 1 308 ? 14.719 4.57 -10.664 1 92 308 GLU A C 1
ATOM 2502 O O . GLU A 1 308 ? 13.562 4.398 -11.062 1 92 308 GLU A O 1
ATOM 2507 N N . VAL A 1 309 ? 15.602 5.172 -11.344 1 88.69 309 VAL A N 1
ATOM 2508 C CA . VAL A 1 309 ? 15.32 5.781 -12.641 1 88.69 309 VAL A CA 1
ATOM 2509 C C . VAL A 1 309 ? 15.719 4.824 -13.758 1 88.69 309 VAL A C 1
ATOM 2511 O O . VAL A 1 309 ? 16.891 4.484 -13.906 1 88.69 309 VAL A O 1
ATOM 2514 N N . PRO A 1 310 ? 14.68 4.375 -14.523 1 84.75 310 PRO A N 1
ATOM 2515 C CA . PRO A 1 310 ? 15.039 3.51 -15.641 1 84.75 310 PRO A CA 1
ATOM 2516 C C . PRO A 1 310 ? 15.836 4.242 -16.719 1 84.75 310 PRO A C 1
ATOM 2518 O O . PRO A 1 310 ? 15.609 5.434 -16.953 1 84.75 310 PRO A O 1
ATOM 2521 N N . SER A 1 311 ? 16.844 3.652 -17.219 1 71.69 311 SER A N 1
ATOM 2522 C CA . SER A 1 311 ? 17.703 4.258 -18.25 1 71.69 311 SER A CA 1
ATOM 2523 C C . SER A 1 311 ? 16.891 4.621 -19.484 1 71.69 311 SER A C 1
ATOM 2525 O O . SER A 1 311 ? 17.125 5.66 -20.109 1 71.69 311 SER A O 1
ATOM 2527 N N . ASP A 1 312 ? 15.922 3.721 -20.094 1 58.38 312 ASP A N 1
ATOM 2528 C CA . ASP A 1 312 ? 15.242 3.926 -21.359 1 58.38 312 ASP A CA 1
ATOM 2529 C C . ASP A 1 312 ? 14.078 4.898 -21.219 1 58.38 312 ASP A C 1
ATOM 2531 O O . ASP A 1 312 ? 13.453 5.281 -22.219 1 58.38 312 ASP A O 1
ATOM 2535 N N . GLN A 1 313 ? 13.43 5.105 -20.297 1 45.81 313 GLN A N 1
ATOM 2536 C CA . GLN A 1 313 ? 12.164 5.824 -20.219 1 45.81 313 GLN A CA 1
ATOM 2537 C C . GLN A 1 313 ? 12.297 7.242 -20.766 1 45.81 313 GLN A C 1
ATOM 2539 O O . GLN A 1 313 ? 11.305 7.852 -21.172 1 45.81 313 GLN A O 1
ATOM 2544 N N . PHE A 1 314 ? 13.25 7.973 -20.562 1 38.09 314 PHE A N 1
ATOM 2545 C CA . PHE A 1 314 ? 13.109 9.266 -21.219 1 38.09 314 PHE A CA 1
ATOM 2546 C C . PHE A 1 314 ? 13.289 9.133 -22.719 1 38.09 314 PHE A C 1
ATOM 2548 O O . PHE A 1 314 ? 13.742 10.07 -23.375 1 38.09 314 PHE A O 1
ATOM 2555 N N . ARG A 1 315 ? 13.211 7.953 -23.359 1 36.03 315 ARG A N 1
ATOM 2556 C CA . ARG A 1 315 ? 12.914 8.023 -24.797 1 36.03 315 ARG A CA 1
ATOM 2557 C C . ARG A 1 315 ? 11.43 8.297 -25.031 1 36.03 315 ARG A C 1
ATOM 2559 O O . ARG A 1 315 ? 10.602 7.395 -24.891 1 36.03 315 ARG A O 1
ATOM 2566 N N . ILE A 1 316 ? 10.773 9.352 -24.766 1 31.44 316 ILE A N 1
ATOM 2567 C CA . ILE A 1 316 ? 9.461 9.781 -25.234 1 31.44 316 ILE A CA 1
ATOM 2568 C C . ILE A 1 316 ? 9.234 9.258 -26.656 1 31.44 316 ILE A C 1
ATOM 2570 O O . ILE A 1 316 ? 10.039 9.492 -27.547 1 31.44 316 ILE A O 1
ATOM 2574 N N . ARG A 1 317 ? 8.281 8.367 -26.922 1 27.25 317 ARG A N 1
ATOM 2575 C CA . ARG A 1 317 ? 7.574 8.195 -28.188 1 27.25 317 ARG A CA 1
ATOM 2576 C C . ARG A 1 317 ? 7.176 9.539 -28.781 1 27.25 317 ARG A C 1
ATOM 2578 O O . ARG A 1 317 ? 6.398 10.281 -28.172 1 27.25 317 ARG A O 1
ATOM 2585 N N . LYS A 1 318 ? 8.008 10.242 -29.438 1 26.64 318 LYS A N 1
ATOM 2586 C CA . LYS A 1 318 ? 7.57 11.109 -30.531 1 26.64 318 LYS A CA 1
ATOM 2587 C C . LYS A 1 318 ? 6.488 10.438 -31.375 1 26.64 318 LYS A C 1
ATOM 2589 O O . LYS A 1 318 ? 6.766 9.477 -32.094 1 26.64 318 LYS A O 1
ATOM 2594 N N . MET A 1 319 ? 5.336 10.109 -30.703 1 20.14 319 MET A N 1
ATOM 2595 C CA . MET A 1 319 ? 4.254 9.859 -31.656 1 20.14 319 MET A CA 1
ATOM 2596 C C . MET A 1 319 ? 4.41 10.719 -32.906 1 20.14 319 MET A C 1
ATOM 2598 O O . MET A 1 319 ? 4.512 11.945 -32.812 1 20.14 319 MET A O 1
ATOM 2602 N N . HIS A 1 320 ? 4.75 10.062 -33.906 1 20.94 320 HIS A N 1
ATOM 2603 C CA . HIS A 1 320 ? 4.262 10.406 -35.219 1 20.94 320 HIS A CA 1
ATOM 2604 C C . HIS A 1 320 ? 2.738 10.469 -35.25 1 20.94 320 HIS A C 1
ATOM 2606 O O . HIS A 1 320 ? 2.066 9.602 -34.688 1 20.94 320 HIS A O 1
ATOM 2612 N N . MET B 1 1 ? -32.938 67.125 87.812 1 25.19 1 MET B N 1
ATOM 2613 C CA . MET B 1 1 ? -32.844 67.5 86.375 1 25.19 1 MET B CA 1
ATOM 2614 C C . MET B 1 1 ? -32.312 66.312 85.562 1 25.19 1 MET B C 1
ATOM 2616 O O . MET B 1 1 ? -31.141 66 85.562 1 25.19 1 MET B O 1
ATOM 2620 N N . HIS B 1 2 ? -33.156 65.188 85.312 1 28.53 2 HIS B N 1
ATOM 2621 C CA . HIS B 1 2 ? -33.062 63.812 84.812 1 28.53 2 HIS B CA 1
ATOM 2622 C C . HIS B 1 2 ? -32.688 63.781 83.375 1 28.53 2 HIS B C 1
ATOM 2624 O O . HIS B 1 2 ? -32.875 64.75 82.625 1 28.53 2 HIS B O 1
ATOM 2630 N N . LEU B 1 3 ? -32.094 62.594 82.812 1 25.09 3 LEU B N 1
ATOM 2631 C CA . LEU B 1 3 ? -31.328 61.938 81.75 1 25.09 3 LEU B CA 1
ATOM 2632 C C . LEU B 1 3 ? -32.156 61.812 80.5 1 25.09 3 LEU B C 1
ATOM 2634 O O . LEU B 1 3 ? -33 60.906 80.375 1 25.09 3 LEU B O 1
ATOM 2638 N N . ARG B 1 4 ? -32.781 62.812 79.938 1 26.12 4 ARG B N 1
ATOM 2639 C CA . ARG B 1 4 ? -33.656 62.812 78.75 1 26.12 4 ARG B CA 1
ATOM 2640 C C . ARG B 1 4 ? -32.906 62.406 77.5 1 26.12 4 ARG B C 1
ATOM 2642 O O . ARG B 1 4 ? -33.406 62.562 76.375 1 26.12 4 ARG B O 1
ATOM 2649 N N . ARG B 1 5 ? -31.609 61.938 77.562 1 25.33 5 ARG B N 1
ATOM 2650 C CA . ARG B 1 5 ? -30.75 62.062 76.375 1 25.33 5 ARG B CA 1
ATOM 2651 C C . ARG B 1 5 ? -31.172 61.062 75.312 1 25.33 5 ARG B C 1
ATOM 2653 O O . ARG B 1 5 ? -30.609 61.062 74.188 1 25.33 5 ARG B O 1
ATOM 2660 N N . ILE B 1 6 ? -32.062 60.031 75.438 1 24.97 6 ILE B N 1
ATOM 2661 C CA . ILE B 1 6 ? -31.781 58.812 74.75 1 24.97 6 ILE B CA 1
ATOM 2662 C C . ILE B 1 6 ? -32.312 58.906 73.312 1 24.97 6 ILE B C 1
ATOM 2664 O O . ILE B 1 6 ? -32.156 58 72.5 1 24.97 6 ILE B O 1
ATOM 2668 N N . LYS B 1 7 ? -33.094 59.844 72.812 1 27.36 7 LYS B N 1
ATOM 2669 C CA . LYS B 1 7 ? -34.031 59.469 71.75 1 27.36 7 LYS B CA 1
ATOM 2670 C C . LYS B 1 7 ? -33.344 59.406 70.375 1 27.36 7 LYS B C 1
ATOM 2672 O O . LYS B 1 7 ? -33.938 58.969 69.375 1 27.36 7 LYS B O 1
ATOM 2677 N N . PHE B 1 8 ? -32.156 60 70.062 1 25.41 8 PHE B N 1
ATOM 2678 C CA . PHE B 1 8 ? -32.031 60.469 68.688 1 25.41 8 PHE B CA 1
ATOM 2679 C C . PHE B 1 8 ? -31.688 59.312 67.812 1 25.41 8 PHE B C 1
ATOM 2681 O O . PHE B 1 8 ? -31.656 59.469 66.562 1 25.41 8 PHE B O 1
ATOM 2688 N N . LEU B 1 9 ? -31.234 58.094 68.188 1 24.44 9 LEU B N 1
ATOM 2689 C CA . LEU B 1 9 ? -30.391 57.406 67.25 1 24.44 9 LEU B CA 1
ATOM 2690 C C . LEU B 1 9 ? -31.234 56.688 66.188 1 24.44 9 LEU B C 1
ATOM 2692 O O . LEU B 1 9 ? -30.734 55.844 65.438 1 24.44 9 LEU B O 1
ATOM 2696 N N . ARG B 1 10 ? -32.531 56.844 66.062 1 25.11 10 ARG B N 1
ATOM 2697 C CA . ARG B 1 10 ? -33.188 55.812 65.25 1 25.11 10 ARG B CA 1
ATOM 2698 C C . ARG B 1 10 ? -32.906 56 63.75 1 25.11 10 ARG B C 1
ATOM 2700 O O . ARG B 1 10 ? -33.25 55.156 62.938 1 25.11 10 ARG B O 1
ATOM 2707 N N . ARG B 1 11 ? -32.656 57.156 63.25 1 26.66 11 ARG B N 1
ATOM 2708 C CA . ARG B 1 11 ? -33.156 57.312 61.906 1 26.66 11 ARG B CA 1
ATOM 2709 C C . ARG B 1 11 ? -32.344 56.531 60.906 1 26.66 11 ARG B C 1
ATOM 2711 O O . ARG B 1 11 ? -32.812 56.219 59.812 1 26.66 11 ARG B O 1
ATOM 2718 N N . LEU B 1 12 ? -31.047 56.469 60.938 1 27.38 12 LEU B N 1
ATOM 2719 C CA . LEU B 1 12 ? -30.359 56.438 59.656 1 27.38 12 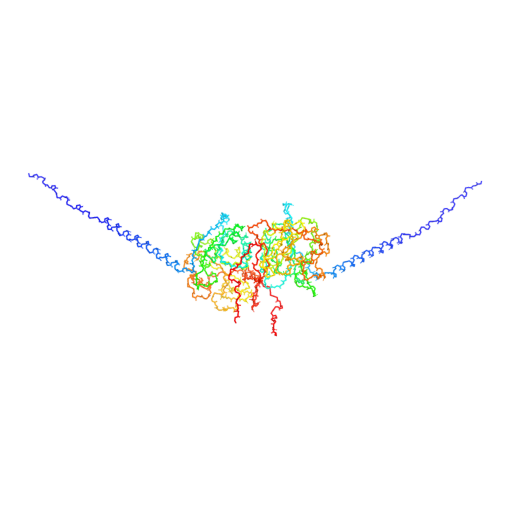LEU B CA 1
ATOM 2720 C C . LEU B 1 12 ? -30.438 55.031 59.062 1 27.38 12 LEU B C 1
ATOM 2722 O O . LEU B 1 12 ? -29.719 54.719 58.125 1 27.38 12 LEU B O 1
ATOM 2726 N N . THR B 1 13 ? -31.203 54.125 59.562 1 28.8 13 THR B N 1
ATOM 2727 C CA . THR B 1 13 ? -30.938 52.781 59 1 28.8 13 THR B CA 1
ATOM 2728 C C . THR B 1 13 ? -31.469 52.656 57.594 1 28.8 13 THR B C 1
ATOM 2730 O O . THR B 1 13 ? -31.594 51.562 57.031 1 28.8 13 THR B O 1
ATOM 2733 N N . ASN B 1 14 ? -31.922 53.719 56.875 1 31.03 14 ASN B N 1
ATOM 2734 C CA . ASN B 1 14 ? -32.438 53.375 55.562 1 31.03 14 ASN B CA 1
ATOM 2735 C C . ASN B 1 14 ? -31.344 52.812 54.656 1 31.03 14 ASN B C 1
ATOM 2737 O O . ASN B 1 14 ? -30.562 53.594 54.094 1 31.03 14 ASN B O 1
ATOM 2741 N N . GLN B 1 15 ? -30.609 51.812 54.969 1 32.09 15 GLN B N 1
ATOM 2742 C CA . GLN B 1 15 ? -29.688 51.125 54.031 1 32.09 15 GLN B CA 1
ATOM 2743 C C . GLN B 1 15 ? -30.391 50.75 52.719 1 32.09 15 GLN B C 1
ATOM 2745 O O . GLN B 1 15 ? -31.328 49.969 52.719 1 32.09 15 GLN B O 1
ATOM 2750 N N . ARG B 1 16 ? -30.547 51.656 51.75 1 40.53 16 ARG B N 1
ATOM 2751 C CA . ARG B 1 16 ? -31 51.469 50.375 1 40.53 16 ARG B CA 1
ATOM 2752 C C . ARG B 1 16 ? -30.359 50.219 49.75 1 40.53 16 ARG B C 1
ATOM 2754 O O . ARG B 1 16 ? -29.234 49.844 50.094 1 40.53 16 ARG B O 1
ATOM 2761 N N . PRO B 1 17 ? -31.203 49.312 48.969 1 43.03 17 PRO B N 1
ATOM 2762 C CA . PRO B 1 17 ? -30.906 48.031 48.312 1 43.03 17 PRO B CA 1
ATOM 2763 C C . PRO B 1 17 ? -29.766 48.125 47.312 1 43.03 17 PRO B C 1
ATOM 2765 O O . PRO B 1 17 ? -29.969 48.594 46.188 1 43.03 17 PRO B O 1
ATOM 2768 N N . VAL B 1 18 ? -28.609 48.625 47.531 1 51.34 18 VAL B N 1
ATOM 2769 C CA . VAL B 1 18 ? -27.422 48.438 46.719 1 51.34 18 VAL B CA 1
ATOM 2770 C C . VAL B 1 18 ? -27.297 47 46.25 1 51.34 18 VAL B C 1
ATOM 2772 O O . VAL B 1 18 ? -26.594 46.719 45.281 1 51.34 18 VAL B O 1
ATOM 2775 N N . ASP B 1 19 ? -28.078 46.094 46.938 1 59.66 19 ASP B N 1
ATOM 2776 C CA . ASP B 1 19 ? -27.922 44.688 46.594 1 59.66 19 ASP B CA 1
ATOM 2777 C C . ASP B 1 19 ? -28.609 44.375 45.281 1 59.66 19 ASP B C 1
ATOM 2779 O O . ASP B 1 19 ? -28.109 43.562 44.5 1 59.66 19 ASP B O 1
ATOM 2783 N N . GLY B 1 20 ? -29.625 45.188 44.906 1 60.94 20 GLY B N 1
ATOM 2784 C CA . GLY B 1 20 ? -30.328 44.906 43.688 1 60.94 20 GLY B CA 1
ATOM 2785 C C . GLY B 1 20 ? -29.562 45.344 42.438 1 60.94 20 GLY B C 1
ATOM 2786 O O . GLY B 1 20 ? -29.578 44.688 41.406 1 60.94 20 GLY B O 1
ATOM 2787 N N . ILE B 1 21 ? -28.875 46.5 42.594 1 66.75 21 ILE B N 1
ATOM 2788 C CA . ILE B 1 21 ? -28.125 47.031 41.469 1 66.75 21 ILE B CA 1
ATOM 2789 C C . ILE B 1 21 ? -26.922 46.125 41.188 1 66.75 21 ILE B C 1
ATOM 2791 O O . ILE B 1 21 ? -26.609 45.844 40.031 1 66.75 21 ILE B O 1
ATOM 2795 N N . PHE B 1 22 ? -26.344 45.594 42.25 1 69.75 22 PHE B N 1
ATOM 2796 C CA . PHE B 1 22 ? -25.203 44.688 42.062 1 69.75 22 PHE B CA 1
ATOM 2797 C C . PHE B 1 22 ? -25.625 43.406 41.406 1 69.75 22 PHE B C 1
ATOM 2799 O O . PHE B 1 22 ? -24.922 42.875 40.531 1 69.75 22 PHE B O 1
ATOM 2806 N N . SER B 1 23 ? -26.844 43 41.75 1 74.12 23 SER B N 1
ATOM 2807 C CA . SER B 1 23 ? -27.328 41.75 41.188 1 74.12 23 SER B CA 1
ATOM 2808 C C . SER B 1 23 ? -27.703 41.969 39.719 1 74.12 23 SER B C 1
ATOM 2810 O O . SER B 1 23 ? -27.438 41.094 38.875 1 74.12 23 SER B O 1
ATOM 2812 N N . THR B 1 24 ? -28.156 43.156 39.406 1 77.5 24 THR B N 1
ATOM 2813 C CA . THR B 1 24 ? -28.531 43.469 38.031 1 77.5 24 THR B CA 1
ATOM 2814 C C . THR B 1 24 ? -27.297 43.656 37.156 1 77.5 24 THR B C 1
ATOM 2816 O O . THR B 1 24 ? -27.266 43.188 36 1 77.5 24 THR B O 1
ATOM 2819 N N . ILE B 1 25 ? -26.297 44.219 37.75 1 76.69 25 ILE B N 1
ATOM 2820 C CA . ILE B 1 25 ? -25.062 44.438 37 1 76.69 25 ILE B CA 1
ATOM 2821 C C . ILE B 1 25 ? -24.344 43.094 36.781 1 76.69 25 ILE B C 1
ATOM 2823 O O . ILE B 1 25 ? -23.828 42.844 35.688 1 76.69 25 ILE B O 1
ATOM 2827 N N . GLN B 1 26 ? -24.406 42.219 37.75 1 74.81 26 GLN B N 1
ATOM 2828 C CA . GLN B 1 26 ? -23.812 40.906 37.594 1 74.81 26 GLN B CA 1
ATOM 2829 C C . GLN B 1 26 ? -24.562 40.094 36.562 1 74.81 26 GLN B C 1
ATOM 2831 O O . GLN B 1 26 ? -23.953 39.375 35.781 1 74.81 26 GLN B O 1
ATOM 2836 N N . ALA B 1 27 ? -25.828 40.312 36.562 1 78.62 27 ALA B N 1
ATOM 2837 C CA . ALA B 1 27 ? -26.641 39.594 35.562 1 78.62 27 ALA B CA 1
ATOM 2838 C C . ALA B 1 27 ? -26.391 40.094 34.156 1 78.62 27 ALA B C 1
ATOM 2840 O O . ALA B 1 27 ? -26.266 39.312 33.219 1 78.62 27 ALA B O 1
ATOM 2841 N N . VAL B 1 28 ? -26.297 41.375 34.094 1 77.75 28 VAL B N 1
ATOM 2842 C CA . VAL B 1 28 ? -26.031 41.969 32.781 1 77.75 28 VAL B CA 1
ATOM 2843 C C . VAL B 1 28 ? -24.641 41.594 32.312 1 77.75 28 VAL B C 1
ATOM 2845 O O . VAL B 1 28 ? -24.453 41.281 31.125 1 77.75 28 VAL B O 1
ATOM 2848 N N . PHE B 1 29 ? -23.734 41.531 33.219 1 77.81 29 PHE B N 1
ATOM 2849 C CA . PHE B 1 29 ? -22.375 41.125 32.875 1 77.81 29 PHE B CA 1
ATOM 2850 C C . PHE B 1 29 ? -22.344 39.656 32.438 1 77.81 29 PHE B C 1
ATOM 2852 O O . PHE B 1 29 ? -21.672 39.281 31.484 1 77.81 29 PHE B O 1
ATOM 2859 N N . ALA B 1 30 ? -23.094 38.875 33.125 1 77.81 30 ALA B N 1
ATOM 2860 C CA . ALA B 1 30 ? -23.188 37.438 32.781 1 77.81 30 ALA B CA 1
ATOM 2861 C C . ALA B 1 30 ? -23.812 37.25 31.406 1 77.81 30 ALA B C 1
ATOM 2863 O O . ALA B 1 30 ? -23.344 36.438 30.594 1 77.81 30 ALA B O 1
ATOM 2864 N N . ILE B 1 31 ? -24.781 38.031 31.156 1 77.88 31 ILE B N 1
ATOM 2865 C CA . ILE B 1 31 ? -25.469 37.938 29.875 1 77.88 31 ILE B CA 1
ATOM 2866 C C . ILE B 1 31 ? -24.547 38.438 28.766 1 77.88 31 ILE B C 1
ATOM 2868 O O . ILE B 1 31 ? -24.484 37.844 27.688 1 77.88 31 ILE B O 1
ATOM 2872 N N . ALA B 1 32 ? -23.797 39.406 29.047 1 77.75 32 ALA B N 1
ATOM 2873 C CA . ALA B 1 32 ? -22.875 39.938 28.062 1 77.75 32 ALA B CA 1
ATOM 2874 C C . ALA B 1 32 ? -21.766 38.938 27.75 1 77.75 32 ALA B C 1
ATOM 2876 O O . ALA B 1 32 ? -21.391 38.75 26.594 1 77.75 32 ALA B O 1
ATOM 2877 N N . VAL B 1 33 ? -21.312 38.281 28.75 1 72.62 33 VAL B N 1
ATOM 2878 C CA . VAL B 1 33 ? -20.266 37.281 28.578 1 72.62 33 VAL B CA 1
ATOM 2879 C C . VAL B 1 33 ? -20.812 36.094 27.781 1 72.62 33 VAL B C 1
ATOM 2881 O O . VAL B 1 33 ? -20.141 35.594 26.859 1 72.62 33 VAL B O 1
ATOM 2884 N N . ILE B 1 34 ? -21.953 35.719 28.047 1 70.81 34 ILE B N 1
ATOM 2885 C CA . ILE B 1 34 ? -22.578 34.625 27.328 1 70.81 34 ILE B CA 1
ATOM 2886 C C . ILE B 1 34 ? -22.812 35.031 25.875 1 70.81 34 ILE B C 1
ATOM 2888 O O . ILE B 1 34 ? -22.547 34.25 24.953 1 70.81 34 ILE B O 1
ATOM 2892 N N . SER B 1 35 ? -23.328 36.156 25.688 1 71.62 35 SER B N 1
ATOM 2893 C CA . SER B 1 35 ? -23.562 36.656 24.344 1 71.62 35 SER B CA 1
ATOM 2894 C C . SER B 1 35 ? -22.266 36.781 23.547 1 71.62 35 SER B C 1
ATOM 2896 O O . SER B 1 35 ? -22.219 36.438 22.375 1 71.62 35 SER B O 1
ATOM 2898 N N . PHE B 1 36 ? -21.266 37.188 24.156 1 69.19 36 PHE B N 1
ATOM 2899 C CA . PHE B 1 36 ? -19.953 37.312 23.516 1 69.19 36 PHE B CA 1
ATOM 2900 C C . PHE B 1 36 ? -19.391 35.938 23.172 1 69.19 36 PHE B C 1
ATOM 2902 O O . PHE B 1 36 ? -18.859 35.75 22.078 1 69.19 36 PHE B O 1
ATOM 2909 N N . GLN B 1 37 ? -19.5 35.031 24.047 1 63.09 37 GLN B N 1
ATOM 2910 C CA . GLN B 1 37 ? -19.078 33.656 23.797 1 63.09 37 GLN B CA 1
ATOM 2911 C C . GLN B 1 37 ? -19.875 33.031 22.641 1 63.09 37 GLN B C 1
ATOM 2913 O O . GLN B 1 37 ? -19.312 32.344 21.797 1 63.09 37 GLN B O 1
ATOM 2918 N N . MET B 1 38 ? -21.078 33.281 22.578 1 66.12 38 MET B N 1
ATOM 2919 C CA . MET B 1 38 ? -21.922 32.781 21.484 1 66.12 38 MET B CA 1
ATOM 2920 C C . MET B 1 38 ? -21.516 33.406 20.156 1 66.12 38 MET B C 1
ATOM 2922 O O . MET B 1 38 ? -21.484 32.719 19.141 1 66.12 38 MET B O 1
ATOM 2926 N N . CYS B 1 39 ? -21.188 34.625 20.141 1 63.38 39 CYS B N 1
ATOM 2927 C CA . CYS B 1 39 ? -20.734 35.312 18.938 1 63.38 39 CYS B CA 1
ATOM 2928 C C . CYS B 1 39 ? -19.422 34.719 18.453 1 63.38 39 CYS B C 1
ATOM 2930 O O . CYS B 1 39 ? -19.219 34.5 17.25 1 63.38 39 CYS B O 1
ATOM 2932 N N . ILE B 1 40 ? -18.578 34.406 19.375 1 56.78 40 ILE B N 1
ATOM 2933 C CA . ILE B 1 40 ? -17.297 33.781 19.031 1 56.78 40 ILE B CA 1
ATOM 2934 C C . ILE B 1 40 ? -17.516 32.406 18.453 1 56.78 40 ILE B C 1
ATOM 2936 O O . ILE B 1 40 ? -16.906 32.031 17.438 1 56.78 40 ILE B O 1
ATOM 2940 N N . ILE B 1 41 ? -18.359 31.703 19.016 1 56.09 41 ILE B N 1
ATOM 2941 C CA . ILE B 1 41 ? -18.688 30.375 18.531 1 56.09 41 ILE B CA 1
ATOM 2942 C C . ILE B 1 41 ? -19.281 30.469 17.125 1 56.09 41 ILE B C 1
ATOM 2944 O O . ILE B 1 41 ? -18.875 29.719 16.234 1 56.09 41 ILE B O 1
ATOM 2948 N N . ILE B 1 42 ? -20.234 31.375 16.969 1 55.41 42 ILE B N 1
ATOM 2949 C CA . ILE B 1 42 ? -20.859 31.578 15.672 1 55.41 42 ILE B CA 1
ATOM 2950 C C . ILE B 1 42 ? -19.812 32 14.641 1 55.41 42 ILE B C 1
ATOM 2952 O O . ILE B 1 42 ? -19.797 31.5 13.516 1 55.41 42 ILE B O 1
ATOM 2956 N N . TYR B 1 43 ? -18.969 32.906 15.008 1 55.41 43 TYR B N 1
ATOM 2957 C CA . TYR B 1 43 ? -17.906 33.344 14.117 1 55.41 43 TYR B CA 1
ATOM 2958 C C . TYR B 1 43 ? -16.984 32.188 13.734 1 55.41 43 TYR B C 1
ATOM 2960 O O . TYR B 1 43 ? -16.641 32.031 12.562 1 55.41 43 TYR B O 1
ATOM 2968 N N . LEU B 1 44 ? -16.641 31.438 14.672 1 58.03 44 LEU B N 1
ATOM 2969 C CA . LEU B 1 44 ? -15.75 30.297 14.422 1 58.03 44 LEU B CA 1
ATOM 2970 C C . LEU B 1 44 ? -16.406 29.281 13.508 1 58.03 44 LEU B C 1
ATOM 2972 O O . LEU B 1 44 ? -15.75 28.703 12.633 1 58.03 44 LEU B O 1
ATOM 2976 N N . VAL B 1 45 ? -17.641 29.125 13.781 1 57.91 45 VAL B N 1
ATOM 2977 C CA . VAL B 1 45 ? -18.391 28.203 12.945 1 57.91 45 VAL B CA 1
ATOM 2978 C C . VAL B 1 45 ? -18.484 28.75 11.523 1 57.91 45 VAL B C 1
ATOM 2980 O O . VAL B 1 45 ? -18.344 28 10.547 1 57.91 45 VAL B O 1
ATOM 2983 N N . GLU B 1 46 ? -18.703 30.078 11.438 1 59.38 46 GLU B N 1
ATOM 2984 C CA . GLU B 1 46 ? -18.844 30.703 10.125 1 59.38 46 GLU B CA 1
ATOM 2985 C C . GLU B 1 46 ? -17.516 30.688 9.359 1 59.38 46 GLU B C 1
ATOM 2987 O O . GLU B 1 46 ? -17.516 30.672 8.133 1 59.38 46 GLU B O 1
ATOM 2992 N N . GLU B 1 47 ? -16.531 30.531 10.07 1 66.25 47 GLU B N 1
ATOM 2993 C CA . GLU B 1 47 ? -15.211 30.578 9.438 1 66.25 47 GLU B CA 1
ATOM 2994 C C . GLU B 1 47 ? -14.75 29.188 9.008 1 66.25 47 GLU B C 1
ATOM 2996 O O . GLU B 1 47 ? -13.773 29.047 8.266 1 66.25 47 GLU B O 1
ATOM 3001 N N . ARG B 1 48 ? -15.609 28.312 9.32 1 69.5 48 ARG B N 1
ATOM 3002 C CA . ARG B 1 48 ? -15.242 26.953 8.938 1 69.5 48 ARG B CA 1
ATOM 3003 C C . ARG B 1 48 ? -15.539 26.703 7.461 1 69.5 48 ARG B C 1
ATOM 3005 O O . ARG B 1 48 ? -16.562 27.172 6.941 1 69.5 48 ARG B O 1
ATOM 3012 N N . ASN B 1 49 ? -14.688 26.047 6.883 1 68.88 49 ASN B N 1
ATOM 3013 C CA . ASN B 1 49 ? -14.859 25.719 5.473 1 68.88 49 ASN B CA 1
ATOM 3014 C C . ASN B 1 49 ? -15.688 24.453 5.285 1 68.88 49 ASN B C 1
ATOM 3016 O O . ASN B 1 49 ? -15.758 23.906 4.18 1 68.88 49 ASN B O 1
ATOM 3020 N N . TYR B 1 50 ? -16.312 24 6.43 1 72 50 TYR B N 1
ATOM 3021 C CA . TYR B 1 50 ? -17.047 22.75 6.363 1 72 50 TYR B CA 1
ATOM 3022 C C . TYR B 1 50 ? -18.219 22.75 7.348 1 72 50 TYR B C 1
ATOM 3024 O O . TYR B 1 50 ? -18.297 23.609 8.219 1 72 50 TYR B O 1
ATOM 3032 N N . GLU B 1 51 ? -19.219 21.938 7.02 1 71.19 51 GLU B N 1
ATOM 3033 C CA . GLU B 1 51 ? -20.281 21.609 7.949 1 71.19 51 GLU B CA 1
ATOM 3034 C C . GLU B 1 51 ? -20.062 20.25 8.609 1 71.19 51 GLU B C 1
ATOM 3036 O O . GLU B 1 51 ? -19.609 19.312 7.949 1 71.19 51 GLU B O 1
ATOM 3041 N N . ILE B 1 52 ? -20.094 20.344 9.969 1 68.94 52 ILE B N 1
ATOM 3042 C CA . ILE B 1 52 ? -19.875 19.109 10.727 1 68.94 52 ILE B CA 1
ATOM 3043 C C . ILE B 1 52 ? -21.188 18.328 10.836 1 68.94 52 ILE B C 1
ATOM 3045 O O . ILE B 1 52 ? -22.219 18.875 11.211 1 68.94 52 ILE B O 1
ATOM 3049 N N . TYR B 1 53 ? -21.172 17.234 10.281 1 62.22 53 TYR B N 1
ATOM 3050 C CA . TYR B 1 53 ? -22.297 16.344 10.531 1 62.22 53 TYR B CA 1
ATOM 3051 C C . TYR B 1 53 ? -21.938 15.328 11.617 1 62.22 53 TYR B C 1
ATOM 3053 O O . TYR B 1 53 ? -20.812 15.312 12.125 1 62.22 53 TYR B O 1
ATOM 3061 N N . GLU B 1 54 ? -22.844 14.156 11.992 1 52.72 54 GLU B N 1
ATOM 3062 C CA . GLU B 1 54 ? -22.672 13.234 13.109 1 52.72 54 GLU B CA 1
ATOM 3063 C C . GLU B 1 54 ? -21.266 12.633 13.117 1 52.72 54 GLU B C 1
ATOM 3065 O O . GLU B 1 54 ? -20.938 11.805 12.266 1 52.72 54 GLU B O 1
ATOM 3070 N N . PRO B 1 55 ? -20.328 13.406 13.688 1 51.28 55 PRO B N 1
ATOM 3071 C CA . PRO B 1 55 ? -19.016 12.773 13.906 1 51.28 55 PRO B CA 1
ATOM 3072 C C . PRO B 1 55 ? -19.125 11.43 14.617 1 51.28 55 PRO B C 1
ATOM 3074 O O . PRO B 1 55 ? -19.656 11.352 15.727 1 51.28 55 PRO B O 1
ATOM 3077 N N . ARG B 1 56 ? -19.656 10.312 14.047 1 50.84 56 ARG B N 1
ATOM 3078 C CA . ARG B 1 56 ? -19.578 9.117 14.875 1 50.84 56 ARG B CA 1
ATOM 3079 C C . ARG B 1 56 ? -18.125 8.766 15.18 1 50.84 56 ARG B C 1
ATOM 3081 O O . ARG B 1 56 ? -17.297 8.641 14.258 1 50.84 56 ARG B O 1
ATOM 3088 N N . ILE B 1 57 ? -17.625 9.305 16.344 1 53.56 57 ILE B N 1
ATOM 3089 C CA . ILE B 1 57 ? -16.328 8.93 16.891 1 53.56 57 ILE B CA 1
ATOM 3090 C C . ILE B 1 57 ? -16.297 7.434 17.203 1 53.56 57 ILE B C 1
ATOM 3092 O O . ILE B 1 57 ? -17.109 6.938 17.969 1 53.56 57 ILE B O 1
ATOM 3096 N N . ILE B 1 58 ? -16.078 6.531 16.25 1 53.28 58 ILE B N 1
ATOM 3097 C CA . ILE B 1 58 ? -15.922 5.113 16.562 1 53.28 58 ILE B CA 1
ATOM 3098 C C . ILE B 1 58 ? -14.555 4.879 17.203 1 53.28 58 ILE B C 1
ATOM 3100 O O . ILE B 1 58 ? -13.516 5.066 16.562 1 53.28 58 ILE B O 1
ATOM 3104 N N . SER B 1 59 ? -14.273 5.457 18.438 1 50.38 59 SER B N 1
ATOM 3105 C CA . SER B 1 59 ? -12.969 5.145 19.016 1 50.38 59 SER B CA 1
ATOM 3106 C C . SER B 1 59 ? -12.844 3.658 19.328 1 50.38 59 SER B C 1
ATOM 3108 O O . SER B 1 59 ? -13.734 3.072 19.953 1 50.38 59 SER B O 1
ATOM 3110 N N . ASN B 1 60 ? -12.484 2.805 18.422 1 47.12 60 ASN B N 1
ATOM 3111 C CA . ASN B 1 60 ? -12.266 1.49 19.031 1 47.12 60 ASN B CA 1
ATOM 3112 C C . ASN B 1 60 ? -11.484 1.589 20.328 1 47.12 60 ASN B C 1
ATOM 3114 O O . ASN B 1 60 ? -11.008 2.668 20.703 1 47.12 60 ASN B O 1
ATOM 3118 N N . ASN B 1 61 ? -10.352 0.442 20.516 1 42.16 61 ASN B N 1
ATOM 3119 C CA . ASN B 1 61 ? -9.68 -0.021 21.734 1 42.16 61 ASN B CA 1
ATOM 3120 C C . ASN B 1 61 ? -8.922 1.112 22.422 1 42.16 61 ASN B C 1
ATOM 3122 O O . ASN B 1 61 ? -8.586 2.115 21.781 1 42.16 61 ASN B O 1
ATOM 3126 N N . ALA B 1 62 ? -8.781 0.881 23.828 1 38.25 62 ALA B N 1
ATOM 3127 C CA . ALA B 1 62 ? -8.016 1.432 24.938 1 38.25 62 ALA B CA 1
ATOM 3128 C C . ALA B 1 62 ? -6.621 1.859 24.484 1 38.25 62 ALA B C 1
ATOM 3130 O O . ALA B 1 62 ? -5.863 1.053 23.938 1 38.25 62 ALA B O 1
ATOM 3131 N N . PHE B 1 63 ? -6.523 3.219 23.984 1 42.09 63 PHE B N 1
ATOM 3132 C CA . PHE B 1 63 ? -5.148 3.705 24.047 1 42.09 63 PHE B CA 1
ATOM 3133 C C . PHE B 1 63 ? -4.363 2.969 25.125 1 42.09 63 PHE B C 1
ATOM 3135 O O . PHE B 1 63 ? -4.633 3.135 26.312 1 42.09 63 PHE B O 1
ATOM 3142 N N . HIS B 1 64 ? -4.156 1.693 24.828 1 39.97 64 HIS B N 1
ATOM 3143 C CA . HIS B 1 64 ? -3.191 1.209 25.812 1 39.97 64 HIS B CA 1
ATOM 3144 C C . HIS B 1 64 ? -1.925 2.057 25.797 1 39.97 64 HIS B C 1
ATOM 3146 O O . HIS B 1 64 ? -1.209 2.104 24.797 1 39.97 64 HIS B O 1
ATOM 3152 N N . ASN B 1 65 ? -2.062 3.16 26.312 1 38.88 65 ASN B N 1
ATOM 3153 C CA . ASN B 1 65 ? -0.843 3.875 26.672 1 38.88 65 ASN B CA 1
ATOM 3154 C C . ASN B 1 65 ? 0.26 2.916 27.109 1 38.88 65 ASN B C 1
ATOM 3156 O O . ASN B 1 65 ? 0.314 2.514 28.266 1 38.88 65 ASN B O 1
ATOM 3160 N N . ASN B 1 66 ? 0.471 1.85 26.391 1 41.22 66 ASN B N 1
ATOM 3161 C CA . ASN B 1 66 ? 1.696 1.229 26.875 1 41.22 66 ASN B CA 1
ATOM 3162 C C . ASN B 1 66 ? 2.764 2.271 27.203 1 41.22 66 ASN B C 1
ATOM 3164 O O . ASN B 1 66 ? 2.969 3.211 26.422 1 41.22 66 ASN B O 1
ATOM 3168 N N . GLN B 1 67 ? 3.051 2.346 28.328 1 41.84 67 GLN B N 1
ATOM 3169 C CA . GLN B 1 67 ? 3.906 3.166 29.188 1 41.84 67 GLN B CA 1
ATOM 3170 C C . GLN B 1 67 ? 5.273 3.381 28.547 1 41.84 67 GLN B C 1
ATOM 3172 O O . GLN B 1 67 ? 6.219 3.812 29.203 1 41.84 67 GLN B O 1
ATOM 3177 N N . ASN B 1 68 ? 5.648 2.711 27.438 1 45.56 68 ASN B N 1
ATOM 3178 C CA . ASN B 1 68 ? 6.984 3.293 27.359 1 45.56 68 ASN B CA 1
ATOM 3179 C C . ASN B 1 68 ? 6.926 4.793 27.078 1 45.56 68 ASN B C 1
ATOM 3181 O O . ASN B 1 68 ? 6.738 5.203 25.922 1 45.56 68 ASN B O 1
ATOM 3185 N N . ARG B 1 69 ? 6.512 5.609 28.078 1 52.19 69 ARG B N 1
ATOM 3186 C CA . ARG B 1 69 ? 6.258 7.012 28.391 1 52.19 69 ARG B CA 1
ATOM 3187 C C . ARG B 1 69 ? 7.191 7.926 27.609 1 52.19 69 ARG B C 1
ATOM 3189 O O . ARG B 1 69 ? 6.938 9.125 27.5 1 52.19 69 ARG B O 1
ATOM 3196 N N . ASN B 1 70 ? 8.219 7.363 27.047 1 60.88 70 ASN B N 1
ATOM 3197 C CA . ASN B 1 70 ? 9.18 8.367 26.609 1 60.88 70 ASN B CA 1
ATOM 3198 C C . ASN B 1 70 ? 9.07 8.656 25.109 1 60.88 70 ASN B C 1
ATOM 3200 O O . ASN B 1 70 ? 9.797 9.492 24.578 1 60.88 70 ASN B O 1
ATOM 3204 N N . ASN B 1 71 ? 7.98 7.895 24.359 1 85.88 71 ASN B N 1
ATOM 3205 C CA . ASN B 1 71 ? 7.926 8.172 22.938 1 85.88 71 ASN B CA 1
ATOM 3206 C C . ASN B 1 71 ? 6.746 9.07 22.578 1 85.88 71 ASN B C 1
ATOM 3208 O O . ASN B 1 71 ? 5.645 8.891 23.109 1 85.88 71 ASN B O 1
ATOM 3212 N N . ARG B 1 72 ? 6.961 10.094 21.812 1 95.88 72 ARG B N 1
ATOM 3213 C CA . ARG B 1 72 ? 5.914 11.016 21.391 1 95.88 72 ARG B CA 1
ATOM 3214 C C . ARG B 1 72 ? 4.809 10.289 20.625 1 95.88 72 ARG B C 1
ATOM 3216 O O . ARG B 1 72 ? 5.086 9.375 19.844 1 95.88 72 ARG B O 1
ATOM 3223 N N . THR B 1 73 ? 3.592 10.68 20.906 1 97.88 73 THR B N 1
ATOM 3224 C CA . THR B 1 73 ? 2.438 10.188 20.156 1 97.88 73 THR B CA 1
ATOM 3225 C C . THR B 1 73 ? 2.383 10.797 18.766 1 97.88 73 THR B C 1
ATOM 3227 O O . THR B 1 73 ? 2.625 12 18.594 1 97.88 73 THR B O 1
ATOM 3230 N N . ILE B 1 74 ? 2.162 9.938 17.812 1 98.69 74 ILE B N 1
ATOM 3231 C CA . ILE B 1 74 ? 1.95 10.445 16.453 1 98.69 74 ILE B CA 1
ATOM 3232 C C . ILE B 1 74 ? 0.454 10.539 16.172 1 98.69 74 ILE B C 1
ATOM 3234 O O . ILE B 1 74 ? -0.282 9.57 16.344 1 98.69 74 ILE B O 1
ATOM 3238 N N . ILE B 1 75 ? -0.04 11.68 15.781 1 98.56 75 ILE B N 1
ATOM 3239 C CA . ILE B 1 75 ? -1.422 11.875 15.359 1 98.56 75 ILE B CA 1
ATOM 3240 C C . ILE B 1 75 ? -1.478 12.047 13.844 1 98.56 75 ILE B C 1
ATOM 3242 O O . ILE B 1 75 ? -0.936 13.008 13.297 1 98.56 75 ILE B O 1
ATOM 3246 N N . VAL B 1 76 ? -2.111 11.125 13.211 1 98.81 76 VAL B N 1
ATOM 3247 C CA . VAL B 1 76 ? -2.227 11.141 11.758 1 98.81 76 VAL B CA 1
ATOM 3248 C C . VAL B 1 76 ? -3.625 11.602 11.352 1 98.81 76 VAL B C 1
ATOM 3250 O O . VAL B 1 76 ? -4.625 11.062 11.836 1 98.81 76 VAL B O 1
ATOM 3253 N N . ILE B 1 77 ? -3.723 12.586 10.5 1 98.06 77 ILE B N 1
ATOM 3254 C CA . ILE B 1 77 ? -4.984 13.062 9.938 1 98.06 77 ILE B CA 1
ATOM 3255 C C . ILE B 1 77 ? -5.07 12.672 8.461 1 98.06 77 ILE B C 1
ATOM 3257 O O . ILE B 1 77 ? -4.195 13.031 7.668 1 98.06 77 ILE B O 1
ATOM 3261 N N . THR B 1 78 ? -6.113 11.969 8.094 1 98.12 78 THR B N 1
ATOM 3262 C CA . THR B 1 78 ? -6.293 11.5 6.727 1 98.12 78 THR B CA 1
ATOM 3263 C C . THR B 1 78 ? -7.664 11.906 6.188 1 98.12 78 THR B C 1
ATOM 3265 O O . THR B 1 78 ? -8.68 11.32 6.57 1 98.12 78 THR B O 1
ATOM 3268 N N . PRO B 1 79 ? -7.688 12.914 5.285 1 96.06 79 PRO B N 1
ATOM 3269 C CA . PRO B 1 79 ? -8.93 13.133 4.539 1 96.06 79 PRO B CA 1
ATOM 3270 C C . PRO B 1 79 ? -9.211 12.031 3.521 1 96.06 79 PRO B C 1
ATOM 3272 O O . PRO B 1 79 ? -8.281 11.477 2.936 1 96.06 79 PRO B O 1
ATOM 3275 N N . THR B 1 80 ? -10.422 11.695 3.338 1 95.56 80 THR B N 1
ATOM 3276 C CA . THR B 1 80 ? -10.789 10.703 2.326 1 95.56 80 THR B CA 1
ATOM 3277 C C . THR B 1 80 ? -12.172 11.016 1.745 1 95.56 80 THR B C 1
ATOM 3279 O O . THR B 1 80 ? -12.859 11.914 2.223 1 95.56 80 THR B O 1
ATOM 3282 N N . TYR B 1 81 ? -12.469 10.422 0.643 1 93.25 81 TYR B N 1
ATOM 3283 C CA . TYR B 1 81 ? -13.742 10.586 -0.051 1 93.25 81 TYR B CA 1
ATOM 3284 C C . TYR B 1 81 ? -14.086 9.336 -0.858 1 93.25 81 TYR B C 1
ATOM 3286 O O . TYR B 1 81 ? -13.211 8.516 -1.145 1 93.25 81 TYR B O 1
ATOM 3294 N N . LEU B 1 82 ? -15.297 9.273 -1.197 1 93.19 82 LEU B N 1
ATOM 3295 C CA . LEU B 1 82 ? -15.781 8.109 -1.942 1 93.19 82 LEU B CA 1
ATOM 3296 C C . LEU B 1 82 ? -15.172 8.07 -3.34 1 93.19 82 LEU B C 1
ATOM 3298 O O . LEU B 1 82 ? -15.266 9.047 -4.09 1 93.19 82 LEU B O 1
ATOM 3302 N N . ARG B 1 83 ? -14.539 7.008 -3.617 1 93.25 83 ARG B N 1
ATOM 3303 C CA . ARG B 1 83 ? -14.039 6.699 -4.953 1 93.25 83 ARG B CA 1
ATOM 3304 C C . ARG B 1 83 ? -13.711 5.215 -5.086 1 93.25 83 ARG B C 1
ATOM 3306 O O . ARG B 1 83 ? -13.516 4.523 -4.086 1 93.25 83 ARG B O 1
ATOM 3313 N N . LEU B 1 84 ? -13.516 4.695 -6.246 1 94.06 84 LEU B N 1
ATOM 3314 C CA . LEU B 1 84 ? -13.375 3.27 -6.527 1 94.06 84 LEU B CA 1
ATOM 3315 C C . LEU B 1 84 ? -12.141 2.699 -5.848 1 94.06 84 LEU B C 1
ATOM 3317 O O . LEU B 1 84 ? -12.164 1.576 -5.336 1 94.06 84 LEU B O 1
ATOM 3321 N N . ALA B 1 85 ? -11.07 3.484 -5.719 1 95.56 85 ALA B N 1
ATOM 3322 C CA . ALA B 1 85 ? -9.789 2.973 -5.242 1 95.56 85 ALA B CA 1
ATOM 3323 C C . ALA B 1 85 ? -9.664 3.137 -3.729 1 95.56 85 ALA B C 1
ATOM 3325 O O . ALA B 1 85 ? -8.703 2.658 -3.123 1 95.56 85 ALA B O 1
ATOM 3326 N N . ARG B 1 86 ? -10.609 3.717 -3.076 1 96.25 86 ARG B N 1
ATOM 3327 C CA . ARG B 1 86 ? -10.445 4.18 -1.704 1 96.25 86 ARG B CA 1
ATOM 3328 C C . ARG B 1 86 ? -10.172 3.014 -0.759 1 96.25 86 ARG B C 1
ATOM 3330 O O . ARG B 1 86 ? -9.281 3.086 0.087 1 96.25 86 ARG B O 1
ATOM 3337 N N . LEU B 1 87 ? -10.945 1.957 -0.901 1 96.94 87 LEU B N 1
ATOM 3338 C CA . LEU B 1 87 ? -10.773 0.843 0.026 1 96.94 87 LEU B CA 1
ATOM 3339 C C . LEU B 1 87 ? -9.406 0.19 -0.155 1 96.94 87 LEU B C 1
ATOM 3341 O O . LEU B 1 87 ? -8.773 -0.21 0.823 1 96.94 87 LEU B O 1
ATOM 3345 N N . ALA B 1 88 ? -8.969 0.082 -1.368 1 97.62 88 ALA B N 1
ATOM 3346 C CA . ALA B 1 88 ? -7.625 -0.427 -1.617 1 97.62 88 ALA B CA 1
ATOM 3347 C C . ALA B 1 88 ? -6.57 0.48 -0.989 1 97.62 88 ALA B C 1
ATOM 3349 O O . ALA B 1 88 ? -5.684 0.009 -0.274 1 97.62 88 ALA B O 1
ATOM 3350 N N . ASP B 1 89 ? -6.695 1.758 -1.189 1 97.81 89 ASP B N 1
ATOM 3351 C CA . ASP B 1 89 ? -5.75 2.746 -0.68 1 97.81 89 ASP B CA 1
ATOM 3352 C C . ASP B 1 89 ? -5.727 2.746 0.847 1 97.81 89 ASP B C 1
ATOM 3354 O O . ASP B 1 89 ? -4.652 2.717 1.456 1 97.81 89 ASP B O 1
ATOM 3358 N N . MET B 1 90 ? -6.871 2.727 1.392 1 98.12 90 MET B N 1
ATOM 3359 C CA . MET B 1 90 ? -6.969 2.814 2.846 1 98.12 90 MET B CA 1
ATOM 3360 C C . MET B 1 90 ? -6.52 1.512 3.5 1 98.12 90 MET B C 1
ATOM 3362 O O . MET B 1 90 ? -6.008 1.52 4.621 1 98.12 90 MET B O 1
ATOM 3366 N N . THR B 1 91 ? -6.715 0.391 2.824 1 98.31 91 THR B N 1
ATOM 3367 C CA . THR B 1 91 ? -6.191 -0.87 3.336 1 98.31 91 THR B CA 1
ATOM 3368 C C . THR B 1 91 ? -4.672 -0.815 3.451 1 98.31 91 THR B C 1
ATOM 3370 O O . THR B 1 91 ? -4.109 -1.156 4.496 1 98.31 91 THR B O 1
ATOM 3373 N N . ARG B 1 92 ? -4.035 -0.317 2.438 1 98.06 92 ARG B N 1
ATOM 3374 C CA . ARG B 1 92 ? -2.584 -0.18 2.455 1 98.06 92 ARG B CA 1
ATOM 3375 C C . ARG B 1 92 ? -2.131 0.723 3.598 1 98.06 92 ARG B C 1
ATOM 3377 O O . ARG B 1 92 ? -1.216 0.374 4.344 1 98.06 92 ARG B O 1
ATOM 3384 N N . LEU B 1 93 ? -2.773 1.822 3.654 1 98.62 93 LEU B N 1
ATOM 3385 C CA . LEU B 1 93 ? -2.395 2.787 4.68 1 98.62 93 LEU B CA 1
ATOM 3386 C C . LEU B 1 93 ? -2.615 2.211 6.078 1 98.62 93 LEU B C 1
ATOM 3388 O O . LEU B 1 93 ? -1.745 2.324 6.945 1 98.62 93 LEU B O 1
ATOM 3392 N N . SER B 1 94 ? -3.752 1.613 6.262 1 98.31 94 SER B N 1
ATOM 3393 C CA . SER B 1 94 ? -4.07 1.037 7.562 1 98.31 94 SER B CA 1
ATOM 3394 C C . SER B 1 94 ? -3.029 0.007 7.984 1 98.31 94 SER B C 1
ATOM 3396 O O . SER B 1 94 ? -2.582 0.002 9.133 1 98.31 94 SER B O 1
ATOM 3398 N N . GLN B 1 95 ? -2.639 -0.793 7.094 1 98.38 95 GLN B N 1
ATOM 3399 C CA . GLN B 1 95 ? -1.708 -1.87 7.414 1 98.38 95 GLN B CA 1
ATOM 3400 C C . GLN B 1 95 ? -0.302 -1.328 7.652 1 98.38 95 GLN B C 1
ATOM 3402 O O . GLN B 1 95 ? 0.482 -1.926 8.391 1 98.38 95 GLN B O 1
ATOM 3407 N N . THR B 1 96 ? 0.039 -0.229 7.043 1 98.75 96 THR B N 1
ATOM 3408 C CA . THR B 1 96 ? 1.271 0.471 7.391 1 98.75 96 THR B CA 1
ATOM 3409 C C . THR B 1 96 ? 1.198 1.022 8.812 1 98.75 96 THR B C 1
ATOM 3411 O O . THR B 1 96 ? 2.104 0.794 9.617 1 98.75 96 THR B O 1
ATOM 3414 N N . LEU B 1 97 ? 0.131 1.655 9.133 1 98.62 97 LEU B N 1
ATOM 3415 C CA . LEU B 1 97 ? -0.019 2.307 10.43 1 98.62 97 LEU B CA 1
ATOM 3416 C C . LEU B 1 97 ? -0.1 1.276 11.555 1 98.62 97 LEU B C 1
ATOM 3418 O O . LEU B 1 97 ? 0.278 1.56 12.688 1 98.62 97 LEU B O 1
ATOM 3422 N N . MET B 1 98 ? -0.526 0.111 11.227 1 98.19 98 MET B N 1
ATOM 3423 C CA . MET B 1 98 ? -0.649 -0.963 12.211 1 98.19 98 MET B CA 1
ATOM 3424 C C . MET B 1 98 ? 0.713 -1.331 12.789 1 98.19 98 MET B C 1
ATOM 3426 O O . MET B 1 98 ? 0.794 -1.983 13.828 1 98.19 98 MET B O 1
ATOM 3430 N N . HIS B 1 99 ? 1.776 -0.933 12.141 1 98.12 99 HIS B N 1
ATOM 3431 C CA . HIS B 1 99 ? 3.125 -1.233 12.617 1 98.12 99 HIS B CA 1
ATOM 3432 C C . HIS B 1 99 ? 3.611 -0.176 13.602 1 98.12 99 HIS B C 1
ATOM 3434 O O . HIS B 1 99 ? 4.672 -0.333 14.211 1 98.12 99 HIS B O 1
ATOM 3440 N N . ILE B 1 100 ? 2.861 0.904 13.805 1 97.69 100 ILE B N 1
ATOM 3441 C CA . ILE B 1 100 ? 3.352 2.059 14.547 1 97.69 100 ILE B CA 1
ATOM 3442 C C . ILE B 1 100 ? 2.723 2.08 15.938 1 97.69 100 ILE B C 1
ATOM 3444 O O . ILE B 1 100 ? 1.497 2.053 16.078 1 97.69 100 ILE B O 1
ATOM 3448 N N . SER B 1 101 ? 3.564 2.125 16.938 1 95.69 101 SER B N 1
ATOM 3449 C CA . SER B 1 101 ? 3.07 2.244 18.312 1 95.69 101 SER B CA 1
ATOM 3450 C C . SER B 1 101 ? 2.725 3.689 18.641 1 95.69 101 SER B C 1
ATOM 3452 O O . SER B 1 101 ? 3.246 4.621 18.031 1 95.69 101 SER B O 1
ATOM 3454 N N . GLN B 1 102 ? 1.798 3.873 19.562 1 95.62 102 GLN B N 1
ATOM 3455 C CA . GLN B 1 102 ? 1.418 5.188 20.062 1 95.62 102 GLN B CA 1
ATOM 3456 C C . GLN B 1 102 ? 0.987 6.109 18.922 1 95.62 102 GLN B C 1
ATOM 3458 O O . GLN B 1 102 ? 1.523 7.211 18.781 1 95.62 102 GLN B O 1
ATOM 3463 N N . LEU B 1 103 ? 0.055 5.617 18.25 1 97.38 103 LEU B N 1
ATOM 3464 C CA . LEU B 1 103 ? -0.461 6.352 17.094 1 97.38 103 LEU B CA 1
ATOM 3465 C C . LEU B 1 103 ? -1.969 6.547 17.203 1 97.38 103 LEU B C 1
ATOM 3467 O O . LEU B 1 103 ? -2.693 5.621 17.578 1 97.38 103 LEU B O 1
ATOM 3471 N N . ILE B 1 104 ? -2.436 7.73 16.938 1 96.62 104 ILE B N 1
ATOM 3472 C CA . ILE B 1 104 ? -3.848 8.078 16.812 1 96.62 104 ILE B CA 1
ATOM 3473 C C . ILE B 1 104 ? -4.156 8.406 15.352 1 96.62 104 ILE B C 1
ATOM 3475 O O . ILE B 1 104 ? -3.488 9.25 14.742 1 96.62 104 ILE B O 1
ATOM 3479 N N . TRP B 1 105 ? -5.117 7.734 14.812 1 97.69 105 TRP B N 1
ATOM 3480 C CA . TRP B 1 105 ? -5.48 7.93 13.414 1 97.69 105 TRP B CA 1
ATOM 3481 C C . TRP B 1 105 ? -6.844 8.602 13.289 1 97.69 105 TRP B C 1
ATOM 3483 O O . TRP B 1 105 ? -7.863 8.039 13.688 1 97.69 105 TRP B O 1
ATOM 3493 N N . ILE B 1 106 ? -6.863 9.805 12.781 1 96.38 106 ILE B N 1
ATOM 3494 C CA . ILE B 1 106 ? -8.094 10.555 12.547 1 96.38 106 ILE B CA 1
ATOM 3495 C C . ILE B 1 106 ? -8.422 10.547 11.055 1 96.38 106 ILE B C 1
ATOM 3497 O O . ILE B 1 106 ? -7.688 11.109 10.242 1 96.38 106 ILE B O 1
ATOM 3501 N N . VAL B 1 107 ? -9.516 9.938 10.727 1 96.62 107 VAL B N 1
ATOM 3502 C CA . VAL B 1 107 ? -9.992 9.875 9.344 1 96.62 107 VAL B CA 1
ATOM 3503 C C . VAL B 1 107 ? -11.18 10.82 9.164 1 96.62 107 VAL B C 1
ATOM 3505 O O . VAL B 1 107 ? -12.125 10.789 9.953 1 96.62 107 VAL B O 1
ATOM 3508 N N . VAL B 1 108 ? -11.109 11.695 8.125 1 94.44 108 VAL B N 1
ATOM 3509 C CA . VAL B 1 108 ? -12.164 12.664 7.879 1 94.44 108 VAL B CA 1
ATOM 3510 C C . VAL B 1 108 ? -12.812 12.398 6.52 1 94.44 108 VAL B C 1
ATOM 3512 O O . VAL B 1 108 ? -12.172 12.57 5.48 1 94.44 108 VAL B O 1
ATOM 3515 N N . GLU B 1 109 ? -14.047 12.039 6.559 1 93.19 109 GLU B N 1
ATOM 3516 C CA . GLU B 1 109 ? -14.844 11.75 5.371 1 93.19 109 GLU B CA 1
ATOM 3517 C C . GLU B 1 109 ? -15.477 13.016 4.809 1 93.19 109 GLU B C 1
ATOM 3519 O O . GLU B 1 109 ? -16.172 13.742 5.527 1 93.19 109 GLU B O 1
ATOM 3524 N N . ASP B 1 110 ? -15.164 13.281 3.535 1 90.81 110 ASP B N 1
ATOM 3525 C CA . ASP B 1 110 ? -15.859 14.383 2.877 1 90.81 110 ASP B CA 1
ATOM 3526 C C . ASP B 1 110 ? -17.266 13.977 2.467 1 90.81 110 ASP B C 1
ATOM 3528 O O . ASP B 1 110 ? -17.531 13.734 1.287 1 90.81 110 ASP B O 1
ATOM 3532 N N . ALA B 1 111 ? -18.078 13.938 3.396 1 88.88 111 ALA B N 1
ATOM 3533 C CA . ALA B 1 111 ? -19.469 13.531 3.205 1 88.88 111 ALA B CA 1
ATOM 3534 C C . ALA B 1 111 ? -20.328 13.945 4.395 1 88.88 111 ALA B C 1
ATOM 3536 O O . ALA B 1 111 ? -19.812 14.375 5.43 1 88.88 111 ALA B O 1
ATOM 3537 N N . THR B 1 112 ? -21.609 13.812 4.203 1 87.06 112 THR B N 1
ATOM 3538 C CA . THR B 1 112 ? -22.562 14.148 5.27 1 87.06 112 THR B CA 1
ATOM 3539 C C . THR B 1 112 ? -22.688 12.984 6.258 1 87.06 112 THR B C 1
ATOM 3541 O O . THR B 1 112 ? -23.188 13.164 7.367 1 87.06 112 THR B O 1
ATOM 3544 N N . HIS B 1 113 ? -22.234 11.805 5.809 1 85.94 113 HIS B N 1
ATOM 3545 C CA . HIS B 1 113 ? -22.297 10.617 6.645 1 85.94 113 HIS B CA 1
ATOM 3546 C C . HIS B 1 113 ? -21.031 9.773 6.496 1 85.94 113 HIS B C 1
ATOM 3548 O O . HIS B 1 113 ? -20.328 9.875 5.48 1 85.94 113 HIS B O 1
ATOM 3554 N N . ILE B 1 114 ? -20.812 8.969 7.484 1 88.06 114 ILE B N 1
ATOM 3555 C CA . ILE B 1 114 ? -19.672 8.078 7.41 1 88.06 114 ILE B CA 1
ATOM 3556 C C . ILE B 1 114 ? -19.969 6.926 6.449 1 88.06 114 ILE B C 1
ATOM 3558 O O . ILE B 1 114 ? -21.125 6.656 6.137 1 88.06 114 ILE B O 1
ATOM 3562 N N . SER B 1 115 ? -19.031 6.352 5.965 1 89.56 115 SER B N 1
ATOM 3563 C CA . SER B 1 115 ? -19.125 5.18 5.102 1 89.56 115 SER B CA 1
ATOM 3564 C C . SER B 1 115 ? -18.953 3.893 5.898 1 89.56 115 SER B C 1
ATOM 3566 O O . SER B 1 115 ? -17.953 3.725 6.609 1 89.56 115 SER B O 1
ATOM 3568 N N . LEU B 1 116 ? -19.844 3.006 5.762 1 89.25 116 LEU B N 1
ATOM 3569 C CA . LEU B 1 116 ? -19.812 1.762 6.523 1 89.25 116 LEU B CA 1
ATOM 3570 C C . LEU B 1 116 ? -18.594 0.932 6.152 1 89.25 116 LEU B C 1
ATOM 3572 O O . LEU B 1 116 ? -17.891 0.422 7.027 1 89.25 116 LEU B O 1
ATOM 3576 N N . PRO B 1 117 ? -18.281 0.781 4.848 1 91.75 117 PRO B N 1
ATOM 3577 C CA . PRO B 1 117 ? -17.094 0.012 4.5 1 91.75 117 PRO B CA 1
ATOM 3578 C C . PRO B 1 117 ? -15.82 0.593 5.109 1 91.75 117 PRO B C 1
ATOM 3580 O O . PRO B 1 117 ? -14.945 -0.156 5.555 1 91.75 117 PRO B O 1
ATOM 3583 N N . VAL B 1 118 ? -15.742 1.861 5.16 1 94.38 118 VAL B N 1
ATOM 3584 C CA . VAL B 1 118 ? -14.57 2.5 5.75 1 94.38 118 VAL B CA 1
ATOM 3585 C C . VAL B 1 118 ? -14.555 2.27 7.258 1 94.38 118 VAL B C 1
ATOM 3587 O O . VAL B 1 118 ? -13.516 1.959 7.84 1 94.38 118 VAL B O 1
ATOM 3590 N N . LYS B 1 119 ? -15.68 2.418 7.844 1 92.88 119 LYS B N 1
ATOM 3591 C CA . LYS B 1 119 ? -15.781 2.162 9.273 1 92.88 119 LYS B CA 1
ATOM 3592 C C . LYS B 1 119 ? -15.328 0.745 9.617 1 92.88 119 LYS B C 1
ATOM 3594 O O . LYS B 1 119 ? -14.609 0.535 10.594 1 92.88 119 LYS B O 1
ATOM 3599 N N . GLN B 1 120 ? -15.781 -0.151 8.844 1 91.56 120 GLN B N 1
ATOM 3600 C CA . GLN B 1 120 ? -15.422 -1.546 9.07 1 91.56 120 GLN B CA 1
ATOM 3601 C C . GLN B 1 120 ? -13.914 -1.753 8.93 1 91.56 120 GLN B C 1
ATOM 3603 O O . GLN B 1 120 ? -13.312 -2.506 9.703 1 91.56 120 GLN B O 1
ATOM 3608 N N . LEU B 1 121 ? -13.375 -1.13 7.973 1 95 121 LEU B N 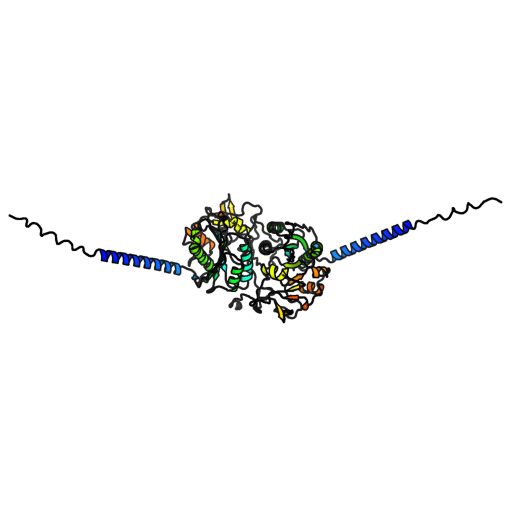1
ATOM 3609 C CA . LEU B 1 121 ? -11.93 -1.189 7.789 1 95 121 LEU B CA 1
ATOM 3610 C C . LEU B 1 121 ? -11.203 -0.641 9.016 1 95 121 LEU B C 1
ATOM 3612 O O . LEU B 1 121 ? -10.258 -1.261 9.516 1 95 121 LEU B O 1
ATOM 3616 N N . LEU B 1 122 ? -11.625 0.483 9.508 1 94.94 122 LEU B N 1
ATOM 3617 C CA . LEU B 1 122 ? -11.008 1.1 10.68 1 94.94 122 LEU B CA 1
ATOM 3618 C C . LEU B 1 122 ? -11.164 0.209 11.906 1 94.94 122 LEU B C 1
ATOM 3620 O O . LEU B 1 122 ? -10.211 0.037 12.68 1 94.94 122 LEU B O 1
ATOM 3624 N N . ASP B 1 123 ? -12.273 -0.404 12.062 1 91.5 123 ASP B N 1
ATOM 3625 C CA . ASP B 1 123 ? -12.539 -1.274 13.203 1 91.5 123 ASP B CA 1
ATOM 3626 C C . ASP B 1 123 ? -11.594 -2.477 13.211 1 91.5 123 ASP B C 1
ATOM 3628 O O . ASP B 1 123 ? -11.055 -2.842 14.258 1 91.5 123 ASP B O 1
ATOM 3632 N N . ARG B 1 124 ? -11.383 -3.01 12.117 1 91.69 124 ARG B N 1
ATOM 3633 C CA . ARG B 1 124 ? -10.602 -4.242 12.078 1 91.69 124 ARG B CA 1
ATOM 3634 C C . ARG B 1 124 ? -9.109 -3.951 12.18 1 91.69 124 ARG B C 1
ATOM 3636 O O . ARG B 1 124 ? -8.312 -4.852 12.453 1 91.69 124 ARG B O 1
ATOM 3643 N N . SER B 1 125 ? -8.758 -2.719 11.93 1 94 125 SER B N 1
ATOM 3644 C CA . SER B 1 125 ? -7.34 -2.373 12.008 1 94 125 SER B CA 1
ATOM 3645 C C . SER B 1 125 ? -6.82 -2.502 13.438 1 94 125 SER B C 1
ATOM 3647 O O . SER B 1 125 ? -5.621 -2.699 13.648 1 94 125 SER B O 1
ATOM 3649 N N . GLY B 1 126 ? -7.688 -2.293 14.43 1 92 126 GLY B N 1
ATOM 3650 C CA . GLY B 1 126 ? -7.297 -2.318 15.828 1 92 126 GLY B CA 1
ATOM 3651 C C . GLY B 1 126 ? -6.582 -1.056 16.266 1 92 126 GLY B C 1
ATOM 3652 O O . GLY B 1 126 ? -6.102 -0.973 17.406 1 92 126 GLY B O 1
ATOM 3653 N N . LEU B 1 127 ? -6.523 -0.096 15.438 1 94.19 127 LEU B N 1
ATOM 3654 C CA . LEU B 1 127 ? -5.867 1.169 15.75 1 94.19 127 LEU B CA 1
ATOM 3655 C C . LEU B 1 127 ? -6.797 2.078 16.547 1 94.19 127 LEU B C 1
ATOM 3657 O O . LEU B 1 127 ? -8.016 1.873 16.562 1 94.19 127 LEU B O 1
ATOM 3661 N N . ASN B 1 128 ? -6.16 2.984 17.312 1 93.31 128 ASN B N 1
ATOM 3662 C CA . ASN B 1 128 ? -6.934 4.086 17.891 1 93.31 128 ASN B CA 1
ATOM 3663 C C . ASN B 1 128 ? -7.359 5.082 16.812 1 93.31 128 ASN B C 1
ATOM 3665 O O . ASN B 1 128 ? -6.574 5.941 16.406 1 93.31 128 ASN B O 1
ATOM 3669 N N . CYS B 1 129 ? -8.656 4.965 16.438 1 94.19 129 CYS B N 1
ATOM 3670 C CA . CYS B 1 129 ? -9.125 5.746 15.297 1 94.19 129 CYS B CA 1
ATOM 3671 C C . CYS B 1 129 ? -10.305 6.621 15.68 1 94.19 129 CYS B C 1
ATOM 3673 O O . CYS B 1 129 ? -11.109 6.246 16.531 1 94.19 129 CYS B O 1
ATOM 3675 N N . TYR B 1 130 ? -10.32 7.75 15.109 1 93.12 130 TYR B N 1
ATOM 3676 C CA . TYR B 1 130 ? -11.5 8.609 15.062 1 93.12 130 TYR B CA 1
ATOM 3677 C C . TYR B 1 130 ? -11.961 8.836 13.633 1 93.12 130 TYR B C 1
ATOM 3679 O O . TYR B 1 130 ? -11.141 9.047 12.734 1 93.12 130 TYR B O 1
ATOM 3687 N N . TYR B 1 131 ? -13.203 8.656 13.445 1 93.56 131 TYR B N 1
ATOM 3688 C CA . TYR B 1 131 ? -13.773 8.789 12.109 1 93.56 131 TYR B CA 1
ATOM 3689 C C . T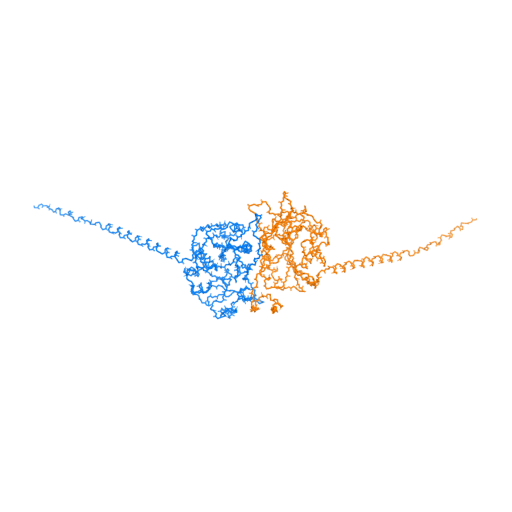YR B 1 131 ? -14.82 9.898 12.07 1 93.56 131 TYR B C 1
ATOM 3691 O O . TYR B 1 131 ? -15.883 9.773 12.68 1 93.56 131 TYR B O 1
ATOM 3699 N N . LEU B 1 132 ? -14.492 10.984 11.297 1 91.38 132 LEU B N 1
ATOM 3700 C CA . LEU B 1 132 ? -15.344 12.164 11.234 1 91.38 132 LEU B CA 1
ATOM 3701 C C . LEU B 1 132 ? -15.992 12.297 9.859 1 91.38 132 LEU B C 1
ATOM 3703 O O . LEU B 1 132 ? -15.352 12.031 8.836 1 91.38 132 LEU B O 1
ATOM 3707 N N . ALA B 1 133 ? -17.234 12.68 9.812 1 90.62 133 ALA B N 1
ATOM 3708 C CA . ALA B 1 133 ? -17.891 13.078 8.578 1 90.62 133 ALA B CA 1
ATOM 3709 C C . ALA B 1 133 ? -18.062 14.594 8.508 1 90.62 133 ALA B C 1
ATOM 3711 O O . ALA B 1 133 ? -18.734 15.188 9.352 1 90.62 133 ALA B O 1
ATOM 3712 N N . VAL B 1 134 ? -17.375 15.164 7.621 1 88.81 134 VAL B N 1
ATOM 3713 C CA . VAL B 1 134 ? -17.422 16.609 7.402 1 88.81 134 VAL B CA 1
ATOM 3714 C C . VAL B 1 134 ? -17.594 16.906 5.918 1 88.81 134 VAL B C 1
ATOM 3716 O O . VAL B 1 134 ? -16.844 16.422 5.082 1 88.81 134 VAL B O 1
ATOM 3719 N N . LYS B 1 135 ? -18.562 17.688 5.625 1 86 135 LYS B N 1
ATOM 3720 C CA . LYS B 1 135 ? -18.844 17.969 4.219 1 86 135 LYS B CA 1
ATOM 3721 C C . LYS B 1 135 ? -18.281 19.328 3.814 1 86 135 LYS B C 1
ATOM 3723 O O . LYS B 1 135 ? -18.578 20.344 4.461 1 86 135 LYS B O 1
ATOM 3728 N N . ARG B 1 136 ? -17.484 19.266 2.811 1 84.31 136 ARG B N 1
ATOM 3729 C CA . ARG B 1 136 ? -16.906 20.484 2.252 1 84.31 136 ARG B CA 1
ATOM 3730 C C . ARG B 1 136 ? -18 21.422 1.748 1 84.31 136 ARG B C 1
ATOM 3732 O O . ARG B 1 136 ? -18.953 21 1.113 1 84.31 136 ARG B O 1
ATOM 3739 N N . ARG B 1 137 ? -17.781 22.734 2.053 1 80 137 ARG B N 1
ATOM 3740 C CA . ARG B 1 137 ? -18.719 23.734 1.556 1 80 137 ARG B CA 1
ATOM 3741 C C . ARG B 1 137 ? -18.484 24.016 0.074 1 80 137 ARG B C 1
ATOM 3743 O O . ARG B 1 137 ? -17.375 23.844 -0.431 1 80 137 ARG B O 1
ATOM 3750 N N . PRO B 1 138 ? -19.547 24.391 -0.549 1 77.62 138 PRO B N 1
ATOM 3751 C CA . PRO B 1 138 ? -19.359 24.781 -1.95 1 77.62 138 PRO B CA 1
ATOM 3752 C C . PRO B 1 138 ? -18.312 25.875 -2.133 1 77.62 138 PRO B C 1
ATOM 3754 O O . PRO B 1 138 ? -18.234 26.797 -1.313 1 77.62 138 PRO B O 1
ATOM 3757 N N . GLY B 1 139 ? -17.5 25.781 -3.133 1 74.75 139 GLY B N 1
ATOM 3758 C CA . GLY B 1 139 ? -16.5 26.797 -3.428 1 74.75 139 GLY B CA 1
ATOM 3759 C C . GLY B 1 139 ? -15.156 26.516 -2.789 1 74.75 139 GLY B C 1
ATOM 3760 O O . GLY B 1 139 ? -14.148 27.125 -3.15 1 74.75 139 GLY B O 1
ATOM 3761 N N . ILE B 1 140 ? -15.258 25.609 -1.813 1 76.62 140 ILE B N 1
ATOM 3762 C CA . ILE B 1 140 ? -14.008 25.25 -1.162 1 76.62 140 ILE B CA 1
ATOM 3763 C C . ILE B 1 140 ? -13.273 24.203 -2.002 1 76.62 140 ILE B C 1
ATOM 3765 O O . ILE B 1 140 ? -13.891 23.266 -2.514 1 76.62 140 ILE B O 1
ATOM 3769 N N . PRO B 1 141 ? -12 24.391 -2.102 1 72.81 141 PRO B N 1
ATOM 3770 C CA . PRO B 1 141 ? -11.242 23.422 -2.91 1 72.81 141 PRO B CA 1
ATOM 3771 C C . PRO B 1 141 ? -11.336 22 -2.377 1 72.81 141 PRO B C 1
ATOM 3773 O O . PRO B 1 141 ? -11.414 21.797 -1.164 1 72.81 141 PRO B O 1
ATOM 3776 N N . ALA B 1 142 ? -11.266 20.938 -3.236 1 68.94 142 ALA B N 1
ATOM 3777 C CA . ALA B 1 142 ? -11.391 19.516 -2.908 1 68.94 142 ALA B CA 1
ATOM 3778 C C . ALA B 1 142 ? -10.062 18.938 -2.428 1 68.94 142 ALA B C 1
ATOM 3780 O O . ALA B 1 142 ? -10.008 17.812 -1.952 1 68.94 142 ALA B O 1
ATOM 3781 N N . ARG B 1 143 ? -9.031 19.672 -2.33 1 67.69 143 ARG B N 1
ATOM 3782 C CA . ARG B 1 143 ? -7.676 19.172 -2.111 1 67.69 143 ARG B CA 1
ATOM 3783 C C . ARG B 1 143 ? -7.434 18.875 -0.635 1 67.69 143 ARG B C 1
ATOM 3785 O O . ARG B 1 143 ? -6.316 19.062 -0.137 1 67.69 143 ARG B O 1
ATOM 3792 N N . GLY B 1 144 ? -8.43 18.406 0.014 1 79.56 144 GLY B N 1
ATOM 3793 C CA . GLY B 1 144 ? -8.297 17.969 1.396 1 79.56 144 GLY B CA 1
ATOM 3794 C C . GLY B 1 144 ? -8.273 19.125 2.381 1 79.56 144 GLY B C 1
ATOM 3795 O O . GLY B 1 144 ? -7.977 18.938 3.562 1 79.56 144 GLY B O 1
ATOM 3796 N N . TRP B 1 145 ? -8.547 20.297 1.868 1 83.12 145 TRP B N 1
ATOM 3797 C CA . TRP B 1 145 ? -8.531 21.484 2.732 1 83.12 145 TRP B CA 1
ATOM 3798 C C . TRP B 1 145 ? -9.484 21.312 3.904 1 83.12 145 TRP B C 1
ATOM 3800 O O . TRP B 1 145 ? -9.094 21.469 5.062 1 83.12 145 TRP B O 1
ATOM 3810 N N . THR B 1 146 ? -10.609 20.922 3.463 1 86.19 146 THR B N 1
ATOM 3811 C CA . THR B 1 146 ? -11.672 20.781 4.453 1 86.19 146 THR B CA 1
ATOM 3812 C C . THR B 1 146 ? -11.344 19.672 5.445 1 86.19 146 THR B C 1
ATOM 3814 O O . THR B 1 146 ? -11.422 19.875 6.66 1 86.19 146 THR B O 1
ATOM 3817 N N . GLY B 1 147 ? -10.977 18.547 4.941 1 91.44 147 GLY B N 1
ATOM 3818 C CA . GLY B 1 147 ? -10.664 17.422 5.797 1 91.44 147 GLY B CA 1
ATOM 3819 C C . GLY B 1 147 ? -9.5 17.688 6.73 1 91.44 147 GLY B C 1
ATOM 3820 O O . GLY B 1 147 ? -9.531 17.297 7.902 1 91.44 147 GLY B O 1
ATOM 3821 N N . ARG B 1 148 ? -8.492 18.344 6.312 1 93.56 148 ARG B N 1
ATOM 3822 C CA . ARG B 1 148 ? -7.32 18.672 7.125 1 93.56 148 ARG B CA 1
ATOM 3823 C C . ARG B 1 148 ? -7.66 19.703 8.188 1 93.56 148 ARG B C 1
ATOM 3825 O O . ARG B 1 148 ? -7.215 19.594 9.336 1 93.56 148 ARG B O 1
ATOM 3832 N N . ASP B 1 149 ? -8.469 20.672 7.75 1 91.81 149 ASP B N 1
ATOM 3833 C CA . ASP B 1 149 ? -8.867 21.703 8.703 1 91.81 149 ASP B CA 1
ATOM 3834 C C . ASP B 1 149 ? -9.727 21.109 9.82 1 91.81 149 ASP B C 1
ATOM 3836 O O . ASP B 1 149 ? -9.5 21.391 11 1 91.81 149 ASP B O 1
ATOM 3840 N N . ALA B 1 150 ? -10.68 20.312 9.414 1 91.38 150 ALA B N 1
ATOM 3841 C CA . ALA B 1 150 ? -11.547 19.672 10.398 1 91.38 150 ALA B CA 1
ATOM 3842 C C . ALA B 1 150 ? -10.75 18.766 11.32 1 91.38 150 ALA B C 1
ATOM 3844 O O . ALA B 1 150 ? -10.969 18.766 12.539 1 91.38 150 ALA B O 1
ATOM 3845 N N . GLY B 1 151 ? -9.875 18 10.75 1 94.25 151 GLY B N 1
ATOM 3846 C CA . GLY B 1 151 ? -9.023 17.125 11.547 1 94.25 151 GLY B CA 1
ATOM 3847 C C . GLY B 1 151 ? -8.148 17.891 12.523 1 94.25 151 GLY B C 1
ATOM 3848 O O . GLY B 1 151 ? -8 17.484 13.68 1 94.25 151 GLY B O 1
ATOM 3849 N N . LEU B 1 152 ? -7.605 18.969 12.078 1 95 152 LEU B N 1
ATOM 3850 C CA . LEU B 1 152 ? -6.73 19.781 12.914 1 95 152 LEU B CA 1
ATOM 3851 C C . LEU B 1 152 ? -7.496 20.375 14.094 1 95 152 LEU B C 1
ATOM 3853 O O . L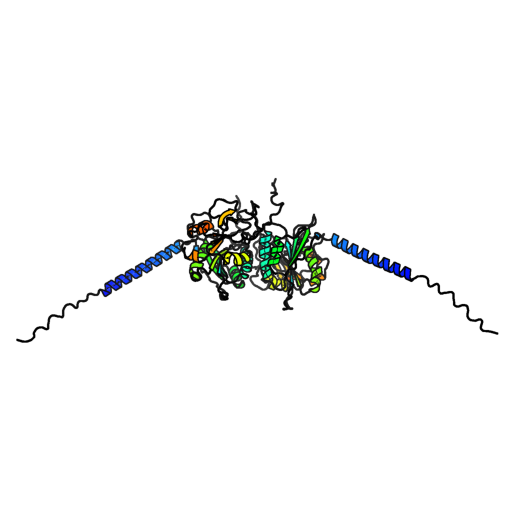EU B 1 152 ? -7.008 20.344 15.227 1 95 152 LEU B O 1
ATOM 3857 N N . ASN B 1 153 ? -8.641 20.875 13.859 1 91.38 153 ASN B N 1
ATOM 3858 C CA . ASN B 1 153 ? -9.461 21.422 14.93 1 91.38 153 ASN B CA 1
ATOM 3859 C C . ASN B 1 153 ? -9.883 20.344 15.922 1 91.38 153 ASN B C 1
ATOM 3861 O O . ASN B 1 153 ? -9.922 20.578 17.125 1 91.38 153 ASN B O 1
ATOM 3865 N N . PHE B 1 154 ? -10.195 19.203 15.469 1 92.69 154 PHE B N 1
ATOM 3866 C CA . PHE B 1 154 ? -10.516 18.078 16.328 1 92.69 154 PHE B CA 1
ATOM 3867 C C . PHE B 1 154 ? -9.344 17.734 17.25 1 92.69 154 PHE B C 1
ATOM 3869 O O . PHE B 1 154 ? -9.531 17.484 18.438 1 92.69 154 PHE B O 1
ATOM 3876 N N . VAL B 1 155 ? -8.172 17.766 16.656 1 95.38 155 VAL B N 1
ATOM 3877 C CA . VAL B 1 155 ? -6.957 17.453 17.422 1 95.38 155 VAL B CA 1
ATOM 3878 C C . VAL B 1 155 ? -6.773 18.484 18.531 1 95.38 155 VAL B C 1
ATOM 3880 O O . VAL B 1 155 ? -6.488 18.125 19.672 1 95.38 155 VAL B O 1
ATOM 3883 N N . ARG B 1 156 ? -6.93 19.75 18.25 1 94.75 156 ARG B N 1
ATOM 3884 C CA . ARG B 1 156 ? -6.77 20.812 19.25 1 94.75 156 ARG B CA 1
ATOM 3885 C C . ARG B 1 156 ? -7.762 20.641 20.391 1 94.75 156 ARG B C 1
ATOM 3887 O O . ARG B 1 156 ? -7.43 20.906 21.547 1 94.75 156 ARG B O 1
ATOM 3894 N N . GLU B 1 157 ? -8.922 20.234 20.016 1 90.75 157 GLU B N 1
ATOM 3895 C CA . GLU B 1 157 ? -9.977 20.094 21.016 1 90.75 157 GLU B CA 1
ATOM 3896 C C . GLU B 1 157 ? -9.781 18.844 21.859 1 90.75 157 GLU B C 1
ATOM 3898 O O . GLU B 1 157 ? -9.938 18.891 23.078 1 90.75 157 GLU B O 1
ATOM 3903 N N . GLN B 1 158 ? -9.391 17.797 21.25 1 91.38 158 GLN B N 1
ATOM 3904 C CA . GLN B 1 158 ? -9.438 16.5 21.922 1 91.38 158 GLN B CA 1
ATOM 3905 C C . GLN B 1 158 ? -8.094 16.156 22.562 1 91.38 158 GLN B C 1
ATOM 3907 O O . GLN B 1 158 ? -8.039 15.422 23.547 1 91.38 158 GLN B O 1
ATOM 3912 N N . PHE B 1 159 ? -7 16.75 22.016 1 94.88 159 PHE B N 1
ATOM 3913 C CA . PHE B 1 159 ? -5.711 16.203 22.406 1 94.88 159 PHE B CA 1
ATOM 3914 C C . PHE B 1 159 ? -4.762 17.312 22.844 1 94.88 159 PHE B C 1
ATOM 3916 O O . PHE B 1 159 ? -3.543 17.141 22.828 1 94.88 159 PHE B O 1
ATOM 3923 N N . ALA B 1 160 ? -5.246 18.406 23.234 1 95.81 160 ALA B N 1
ATOM 3924 C CA . ALA B 1 160 ? -4.441 19.547 23.656 1 95.81 160 ALA B CA 1
ATOM 3925 C C . ALA B 1 160 ? -3.502 19.156 24.797 1 95.81 160 ALA B C 1
ATOM 3927 O O . ALA B 1 160 ? -2.387 19.672 24.891 1 95.81 160 ALA B O 1
ATOM 3928 N N . SER B 1 161 ? -3.932 18.266 25.609 1 95.75 161 SER B N 1
ATOM 3929 C CA . SER B 1 161 ? -3.18 17.906 26.797 1 95.75 161 SER B CA 1
ATOM 3930 C C . SER B 1 161 ? -1.867 17.219 26.453 1 95.75 161 SER B C 1
ATOM 3932 O O . SER B 1 161 ? -0.946 17.172 27.266 1 95.75 161 SER B O 1
ATOM 3934 N N . LEU B 1 162 ? -1.726 16.703 25.281 1 96.06 162 LEU B N 1
ATOM 3935 C CA . LEU B 1 162 ? -0.498 16.031 24.875 1 96.06 162 LEU B CA 1
ATOM 3936 C C . LEU B 1 162 ? 0.616 17.031 24.609 1 96.06 162 LEU B C 1
ATOM 3938 O O . LEU B 1 162 ? 1.797 16.719 24.766 1 96.06 162 LEU B O 1
ATOM 3942 N N . GLY B 1 163 ? 0.245 18.188 24.156 1 96.25 163 GLY B N 1
ATOM 3943 C CA . GLY B 1 163 ? 1.226 19.234 23.938 1 96.25 163 GLY B CA 1
ATOM 3944 C C . GLY B 1 163 ? 2.438 18.766 23.156 1 96.25 163 GLY B C 1
ATOM 3945 O O . GLY B 1 163 ? 2.301 18.188 22.078 1 96.25 163 GLY B O 1
ATOM 3946 N N . ASN B 1 164 ? 3.596 18.938 23.781 1 97.19 164 ASN B N 1
ATOM 3947 C CA . ASN B 1 164 ? 4.863 18.641 23.141 1 97.19 164 ASN B CA 1
ATOM 3948 C C . ASN B 1 164 ? 5.09 17.125 23.016 1 97.19 164 ASN B C 1
ATOM 3950 O O . ASN B 1 164 ? 6.027 16.688 22.359 1 97.19 164 ASN B O 1
ATOM 3954 N N . ASN B 1 165 ? 4.23 16.375 23.531 1 97.62 165 ASN B N 1
ATOM 3955 C CA . ASN B 1 165 ? 4.375 14.93 23.5 1 97.62 165 ASN B CA 1
ATOM 3956 C C . ASN B 1 165 ? 3.629 14.32 22.312 1 97.62 165 ASN B C 1
ATOM 3958 O O . ASN B 1 165 ? 3.422 13.102 22.266 1 97.62 165 ASN B O 1
ATOM 3962 N N . ALA B 1 166 ? 3.242 15.148 21.375 1 98.56 166 ALA B N 1
ATOM 3963 C CA . ALA B 1 166 ? 2.574 14.641 20.188 1 98.56 166 ALA B CA 1
ATOM 3964 C C . ALA B 1 166 ? 3.006 15.422 18.938 1 98.56 166 ALA B C 1
ATOM 3966 O O . ALA B 1 166 ? 3.375 16.594 19.031 1 98.56 166 ALA B O 1
ATOM 3967 N N . VAL B 1 167 ? 2.992 14.734 17.859 1 98.81 167 VAL B N 1
ATOM 3968 C CA . VAL B 1 167 ? 3.291 15.32 16.562 1 98.81 167 VAL B CA 1
ATOM 3969 C C . VAL B 1 167 ? 2.143 15.039 15.586 1 98.81 167 VAL B C 1
ATOM 3971 O O . VAL B 1 167 ? 1.601 13.93 15.562 1 98.81 167 VAL B O 1
ATOM 3974 N N . VAL B 1 168 ? 1.753 16.047 14.805 1 98.81 168 VAL B N 1
ATOM 3975 C CA . VAL B 1 168 ? 0.648 15.93 13.859 1 98.81 168 VAL B CA 1
ATOM 3976 C C . VAL B 1 168 ? 1.195 15.758 12.445 1 98.81 168 VAL B C 1
ATOM 3978 O O . VAL B 1 168 ? 2.082 16.5 12.023 1 98.81 168 VAL B O 1
ATOM 3981 N N . TYR B 1 169 ? 0.746 14.82 11.812 1 98.88 169 TYR B N 1
ATOM 3982 C CA . TYR B 1 169 ? 1.127 14.516 10.438 1 98.88 169 TYR B CA 1
ATOM 3983 C C . TYR B 1 169 ? -0.104 14.328 9.562 1 98.88 169 TYR B C 1
ATOM 3985 O O . TYR B 1 169 ? -1.057 13.656 9.953 1 98.88 169 TYR B O 1
ATOM 3993 N N . PHE B 1 170 ? -0.109 14.969 8.375 1 98.25 170 PHE B N 1
ATOM 3994 C CA . PHE B 1 170 ? -1.183 14.828 7.402 1 98.25 170 PHE B CA 1
ATOM 3995 C C . PHE B 1 170 ? -0.836 13.758 6.371 1 98.25 170 PHE B C 1
ATOM 3997 O O . PHE B 1 170 ? 0.105 13.922 5.59 1 98.25 170 PHE B O 1
ATOM 4004 N N . ALA B 1 171 ? -1.579 12.695 6.359 1 98.44 171 ALA B N 1
ATOM 4005 C CA . ALA B 1 171 ? -1.325 11.578 5.453 1 98.44 171 ALA B CA 1
ATOM 4006 C C . ALA B 1 171 ? -2.484 11.383 4.477 1 98.44 171 ALA B C 1
ATOM 4008 O O . ALA B 1 171 ? -3.598 11.047 4.887 1 98.44 171 ALA B O 1
ATOM 4009 N N . ASP B 1 172 ? -2.203 11.555 3.207 1 96.81 172 ASP B N 1
ATOM 4010 C CA . ASP B 1 172 ? -3.203 11.219 2.197 1 96.81 172 ASP B CA 1
ATOM 4011 C C . ASP B 1 172 ? -3.451 9.711 2.15 1 96.81 172 ASP B C 1
ATOM 4013 O O . ASP B 1 172 ? -2.523 8.922 2.336 1 96.81 172 ASP B O 1
ATOM 4017 N N . ASP B 1 173 ? -4.652 9.359 1.825 1 97.19 173 ASP B N 1
ATOM 4018 C CA . ASP B 1 173 ? -5.023 7.949 1.916 1 97.19 173 ASP B CA 1
ATOM 4019 C C . ASP B 1 173 ? -4.434 7.148 0.756 1 97.19 173 ASP B C 1
ATOM 4021 O O . ASP B 1 173 ? -4.383 5.918 0.807 1 97.19 173 ASP B O 1
ATOM 4025 N N . ASP B 1 174 ? -3.928 7.797 -0.313 1 96.06 174 ASP B N 1
ATOM 4026 C CA . ASP B 1 174 ? -3.453 7.043 -1.47 1 96.06 174 ASP B CA 1
ATOM 4027 C C . ASP B 1 174 ? -1.931 7.102 -1.577 1 96.06 174 ASP B C 1
ATOM 4029 O O . ASP B 1 174 ? -1.341 6.484 -2.467 1 96.06 174 ASP B O 1
ATOM 4033 N N . ASN B 1 175 ? -1.209 7.84 -0.667 1 97.62 175 ASN B N 1
ATOM 4034 C CA . ASN B 1 175 ? 0.249 7.875 -0.684 1 97.62 175 ASN B CA 1
ATOM 4035 C C . ASN B 1 175 ? 0.845 6.578 -0.14 1 97.62 175 ASN B C 1
ATOM 4037 O O . ASN B 1 175 ? 0.121 5.727 0.376 1 97.62 175 ASN B O 1
ATOM 4041 N N . THR B 1 176 ? 2.115 6.41 -0.408 1 98.31 176 THR B N 1
ATOM 4042 C CA . THR B 1 176 ? 2.869 5.297 0.152 1 98.31 176 THR B CA 1
ATOM 4043 C C . THR B 1 176 ? 3.814 5.777 1.248 1 98.31 176 THR B C 1
ATOM 4045 O O . THR B 1 176 ? 4.574 6.727 1.045 1 98.31 176 THR B O 1
ATOM 4048 N N . TYR B 1 177 ? 3.783 5.133 2.391 1 98.75 177 TYR B N 1
ATOM 4049 C CA . TYR B 1 177 ? 4.598 5.508 3.541 1 98.75 177 TYR B CA 1
ATOM 4050 C C . TYR B 1 177 ? 5.434 4.328 4.023 1 98.75 177 TYR B C 1
ATOM 4052 O O . TYR B 1 177 ? 4.938 3.201 4.109 1 98.75 177 TYR B O 1
ATOM 4060 N N . ASP B 1 178 ? 6.648 4.609 4.258 1 98.56 178 ASP B N 1
ATOM 4061 C CA . ASP B 1 178 ? 7.527 3.672 4.953 1 98.56 178 ASP B CA 1
ATOM 4062 C C . ASP B 1 178 ? 7.379 3.801 6.469 1 98.56 178 ASP B C 1
ATOM 4064 O O . ASP B 1 178 ? 7.309 4.91 7 1 98.56 178 ASP B O 1
ATOM 4068 N N . ILE B 1 179 ? 7.344 2.66 7.172 1 98.56 179 ILE B N 1
ATOM 4069 C CA . ILE B 1 179 ? 7.152 2.693 8.617 1 98.56 179 ILE B CA 1
ATOM 4070 C C . ILE B 1 179 ? 8.266 3.512 9.266 1 98.56 179 ILE B C 1
ATOM 4072 O O . ILE B 1 179 ? 8.055 4.137 10.305 1 98.56 179 ILE B O 1
ATOM 4076 N N . ARG B 1 180 ? 9.445 3.605 8.711 1 97.62 180 ARG B N 1
ATOM 4077 C CA . ARG B 1 180 ? 10.57 4.367 9.242 1 97.62 180 ARG B CA 1
ATOM 4078 C C . ARG B 1 180 ? 10.258 5.859 9.273 1 97.62 180 ARG B C 1
ATOM 4080 O O . ARG B 1 180 ? 10.805 6.594 10.102 1 97.62 180 ARG B O 1
ATOM 4087 N N . LEU B 1 181 ? 9.383 6.34 8.336 1 98.69 181 LEU B N 1
ATOM 4088 C CA . LEU B 1 181 ? 8.961 7.734 8.359 1 98.69 181 LEU B CA 1
ATOM 4089 C C . LEU B 1 181 ? 8.367 8.102 9.719 1 98.69 181 LEU B C 1
ATOM 4091 O O . LEU B 1 181 ? 8.688 9.156 10.273 1 98.69 181 LEU B O 1
ATOM 4095 N N . PHE B 1 182 ? 7.566 7.223 10.203 1 98.56 182 PHE B N 1
ATOM 4096 C CA . PHE B 1 182 ? 6.855 7.457 11.453 1 98.56 182 PHE B CA 1
ATOM 4097 C C . PHE B 1 182 ? 7.785 7.281 12.641 1 98.56 182 PHE B C 1
ATOM 4099 O O . PHE B 1 182 ? 7.867 8.156 13.508 1 98.56 182 PHE B O 1
ATOM 4106 N N . ASN B 1 183 ? 8.578 6.238 12.617 1 97.06 183 ASN B N 1
ATOM 4107 C CA . ASN B 1 183 ? 9.383 5.867 13.773 1 97.06 183 ASN B CA 1
ATOM 4108 C C . ASN B 1 183 ? 10.648 6.707 13.867 1 97.06 183 ASN B C 1
ATOM 4110 O O . ASN B 1 183 ? 11.141 6.98 14.969 1 97.06 183 ASN B O 1
ATOM 4114 N N . GLN B 1 184 ? 11.086 7.176 12.727 1 96.38 184 GLN B N 1
ATOM 4115 C CA . GLN B 1 184 ? 12.406 7.797 12.75 1 96.38 184 GLN B CA 1
ATOM 4116 C C . GLN B 1 184 ? 12.305 9.305 12.516 1 96.38 184 GLN B C 1
ATOM 4118 O O . GLN B 1 184 ? 13.141 10.07 13 1 96.38 184 GLN B O 1
ATOM 4123 N N . TYR B 1 185 ? 11.344 9.719 11.734 1 98 185 TYR B N 1
ATOM 4124 C CA . TYR B 1 185 ? 11.25 11.141 11.422 1 98 185 TYR B CA 1
ATOM 4125 C C . TYR B 1 185 ? 10.156 11.812 12.25 1 98 185 TYR B C 1
ATOM 4127 O O . TYR B 1 185 ? 10.445 12.555 13.188 1 98 185 TYR B O 1
ATOM 4135 N N . ILE B 1 186 ? 8.953 11.461 12.062 1 98.75 186 ILE B N 1
ATOM 4136 C CA . ILE B 1 186 ? 7.781 12.164 12.57 1 98.75 186 ILE B CA 1
ATOM 4137 C C . ILE B 1 186 ? 7.816 12.203 14.094 1 98.75 186 ILE B C 1
ATOM 4139 O O . ILE B 1 186 ? 7.676 13.273 14.695 1 98.75 186 ILE B O 1
ATOM 4143 N N . ARG B 1 187 ? 8.055 11.109 14.672 1 98 187 ARG B N 1
ATOM 4144 C CA . ARG B 1 187 ? 8 11.008 16.125 1 98 187 ARG B CA 1
ATOM 4145 C C . ARG B 1 187 ? 9.031 11.93 16.766 1 98 187 ARG B C 1
ATOM 4147 O O . ARG B 1 187 ? 8.898 12.297 17.938 1 98 187 ARG B O 1
ATOM 4154 N N . ASN B 1 188 ? 10.016 12.391 16.016 1 97.62 188 ASN B N 1
ATOM 4155 C CA . ASN B 1 188 ? 11.148 13.117 16.578 1 97.62 188 ASN B CA 1
ATOM 4156 C C . ASN B 1 188 ? 11.102 14.594 16.219 1 97.62 188 ASN B C 1
ATOM 4158 O O . ASN B 1 188 ? 12.07 15.328 16.438 1 97.62 188 ASN B O 1
ATOM 4162 N N . VAL B 1 189 ? 10.031 15.016 15.68 1 98.44 189 VAL B N 1
ATOM 4163 C CA . VAL B 1 189 ? 9.906 16.406 15.266 1 98.44 189 VAL B CA 1
ATOM 4164 C C . VAL B 1 189 ? 9.766 17.297 16.5 1 98.44 189 VAL B C 1
ATOM 4166 O O . VAL B 1 189 ? 8.914 17.062 17.344 1 98.44 189 VAL B O 1
ATOM 4169 N N . GLU B 1 190 ? 10.578 18.359 16.562 1 97.44 190 GLU B N 1
ATOM 4170 C CA . GLU B 1 190 ? 10.531 19.297 17.688 1 97.44 190 GLU B CA 1
ATOM 4171 C C . GLU B 1 190 ? 9.578 20.453 17.406 1 97.44 190 GLU B C 1
ATOM 4173 O O . GLU B 1 190 ? 8.758 20.812 18.25 1 97.44 190 GLU B O 1
ATOM 4178 N N . LYS B 1 191 ? 9.727 21.125 16.297 1 97.94 191 LYS B N 1
ATOM 4179 C CA . LYS B 1 191 ? 8.812 22.172 15.859 1 97.94 191 LYS B CA 1
ATOM 4180 C C . LYS B 1 191 ? 8.141 21.812 14.539 1 97.94 191 LYS B C 1
ATOM 4182 O O . LYS B 1 191 ? 6.973 21.422 14.516 1 97.94 191 LYS B O 1
ATOM 4187 N N . VAL B 1 192 ? 8.922 21.891 13.477 1 98.69 192 VAL B N 1
ATOM 4188 C CA . VAL B 1 192 ? 8.5 21.453 12.148 1 98.69 192 VAL B CA 1
ATOM 4189 C C . VAL B 1 192 ? 9.594 20.578 11.539 1 98.69 192 VAL B C 1
ATOM 4191 O O . VAL B 1 192 ? 10.75 20.984 11.445 1 98.69 192 VAL B O 1
ATOM 4194 N N . GLY B 1 193 ? 9.242 19.359 11.227 1 98.69 193 GLY B N 1
ATOM 4195 C CA . GLY B 1 193 ? 10.148 18.469 10.508 1 98.69 193 GLY B CA 1
ATOM 4196 C C . GLY B 1 193 ? 9.852 18.406 9.016 1 98.69 193 GLY B C 1
ATOM 4197 O O . GLY B 1 193 ? 8.688 18.422 8.609 1 98.69 193 GLY B O 1
ATOM 4198 N N . VAL B 1 194 ? 10.938 18.312 8.211 1 98.5 194 VAL B N 1
ATOM 4199 C CA . VAL B 1 194 ? 10.773 18.25 6.766 1 98.5 194 VAL B CA 1
ATOM 4200 C C . VAL B 1 194 ? 11.641 17.125 6.203 1 98.5 194 VAL B C 1
ATOM 4202 O O . VAL B 1 194 ? 12.695 16.797 6.754 1 98.5 194 VAL B O 1
ATOM 4205 N N . TRP B 1 195 ? 11.219 16.5 5.102 1 97.94 195 TRP B N 1
ATOM 4206 C CA . TRP B 1 195 ? 11.938 15.406 4.453 1 97.94 195 TRP B CA 1
ATOM 4207 C C . TRP B 1 195 ? 11.586 15.328 2.971 1 97.94 195 TRP B C 1
ATOM 4209 O O . TRP B 1 195 ? 10.703 16.047 2.496 1 97.94 195 TRP B O 1
ATOM 4219 N N . ALA B 1 196 ? 12.258 14.5 2.285 1 97.19 196 ALA B N 1
ATOM 4220 C CA . ALA B 1 196 ? 12.055 14.328 0.847 1 97.19 196 ALA B CA 1
ATOM 4221 C C . ALA B 1 196 ? 10.797 13.523 0.558 1 97.19 196 ALA B C 1
ATOM 4223 O O . ALA B 1 196 ? 10.438 12.617 1.323 1 97.19 196 ALA B O 1
ATOM 4224 N N . VAL B 1 197 ? 10.148 13.875 -0.522 1 97.38 197 VAL B N 1
ATOM 4225 C CA . VAL B 1 197 ? 8.977 13.156 -1.015 1 97.38 197 VAL B CA 1
ATOM 4226 C C . VAL B 1 197 ? 9.234 12.664 -2.438 1 97.38 197 VAL B C 1
ATOM 4228 O O . VAL B 1 197 ? 9.703 13.422 -3.289 1 97.38 197 VAL B O 1
ATOM 4231 N N . GLY B 1 198 ? 8.961 11.383 -2.645 1 96.44 198 GLY B N 1
ATOM 4232 C CA . GLY B 1 198 ? 9.148 10.82 -3.975 1 96.44 198 GLY B CA 1
ATOM 4233 C C . GLY B 1 198 ? 7.922 10.961 -4.855 1 96.44 198 GLY B C 1
ATOM 4234 O O . GLY B 1 198 ? 6.797 11.016 -4.359 1 96.44 198 GLY B O 1
ATOM 4235 N N . LEU B 1 199 ? 8.148 10.984 -6.176 1 94.06 199 LEU B N 1
ATOM 4236 C CA . LEU B 1 199 ? 7.129 10.922 -7.219 1 94.06 199 LEU B CA 1
ATOM 4237 C C . LEU B 1 199 ? 6.121 12.055 -7.055 1 94.06 199 LEU B C 1
ATOM 4239 O O . LEU B 1 199 ? 4.91 11.828 -7.109 1 94.06 199 LEU B O 1
ATOM 4243 N N . VAL B 1 200 ? 6.605 13.141 -6.883 1 89.62 200 VAL B N 1
ATOM 4244 C CA . VAL B 1 200 ? 5.703 14.234 -6.551 1 89.62 200 VAL B CA 1
ATOM 4245 C C . VAL B 1 200 ? 5.922 15.391 -7.52 1 89.62 200 VAL B C 1
ATOM 4247 O O . VAL B 1 200 ? 7.055 15.672 -7.918 1 89.62 200 VAL B O 1
ATOM 4250 N N . ALA B 1 201 ? 4.801 16.062 -7.902 1 80.31 201 ALA B N 1
ATOM 4251 C CA . ALA B 1 201 ? 4.812 17.281 -8.727 1 80.31 201 ALA B CA 1
ATOM 4252 C C . ALA B 1 201 ? 5.727 17.109 -9.938 1 80.31 201 ALA B C 1
ATOM 4254 O O . ALA B 1 201 ? 6.559 17.969 -10.219 1 80.31 201 ALA B O 1
ATOM 4255 N N . HIS B 1 202 ? 5.66 15.977 -10.539 1 85.31 202 HIS B N 1
ATOM 4256 C CA . HIS B 1 202 ? 6.375 15.656 -11.766 1 85.31 202 HIS B CA 1
ATOM 4257 C C . HIS B 1 202 ? 7.871 15.484 -11.508 1 85.31 202 HIS B C 1
ATOM 4259 O O . HIS B 1 202 ? 8.664 15.406 -12.445 1 85.31 202 HIS B O 1
ATOM 4265 N N . ASN B 1 203 ? 8.234 15.531 -10.188 1 89.44 203 ASN B N 1
ATOM 4266 C CA . ASN B 1 203 ? 9.602 15.227 -9.789 1 89.44 203 ASN B CA 1
ATOM 4267 C C . ASN B 1 203 ? 9.758 13.773 -9.352 1 89.44 203 ASN B C 1
ATOM 4269 O O . ASN B 1 203 ? 8.875 13.227 -8.68 1 89.44 203 ASN B O 1
ATOM 4273 N N . ALA B 1 204 ? 10.898 13.281 -9.742 1 92.75 204 ALA B N 1
ATOM 4274 C CA . ALA B 1 204 ? 11.219 12.008 -9.109 1 92.75 204 ALA B CA 1
ATOM 4275 C C . ALA B 1 204 ? 11.312 12.148 -7.594 1 92.75 204 ALA B C 1
ATOM 4277 O O . ALA B 1 204 ? 10.922 11.234 -6.855 1 92.75 204 ALA B O 1
ATOM 4278 N N . VAL B 1 205 ? 11.844 13.336 -7.215 1 94.44 205 VAL B N 1
ATOM 4279 C CA . VAL B 1 205 ? 11.906 13.633 -5.789 1 94.44 205 VAL B CA 1
ATOM 4280 C C . VAL B 1 205 ? 11.875 15.141 -5.574 1 94.44 205 VAL B C 1
ATOM 4282 O O . VAL B 1 205 ? 12.438 15.898 -6.367 1 94.44 205 VAL B O 1
ATOM 4285 N N . GLU B 1 206 ? 11.156 15.562 -4.586 1 95.12 206 GLU B N 1
ATOM 4286 C CA . GLU B 1 206 ? 11.234 16.891 -3.988 1 95.12 206 GLU B CA 1
ATOM 4287 C C . GLU B 1 206 ? 11.836 16.828 -2.586 1 95.12 206 GLU B C 1
ATOM 4289 O O . GLU B 1 206 ? 11.414 16.016 -1.763 1 95.12 206 GLU B O 1
ATOM 4294 N N . ALA B 1 207 ? 12.859 17.703 -2.398 1 95.62 207 ALA B N 1
ATOM 4295 C CA . ALA B 1 207 ? 13.586 17.578 -1.137 1 95.62 207 ALA B CA 1
ATOM 4296 C C . ALA B 1 207 ? 14.031 18.953 -0.626 1 95.62 207 ALA B C 1
ATOM 4298 O O . ALA B 1 207 ? 14.156 19.891 -1.404 1 95.62 207 ALA B O 1
ATOM 4299 N N . PRO B 1 208 ? 14.219 18.969 0.725 1 96.31 208 PRO B N 1
ATOM 4300 C CA . PRO B 1 208 ? 14.859 20.188 1.229 1 96.31 208 PRO B CA 1
ATOM 4301 C C . PRO B 1 208 ? 16.312 20.312 0.798 1 96.31 208 PRO B C 1
ATOM 4303 O O . PRO B 1 208 ? 17.031 19.312 0.736 1 96.31 208 PRO B O 1
ATOM 4306 N N . LYS B 1 209 ? 16.625 21.516 0.43 1 95.69 209 LYS B N 1
ATOM 4307 C CA . LYS B 1 209 ? 18.031 21.844 0.277 1 95.69 209 LYS B CA 1
ATOM 4308 C C . LYS B 1 209 ? 18.656 22.203 1.622 1 95.69 209 LYS B C 1
ATOM 4310 O O . LYS B 1 209 ? 18.219 23.125 2.299 1 95.69 209 LYS B O 1
ATOM 4315 N N . VAL B 1 210 ? 19.703 21.422 1.988 1 95.94 210 VAL B N 1
ATOM 4316 C CA . VAL B 1 210 ? 20.234 21.547 3.344 1 95.94 210 VAL B CA 1
ATOM 4317 C C . VAL B 1 210 ? 21.703 21.922 3.295 1 95.94 210 VAL B C 1
ATOM 4319 O O . VAL B 1 210 ? 22.484 21.328 2.561 1 95.94 210 VAL B O 1
ATOM 4322 N N . LEU B 1 211 ? 22.031 22.984 3.979 1 94.12 211 LEU B N 1
ATOM 4323 C CA . LEU B 1 211 ? 23.406 23.422 4.207 1 94.12 211 LEU B CA 1
ATOM 4324 C C . LEU B 1 211 ? 23.688 23.562 5.699 1 94.12 211 LEU B C 1
ATOM 4326 O O . LEU B 1 211 ? 22.969 24.266 6.41 1 94.12 211 LEU B O 1
ATOM 4330 N N . ASN B 1 212 ? 24.703 22.891 6.184 1 92.69 212 ASN B N 1
ATOM 4331 C CA . ASN B 1 212 ? 25.078 22.938 7.594 1 92.69 212 ASN B CA 1
ATOM 4332 C C . ASN B 1 212 ? 23.891 22.594 8.492 1 92.69 212 ASN B C 1
ATOM 4334 O O . ASN B 1 212 ? 23.562 23.359 9.406 1 92.69 212 ASN B O 1
ATOM 4338 N N . ALA B 1 213 ? 23.109 21.641 8.109 1 91.06 213 ALA B N 1
ATOM 4339 C CA . ALA B 1 213 ? 22 21.062 8.867 1 91.06 213 ALA B CA 1
ATOM 4340 C C . ALA B 1 213 ? 20.812 22.031 8.922 1 91.06 213 ALA B C 1
ATOM 4342 O O . ALA B 1 213 ? 19.906 21.844 9.734 1 91.06 213 ALA B O 1
ATOM 4343 N N . LYS B 1 214 ? 20.875 22.984 8.016 1 95.56 214 LYS B N 1
ATOM 4344 C CA . LYS B 1 214 ? 19.766 23.938 7.93 1 95.56 214 LYS B CA 1
ATOM 4345 C C . LYS B 1 214 ? 19.141 23.922 6.543 1 95.56 214 LYS B C 1
ATOM 4347 O O . LYS B 1 214 ? 19.844 23.781 5.539 1 95.56 214 LYS B O 1
ATOM 4352 N N . VAL B 1 215 ? 17.844 24.125 6.602 1 97.12 215 VAL B N 1
ATOM 4353 C CA . VAL B 1 215 ? 17.141 24.219 5.328 1 97.12 215 VAL B CA 1
ATOM 4354 C C . VAL B 1 215 ? 17.359 25.594 4.715 1 97.12 215 VAL B C 1
ATOM 4356 O O . VAL B 1 215 ? 17.062 26.609 5.348 1 97.12 215 VAL B O 1
ATOM 4359 N N . VAL B 1 216 ? 17.828 25.641 3.441 1 95.62 216 VAL B N 1
ATOM 4360 C CA . VAL B 1 216 ? 18.141 26.922 2.814 1 95.62 216 VAL B CA 1
ATOM 4361 C C . VAL B 1 216 ? 17.297 27.078 1.547 1 95.62 216 VAL B C 1
ATOM 4363 O O . VAL B 1 216 ? 17.344 28.125 0.897 1 95.62 216 VAL B O 1
ATOM 4366 N N . GLY B 1 217 ? 16.641 26.047 1.181 1 95.06 217 GLY B N 1
ATOM 4367 C CA . GLY B 1 217 ? 15.805 26.047 -0.01 1 95.06 217 GLY B CA 1
ATOM 4368 C C . GLY B 1 217 ? 15.227 24.688 -0.34 1 95.06 217 GLY B C 1
ATOM 4369 O O . GLY B 1 217 ? 15.094 23.828 0.54 1 95.06 217 GLY B O 1
ATOM 4370 N N . TRP B 1 218 ? 14.867 24.578 -1.633 1 94.81 218 TRP B N 1
ATOM 4371 C CA . TRP B 1 218 ? 14.188 23.344 -2.039 1 94.81 218 TRP B CA 1
ATOM 4372 C C . TRP B 1 218 ? 14.734 22.844 -3.369 1 94.81 218 TRP B C 1
ATOM 4374 O O . TRP B 1 218 ? 15.094 23.625 -4.246 1 94.81 218 TRP B O 1
ATOM 4384 N N . GLN B 1 219 ? 14.82 21.547 -3.391 1 93 219 GLN B N 1
ATOM 4385 C CA . GLN B 1 219 ? 15.164 20.859 -4.625 1 93 219 GLN B CA 1
ATOM 4386 C C . GLN B 1 219 ? 13.914 20.422 -5.379 1 93 219 GLN B C 1
ATOM 4388 O O . GLN B 1 219 ? 13.336 19.375 -5.082 1 93 219 GLN B O 1
ATOM 4393 N N . THR B 1 220 ? 13.461 21.172 -6.324 1 90 220 THR B N 1
ATOM 4394 C CA . THR B 1 220 ? 12.242 20.953 -7.098 1 90 220 THR B CA 1
ATOM 4395 C C . THR B 1 220 ? 12.289 21.719 -8.422 1 90 220 THR B C 1
ATOM 4397 O O . THR B 1 220 ? 13.062 22.672 -8.562 1 90 220 THR B O 1
ATOM 4400 N N . ILE B 1 221 ? 11.57 21.203 -9.328 1 84.88 221 ILE B N 1
ATOM 4401 C CA . ILE B 1 221 ? 11.516 21.906 -10.602 1 84.88 221 ILE B CA 1
ATOM 4402 C C . ILE B 1 221 ? 10.352 22.906 -10.586 1 84.88 221 ILE B C 1
ATOM 4404 O O . ILE B 1 221 ? 10.328 23.844 -11.383 1 84.88 221 ILE B O 1
ATOM 4408 N N . TYR B 1 222 ? 9.43 22.609 -9.766 1 78.81 222 TYR B N 1
ATOM 4409 C CA . TYR B 1 222 ? 8.266 23.484 -9.68 1 78.81 222 TYR B CA 1
ATOM 4410 C C . TYR B 1 222 ? 8.555 24.688 -8.789 1 78.81 222 TYR B C 1
ATOM 4412 O O . TYR B 1 222 ? 8.727 24.547 -7.574 1 78.81 222 TYR B O 1
ATOM 4420 N N . ALA B 1 223 ? 8.531 25.891 -9.312 1 78.94 223 ALA B N 1
ATOM 4421 C CA . ALA B 1 223 ? 8.734 27.156 -8.602 1 78.94 223 ALA B CA 1
ATOM 4422 C C . ALA B 1 223 ? 9.859 27.016 -7.578 1 78.94 223 ALA B C 1
ATOM 4424 O O . ALA B 1 223 ? 9.641 27.172 -6.375 1 78.94 223 ALA B O 1
ATOM 4425 N N . PRO B 1 224 ? 10.977 26.875 -8.039 1 79.25 224 PRO B N 1
ATOM 4426 C CA . PRO B 1 224 ? 12.094 26.547 -7.16 1 79.25 224 PRO B CA 1
ATOM 4427 C C . PRO B 1 224 ? 12.43 27.656 -6.176 1 79.25 224 PRO B C 1
ATOM 4429 O O . PRO B 1 224 ? 13.094 27.422 -5.168 1 79.25 224 PRO B O 1
ATOM 4432 N N . LYS B 1 225 ? 11.906 28.828 -6.316 1 82.88 225 LYS B N 1
ATOM 4433 C CA . LYS B 1 225 ? 12.266 29.938 -5.445 1 82.88 225 LYS B CA 1
ATOM 4434 C C . LYS B 1 225 ? 11.195 30.172 -4.379 1 82.88 225 LYS B C 1
ATOM 4436 O O . LYS B 1 225 ? 11.344 31.047 -3.525 1 82.88 225 LYS B O 1
ATOM 4441 N N . ARG B 1 226 ? 10.273 29.312 -4.422 1 86.75 226 ARG B N 1
ATOM 4442 C CA . ARG B 1 226 ? 9.219 29.5 -3.424 1 86.75 226 ARG B CA 1
ATOM 4443 C C . ARG B 1 226 ? 9.742 29.203 -2.021 1 86.75 226 ARG B C 1
ATOM 4445 O O . ARG B 1 226 ? 10.594 28.328 -1.842 1 86.75 226 ARG B O 1
ATOM 4452 N N . ARG B 1 227 ? 9.188 29.922 -1.122 1 89.5 227 ARG B N 1
ATOM 4453 C CA . ARG B 1 227 ? 9.648 29.812 0.258 1 89.5 227 ARG B CA 1
ATOM 4454 C C . ARG B 1 227 ? 9.32 28.422 0.826 1 89.5 227 ARG B C 1
ATOM 4456 O O . ARG B 1 227 ? 10.133 27.844 1.546 1 89.5 227 ARG B O 1
ATOM 4463 N N . TRP B 1 228 ? 8.156 27.969 0.551 1 92.5 228 TRP B N 1
ATOM 4464 C CA . TRP B 1 228 ? 7.695 26.672 1.036 1 92.5 228 TRP B CA 1
ATOM 4465 C C . TRP B 1 228 ? 7.539 25.688 -0.115 1 92.5 228 TRP B C 1
ATOM 4467 O O . TRP B 1 228 ? 6.457 25.578 -0.7 1 92.5 228 TRP B O 1
ATOM 4477 N N . GLY B 1 229 ? 8.594 24.969 -0.399 1 89.56 229 GLY B N 1
ATOM 4478 C CA . GLY B 1 229 ? 8.625 24.094 -1.567 1 89.56 229 GLY B CA 1
ATOM 4479 C C . GLY B 1 229 ? 8.516 22.625 -1.223 1 89.56 229 GLY B C 1
ATOM 4480 O O . GLY B 1 229 ? 9.273 21.797 -1.736 1 89.56 229 GLY B O 1
ATOM 4481 N N . PHE B 1 230 ? 7.605 22.328 -0.258 1 90.31 230 PHE B N 1
ATOM 4482 C CA . PHE B 1 230 ? 7.426 20.922 0.078 1 90.31 230 PHE B CA 1
ATOM 4483 C C . PHE B 1 230 ? 5.965 20.516 -0.069 1 90.31 230 PHE B C 1
ATOM 4485 O O . PHE B 1 230 ? 5.07 21.359 -0.047 1 90.31 230 PHE B O 1
ATOM 4492 N N . ASP B 1 231 ? 5.785 19.25 -0.284 1 92.81 231 ASP B N 1
ATOM 4493 C CA . ASP B 1 231 ? 4.48 18.609 -0.38 1 92.81 231 ASP B CA 1
ATOM 4494 C C . ASP B 1 231 ? 3.881 18.375 1.005 1 92.81 231 ASP B C 1
ATOM 4496 O O . ASP B 1 231 ? 4.602 18.344 2.004 1 92.81 231 ASP B O 1
ATOM 4500 N N . MET B 1 232 ? 2.574 18.25 1.027 1 94.81 232 MET B N 1
ATOM 4501 C CA . MET B 1 232 ? 1.864 18 2.277 1 94.81 232 MET B CA 1
ATOM 4502 C C . MET B 1 232 ? 2.441 16.781 2.992 1 94.81 232 MET B C 1
ATOM 4504 O O . MET B 1 232 ? 2.5 16.75 4.223 1 94.81 232 MET B O 1
ATOM 4508 N N . ALA B 1 233 ? 2.908 15.836 2.252 1 97.69 233 ALA B N 1
ATOM 4509 C CA . ALA B 1 233 ? 3.451 14.609 2.838 1 97.69 233 ALA B CA 1
ATOM 4510 C C . ALA B 1 233 ? 4.887 14.82 3.312 1 97.69 233 ALA B C 1
ATOM 4512 O O . ALA B 1 233 ? 5.477 13.938 3.936 1 97.69 233 ALA B O 1
ATOM 4513 N N . GLY B 1 234 ? 5.426 15.992 3.135 1 98.06 234 GLY B N 1
ATOM 4514 C CA . GLY B 1 234 ? 6.848 16.203 3.354 1 98.06 234 GLY B CA 1
ATOM 4515 C C . GLY B 1 234 ? 7.148 16.938 4.652 1 98.06 234 GLY B C 1
ATOM 4516 O O . GLY B 1 234 ? 8.266 17.422 4.852 1 98.06 234 GLY B O 1
ATOM 4517 N N . PHE B 1 235 ? 6.137 17.094 5.504 1 98.5 235 PHE B N 1
ATOM 4518 C CA . PHE B 1 235 ? 6.43 17.75 6.773 1 98.5 235 PHE B CA 1
ATOM 4519 C C . PHE B 1 235 ? 5.461 17.297 7.855 1 98.5 235 PHE B C 1
ATOM 4521 O O . PHE B 1 235 ? 4.406 16.734 7.555 1 98.5 235 PHE B O 1
ATOM 4528 N N . ALA B 1 236 ? 5.84 17.469 9.07 1 98.81 236 ALA B N 1
ATOM 4529 C CA . ALA B 1 236 ? 5.031 17.266 10.266 1 98.81 236 ALA B CA 1
ATOM 4530 C C . ALA B 1 236 ? 5.246 18.406 11.273 1 98.81 236 ALA B C 1
ATOM 4532 O O . ALA B 1 236 ? 6.254 19.109 11.211 1 98.81 236 ALA B O 1
ATOM 4533 N N . VAL B 1 237 ? 4.277 18.594 12.133 1 98.75 237 VAL B N 1
ATOM 4534 C CA . VAL B 1 237 ? 4.312 19.734 13.047 1 98.75 237 VAL B CA 1
ATOM 4535 C C . VAL B 1 237 ? 4.074 19.234 14.477 1 98.75 237 VAL B C 1
ATOM 4537 O O . VAL B 1 237 ? 3.135 18.484 14.734 1 98.75 237 VAL B O 1
ATOM 4540 N N . ASN B 1 238 ? 4.926 19.672 15.336 1 98.75 238 ASN B N 1
ATOM 4541 C CA . ASN B 1 238 ? 4.703 19.391 16.75 1 98.75 238 ASN B CA 1
ATOM 4542 C C . ASN B 1 238 ? 3.387 19.984 17.234 1 98.75 238 ASN B C 1
ATOM 4544 O O . ASN B 1 238 ? 3.053 21.125 16.891 1 98.75 238 ASN B O 1
ATOM 4548 N N . LEU B 1 239 ? 2.668 19.266 18.016 1 98.69 239 LEU B N 1
ATOM 4549 C CA . LEU B 1 239 ? 1.352 19.703 18.469 1 98.69 239 LEU B CA 1
ATOM 4550 C C . LEU B 1 239 ? 1.455 20.984 19.297 1 98.69 239 LEU B C 1
ATOM 4552 O O . LEU B 1 239 ? 0.583 21.844 19.219 1 98.69 239 LEU B O 1
ATOM 4556 N N . GLU B 1 240 ? 2.465 21.125 20.062 1 98.44 240 GLU B N 1
ATOM 4557 C CA . GLU B 1 240 ? 2.648 22.312 20.891 1 98.44 240 GLU B CA 1
ATOM 4558 C C . GLU B 1 240 ? 2.631 23.578 20.031 1 98.44 240 GLU B C 1
ATOM 4560 O O . GLU B 1 240 ? 2.025 24.578 20.422 1 98.44 240 GLU B O 1
ATOM 4565 N N . LEU B 1 241 ? 3.32 23.531 18.938 1 98.62 241 LEU B N 1
ATOM 4566 C CA . LEU B 1 241 ? 3.342 24.688 18.031 1 98.62 241 LEU B CA 1
ATOM 4567 C C . LEU B 1 241 ? 1.94 25 17.531 1 98.62 241 LEU B C 1
ATOM 4569 O O . LEU B 1 241 ? 1.566 26.172 17.422 1 98.62 241 LEU B O 1
ATOM 4573 N N . LEU B 1 242 ? 1.207 24.016 17.219 1 98.12 242 LEU B N 1
ATOM 4574 C CA . LEU B 1 242 ? -0.156 24.188 16.719 1 98.12 242 LEU B CA 1
ATOM 4575 C C . LEU B 1 242 ? -1.049 24.797 17.797 1 98.12 242 LEU B C 1
ATOM 4577 O O . LEU B 1 242 ? -1.92 25.609 17.5 1 98.12 242 LEU B O 1
ATOM 4581 N N . LEU B 1 243 ? -0.828 24.391 18.984 1 97.94 243 LEU B N 1
ATOM 4582 C CA . LEU B 1 243 ? -1.616 24.906 20.109 1 97.94 243 LEU B CA 1
ATOM 4583 C C . LEU B 1 243 ? -1.273 26.359 20.406 1 97.94 243 LEU B C 1
ATOM 4585 O O . LEU B 1 243 ? -2.139 27.125 20.812 1 97.94 243 LEU B O 1
ATOM 4589 N N . GLN B 1 244 ? -0.088 26.703 20.172 1 97.56 244 GLN B N 1
ATOM 4590 C CA . GLN B 1 244 ? 0.358 28.078 20.375 1 97.56 244 GLN B CA 1
ATOM 4591 C C . GLN B 1 244 ? -0.224 29 19.312 1 97.56 244 GLN B C 1
ATOM 4593 O O . GLN B 1 244 ? -0.229 30.234 19.484 1 97.56 244 GLN B O 1
ATOM 4598 N N . HIS B 1 245 ? -0.662 28.438 18.25 1 95.56 245 HIS B N 1
ATOM 4599 C CA . HIS B 1 245 ? -1.265 29.203 17.156 1 95.56 245 HIS B CA 1
ATOM 4600 C C . HIS B 1 245 ? -2.664 28.688 16.828 1 95.56 245 HIS B C 1
ATOM 4602 O O . HIS B 1 245 ? -2.881 28.094 15.781 1 95.56 245 HIS B O 1
ATOM 4608 N N . PRO B 1 246 ? -3.592 28.938 17.562 1 91.19 246 PRO B N 1
ATOM 4609 C CA . PRO B 1 246 ? -4.922 28.328 17.469 1 91.19 246 PRO B CA 1
ATOM 4610 C C . PRO B 1 246 ? -5.652 28.703 16.188 1 91.19 246 PRO B C 1
ATOM 4612 O O . PRO B 1 246 ? -6.586 28.016 15.781 1 91.19 246 PRO B O 1
ATOM 4615 N N . LYS B 1 247 ? -5.207 29.734 15.477 1 86.31 247 LYS B N 1
ATOM 4616 C CA . LYS B 1 247 ? -5.887 30.156 14.258 1 86.31 247 LYS B CA 1
ATOM 4617 C C . LYS B 1 247 ? -5.227 29.562 13.016 1 86.31 247 LYS B C 1
ATOM 4619 O O . LYS B 1 247 ? -5.742 29.688 11.906 1 86.31 247 LYS B O 1
ATOM 4624 N N . ALA B 1 248 ? -4.102 28.891 13.25 1 91.5 248 ALA B N 1
ATOM 4625 C CA . ALA B 1 248 ? -3.4 28.312 12.109 1 91.5 248 ALA B CA 1
ATOM 4626 C C . ALA B 1 248 ? -4.215 27.172 11.477 1 91.5 248 ALA B C 1
ATOM 4628 O O . ALA B 1 248 ? -4.727 26.312 12.188 1 91.5 248 ALA B O 1
ATOM 4629 N N . GLY B 1 249 ? -4.41 27.172 10.188 1 87.38 249 GLY B N 1
ATOM 4630 C CA . GLY B 1 249 ? -5.184 26.188 9.445 1 87.38 249 GLY B CA 1
ATOM 4631 C C . GLY B 1 249 ? -5.699 26.703 8.117 1 87.38 249 GLY B C 1
ATOM 4632 O O . GLY B 1 249 ? -5.035 27.5 7.461 1 87.38 249 GLY B O 1
ATOM 4633 N N . TRP B 1 250 ? -6.707 25.938 7.547 1 85.5 250 TRP B N 1
ATOM 4634 C CA . TRP B 1 250 ? -7.234 26.281 6.227 1 85.5 250 TRP B CA 1
ATOM 4635 C C . TRP B 1 250 ? -8.68 26.766 6.324 1 85.5 250 TRP B C 1
ATOM 4637 O O . TRP B 1 250 ? -9.5 26.469 5.453 1 85.5 250 TRP B O 1
ATOM 4647 N N . ARG B 1 251 ? -8.992 27.516 7.102 1 75.31 251 ARG B N 1
ATOM 4648 C CA . ARG B 1 251 ? -10.328 28.094 7.242 1 75.31 251 ARG B CA 1
ATOM 4649 C C . ARG B 1 251 ? -10.875 28.531 5.891 1 75.31 251 ARG B C 1
ATOM 4651 O O . ARG B 1 251 ? -10.516 27.984 4.852 1 75.31 251 ARG B O 1
ATOM 4658 N N . VAL B 1 252 ? -11.656 29.406 5.82 1 65.62 252 VAL B N 1
ATOM 4659 C CA . VAL B 1 252 ? -12.344 29.828 4.602 1 65.62 252 VAL B CA 1
ATOM 4660 C C . VAL B 1 252 ? -11.367 30.594 3.703 1 65.62 252 VAL B C 1
ATOM 4662 O O . VAL B 1 252 ? -11.484 30.547 2.475 1 65.62 252 VAL B O 1
ATOM 4665 N N . LYS B 1 253 ? -10.391 31.094 4.289 1 65.06 253 LYS B N 1
ATOM 4666 C CA . LYS B 1 253 ? -9.602 31.938 3.404 1 65.06 253 LYS B CA 1
ATOM 4667 C C . LYS B 1 253 ? -8.117 31.609 3.504 1 65.06 253 LYS B C 1
ATOM 4669 O O . LYS B 1 253 ? -7.562 31.531 4.605 1 65.06 253 LYS B O 1
ATOM 4674 N N . CYS B 1 254 ? -7.551 30.969 2.504 1 71.25 254 CYS B N 1
ATOM 4675 C CA . CYS B 1 254 ? -6.102 30.938 2.326 1 71.25 254 CYS B CA 1
ATOM 4676 C C . CYS B 1 254 ? -5.684 31.734 1.097 1 71.25 254 CYS B C 1
ATOM 4678 O O . CYS B 1 254 ? -6.25 31.562 0.017 1 71.25 254 CYS B O 1
ATOM 4680 N N . ARG B 1 255 ? -4.949 32.75 1.377 1 66.94 255 ARG B N 1
ATOM 4681 C CA . ARG B 1 255 ? -4.504 33.594 0.282 1 66.94 255 ARG B CA 1
ATOM 4682 C C . ARG B 1 255 ? -3.57 32.844 -0.658 1 66.94 255 ARG B C 1
ATOM 4684 O O . ARG B 1 255 ? -3.387 33.25 -1.81 1 66.94 255 ARG B O 1
ATOM 4691 N N . GLU B 1 256 ? -3.184 31.766 -0.105 1 68.38 256 GLU B N 1
ATOM 4692 C CA . GLU B 1 256 ? -2.234 30.984 -0.905 1 68.38 256 GLU B CA 1
ATOM 4693 C C . GLU B 1 256 ? -2.951 29.969 -1.781 1 68.38 256 GLU B C 1
ATOM 4695 O O . GLU B 1 256 ? -4.062 29.547 -1.463 1 68.38 256 GLU B O 1
ATOM 4700 N N . TYR B 1 257 ? -2.303 29.688 -2.85 1 70.19 257 TYR B N 1
ATOM 4701 C CA . TYR B 1 257 ? -2.861 28.75 -3.814 1 70.19 257 TYR B CA 1
ATOM 4702 C C . TYR B 1 257 ? -2.654 27.312 -3.355 1 70.19 257 TYR B C 1
ATOM 4704 O O . TYR B 1 257 ? -3.318 26.391 -3.846 1 70.19 257 TYR B O 1
ATOM 4712 N N . SER B 1 258 ? -1.754 27.156 -2.402 1 79.81 258 SER B N 1
ATOM 4713 C CA . SER B 1 258 ? -1.476 25.812 -1.909 1 79.81 258 SER B CA 1
ATOM 4714 C C . SER B 1 258 ? -1.618 25.734 -0.393 1 79.81 258 SER B C 1
ATOM 4716 O O . SER B 1 258 ? -1.381 26.719 0.307 1 79.81 258 SER B O 1
ATOM 4718 N N . PRO B 1 259 ? -2.004 24.609 0.066 1 87.56 259 PRO B N 1
ATOM 4719 C CA . PRO B 1 259 ? -2.301 24.484 1.496 1 87.56 259 PRO B CA 1
ATOM 4720 C C . PRO B 1 259 ? -1.048 24.578 2.365 1 87.56 259 PRO B C 1
ATOM 4722 O O . PRO B 1 259 ? -1.108 25.062 3.498 1 87.56 259 PRO B O 1
ATOM 4725 N N . GLU B 1 260 ? 0.081 24.156 1.896 1 91.25 260 GLU B N 1
ATOM 4726 C CA . GLU B 1 260 ? 1.282 24.062 2.719 1 91.25 260 GLU B CA 1
ATOM 4727 C C . GLU B 1 260 ? 1.774 25.453 3.141 1 91.25 260 GLU B C 1
ATOM 4729 O O . GLU B 1 260 ? 1.969 25.703 4.332 1 91.25 260 GLU B O 1
ATOM 4734 N N . PRO B 1 261 ? 1.866 26.406 2.166 1 89.88 261 PRO B N 1
ATOM 4735 C CA . PRO B 1 261 ? 2.289 27.75 2.574 1 89.88 261 PRO B CA 1
ATOM 4736 C C . PRO B 1 261 ? 1.287 28.422 3.506 1 89.88 261 PRO B C 1
ATOM 4738 O O . PRO B 1 261 ? 1.68 29.188 4.387 1 89.88 261 PRO B O 1
ATOM 4741 N N . CYS B 1 262 ? 0.079 28.172 3.318 1 89.31 262 CYS B N 1
ATOM 4742 C CA . CYS B 1 262 ? -0.952 28.75 4.168 1 89.31 262 CYS B CA 1
ATOM 4743 C C . CYS B 1 262 ? -0.742 28.359 5.625 1 89.31 262 CYS B C 1
ATOM 4745 O O . CYS B 1 262 ? -0.737 29.219 6.512 1 89.31 262 CYS B O 1
ATOM 4747 N N . LEU B 1 263 ? -0.548 27.156 5.887 1 93.25 263 LEU B N 1
ATOM 4748 C CA . LEU B 1 263 ? -0.355 26.688 7.25 1 93.25 263 LEU B CA 1
ATOM 4749 C C . LEU B 1 263 ? 0.933 27.234 7.848 1 93.25 263 LEU B C 1
ATOM 4751 O O . LEU B 1 263 ? 0.942 27.703 8.984 1 93.25 263 LEU B O 1
ATOM 4755 N N . MET B 1 264 ? 2.002 27.234 7.094 1 94.56 264 MET B N 1
ATOM 4756 C CA . MET B 1 264 ? 3.293 27.688 7.594 1 94.56 264 MET B CA 1
ATOM 4757 C C . MET B 1 264 ? 3.24 29.172 7.953 1 94.56 264 MET B C 1
ATOM 4759 O O . MET B 1 264 ? 3.805 29.594 8.961 1 94.56 264 MET B O 1
ATOM 4763 N N . ASN B 1 265 ? 2.582 29.922 7.125 1 91.69 265 ASN B N 1
ATOM 4764 C CA . ASN B 1 265 ? 2.451 31.344 7.387 1 91.69 265 ASN B CA 1
ATOM 4765 C C . ASN B 1 265 ? 1.632 31.609 8.648 1 91.69 265 ASN B C 1
ATOM 4767 O O . ASN B 1 265 ? 1.98 32.469 9.445 1 91.69 265 ASN B O 1
ATOM 4771 N N . HIS B 1 266 ? 0.63 30.844 8.766 1 91.94 266 HIS B N 1
ATOM 4772 C CA . HIS B 1 266 ? -0.21 31.016 9.945 1 91.94 266 HIS B CA 1
ATOM 4773 C C . HIS B 1 266 ? 0.524 30.594 11.211 1 91.94 266 HIS B C 1
ATOM 4775 O O . HIS B 1 266 ? 0.272 31.125 12.297 1 91.94 266 HIS B O 1
ATOM 4781 N N . LEU B 1 267 ? 1.438 29.703 11.102 1 95.44 267 LEU B N 1
ATOM 4782 C CA . LEU B 1 267 ? 2.221 29.25 12.242 1 95.44 267 LEU B CA 1
ATOM 4783 C C . LEU B 1 267 ? 3.361 30.203 12.547 1 95.44 267 LEU B C 1
ATOM 4785 O O . LEU B 1 267 ? 4.02 30.094 13.586 1 95.44 267 LEU B O 1
ATOM 4789 N N . ASN B 1 268 ? 3.576 31.094 11.68 1 94.94 268 ASN B N 1
ATOM 4790 C CA . ASN B 1 268 ? 4.613 32.094 11.828 1 94.94 268 ASN B CA 1
ATOM 4791 C C . ASN B 1 268 ? 5.992 31.484 12.016 1 94.94 268 ASN B C 1
ATOM 4793 O O . ASN B 1 268 ? 6.719 31.828 12.945 1 94.94 268 ASN B O 1
ATOM 4797 N N . VAL B 1 269 ? 6.266 30.531 11.148 1 96.88 269 VAL B N 1
ATOM 4798 C CA . VAL B 1 269 ? 7.566 29.875 11.211 1 96.88 269 VAL B CA 1
ATOM 4799 C C . VAL B 1 269 ? 8.453 30.375 10.078 1 96.88 269 VAL B C 1
ATOM 4801 O O . VAL B 1 269 ? 7.965 30.969 9.117 1 96.88 269 VAL B O 1
ATOM 4804 N N . SER B 1 270 ? 9.75 30.188 10.266 1 96.31 270 SER B N 1
ATOM 4805 C CA . SER B 1 270 ? 10.758 30.469 9.242 1 96.31 270 SER B CA 1
ATOM 4806 C C . SER B 1 270 ? 11.531 29.203 8.867 1 96.31 270 SER B C 1
ATOM 4808 O O . SER B 1 270 ? 11.312 28.141 9.453 1 96.31 270 SER B O 1
ATOM 4810 N N . LEU B 1 271 ? 12.383 29.344 7.914 1 96.62 271 LEU B N 1
ATOM 4811 C CA . LEU B 1 271 ? 13.195 28.203 7.5 1 96.62 271 LEU B CA 1
ATOM 4812 C C . LEU B 1 271 ? 14.047 27.703 8.656 1 96.62 271 LEU B C 1
ATOM 4814 O O . LEU B 1 271 ? 14.32 26.5 8.75 1 96.62 271 LEU B O 1
ATOM 4818 N N . ASN B 1 272 ? 14.367 28.578 9.562 1 95.94 272 ASN B N 1
ATOM 4819 C CA . ASN B 1 272 ? 15.195 28.234 10.703 1 95.94 272 ASN B CA 1
ATOM 4820 C C . ASN B 1 272 ? 14.453 27.328 11.688 1 95.94 272 ASN B C 1
ATOM 4822 O O . ASN B 1 272 ? 15.062 26.703 12.555 1 95.94 272 ASN B O 1
ATOM 4826 N N . ASP B 1 273 ? 13.148 27.312 11.562 1 97.38 273 ASP B N 1
ATOM 4827 C CA . ASP B 1 273 ? 12.336 26.5 12.453 1 97.38 273 ASP B CA 1
ATOM 4828 C C . ASP B 1 273 ? 12.188 25.062 11.93 1 97.38 273 ASP B C 1
ATOM 4830 O O . ASP B 1 273 ? 11.664 24.188 12.617 1 97.38 273 ASP B O 1
ATOM 4834 N N . LEU B 1 274 ? 12.68 24.844 10.742 1 98.19 274 LEU B N 1
ATOM 4835 C CA . LEU B 1 274 ? 12.547 23.531 10.109 1 98.19 274 LEU B CA 1
ATOM 4836 C C . LEU B 1 274 ? 13.734 22.641 10.461 1 98.19 274 LEU B C 1
ATOM 4838 O O . LEU B 1 274 ? 14.883 23.094 10.469 1 98.19 274 LEU B O 1
ATOM 4842 N N . THR B 1 275 ? 13.469 21.453 10.82 1 98.06 275 THR B N 1
ATOM 4843 C CA . THR B 1 275 ? 14.492 20.422 10.992 1 98.06 275 THR B CA 1
ATOM 4844 C C . THR B 1 275 ? 14.438 19.406 9.852 1 98.06 275 THR B C 1
ATOM 4846 O O . THR B 1 275 ? 13.453 18.688 9.703 1 98.06 275 THR B O 1
ATOM 4849 N N . PRO B 1 276 ? 15.477 19.359 9.047 1 97.56 276 PRO B N 1
ATOM 4850 C CA . PRO B 1 276 ? 15.5 18.344 7.988 1 97.56 276 PRO B CA 1
ATOM 4851 C C . PRO B 1 276 ? 15.82 16.953 8.508 1 97.56 276 PRO B C 1
ATOM 4853 O O . PRO B 1 276 ? 16.672 16.797 9.398 1 97.56 276 PRO B O 1
ATOM 4856 N N . PHE B 1 277 ? 15.156 16 8.062 1 97.31 277 PHE B N 1
ATOM 4857 C CA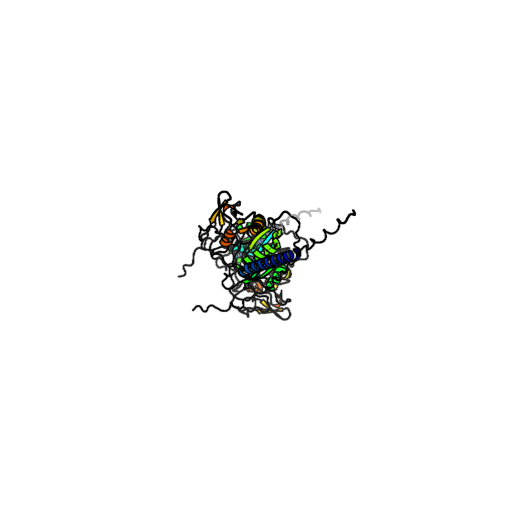 . PHE B 1 277 ? 15.406 14.602 8.391 1 97.31 277 PHE B CA 1
ATOM 4858 C C . PHE B 1 277 ? 15.914 13.836 7.176 1 97.31 277 PHE B C 1
ATOM 4860 O O . PHE B 1 277 ? 15.617 14.211 6.039 1 97.31 277 PHE B O 1
ATOM 4867 N N . GLY B 1 278 ? 16.641 12.727 7.391 1 94.81 278 GLY B N 1
ATOM 4868 C CA . GLY B 1 278 ? 17.094 11.812 6.348 1 94.81 278 GLY B CA 1
ATOM 4869 C C . GLY B 1 278 ? 18.297 12.344 5.574 1 94.81 278 GLY B C 1
ATOM 4870 O O . GLY B 1 278 ? 18.516 11.953 4.426 1 94.81 278 GLY B O 1
ATOM 4871 N N . ILE B 1 279 ? 19.047 13.227 6.125 1 90.38 279 ILE B N 1
ATOM 4872 C CA . ILE B 1 279 ? 20.125 13.867 5.395 1 90.38 279 ILE B CA 1
ATOM 4873 C C . ILE B 1 279 ? 21.453 13.195 5.738 1 90.38 279 ILE B C 1
ATOM 4875 O O . ILE B 1 279 ? 22.469 13.445 5.09 1 90.38 279 ILE B O 1
ATOM 4879 N N . GLU B 1 280 ? 21.5 12.352 6.688 1 84.56 280 GLU B N 1
ATOM 4880 C CA . GLU B 1 280 ? 22.75 11.812 7.219 1 84.56 280 GLU B CA 1
ATOM 4881 C C . GLU B 1 280 ? 23.219 10.609 6.41 1 84.56 280 GLU B C 1
ATOM 4883 O O . GLU B 1 280 ? 24.406 10.281 6.406 1 84.56 280 GLU B O 1
ATOM 4888 N N . SER B 1 281 ? 22.359 9.938 5.754 1 77.06 281 SER B N 1
ATOM 4889 C CA . SER B 1 281 ? 22.75 8.727 5.039 1 77.06 281 SER B CA 1
ATOM 4890 C C . SER B 1 281 ? 23.031 9.008 3.568 1 77.06 281 SER B C 1
ATOM 4892 O O . SER B 1 281 ? 22.547 10.008 3.021 1 77.06 281 SER B O 1
ATOM 4894 N N . THR B 1 282 ? 24.031 8.258 3 1 77.75 282 THR B N 1
ATOM 4895 C CA . THR B 1 282 ? 24.297 8.25 1.564 1 77.75 282 THR B CA 1
ATOM 4896 C C . THR B 1 282 ? 24.312 6.828 1.022 1 77.75 282 THR B C 1
ATOM 4898 O O . THR B 1 282 ? 25.094 5.996 1.478 1 77.75 282 THR B O 1
ATOM 4901 N N . PRO B 1 283 ? 23.453 6.602 0.118 1 81.44 283 PRO B N 1
ATOM 4902 C CA . PRO B 1 283 ? 22.375 7.438 -0.413 1 81.44 283 PRO B CA 1
ATOM 4903 C C . PRO B 1 283 ? 21.25 7.66 0.595 1 81.44 283 PRO B C 1
ATOM 4905 O O . PRO B 1 283 ? 21.156 6.934 1.589 1 81.44 283 PRO B O 1
ATOM 4908 N N . ARG B 1 284 ? 20.531 8.734 0.234 1 92.56 284 ARG B N 1
ATOM 4909 C CA . ARG B 1 284 ? 19.406 9.086 1.103 1 92.56 284 ARG B CA 1
ATOM 4910 C C . ARG B 1 284 ? 18.156 8.312 0.718 1 92.56 284 ARG B C 1
ATOM 4912 O O . ARG B 1 284 ? 17.859 8.133 -0.468 1 92.56 284 ARG B O 1
ATOM 4919 N N . ASP B 1 285 ? 17.422 7.922 1.699 1 92.31 285 ASP B N 1
ATOM 4920 C CA . ASP B 1 285 ? 16.203 7.156 1.427 1 92.31 285 ASP B CA 1
ATOM 4921 C C . ASP B 1 285 ? 14.992 8.07 1.35 1 92.31 285 ASP B C 1
ATOM 4923 O O . ASP B 1 285 ? 14.945 9.109 2.01 1 92.31 285 ASP B O 1
ATOM 4927 N N . ILE B 1 286 ? 14.18 7.719 0.507 1 96.44 286 ILE B N 1
ATOM 4928 C CA . ILE B 1 286 ? 12.844 8.297 0.456 1 96.44 286 ILE B CA 1
ATOM 4929 C C . ILE B 1 286 ? 11.875 7.43 1.261 1 96.44 286 ILE B C 1
ATOM 4931 O O . ILE B 1 286 ? 11.797 6.219 1.053 1 96.44 286 ILE B O 1
ATOM 4935 N N . LEU B 1 287 ? 11.141 8.078 2.158 1 98.19 287 LEU B N 1
ATOM 4936 C CA . LEU B 1 287 ? 10.297 7.285 3.053 1 98.19 287 LEU B CA 1
ATOM 4937 C C . LEU B 1 287 ? 8.82 7.566 2.807 1 98.19 287 LEU B C 1
ATOM 4939 O O . LEU B 1 287 ? 7.957 6.988 3.467 1 98.19 287 LEU B O 1
ATOM 4943 N N . VAL B 1 288 ? 8.531 8.43 1.879 1 98.56 288 VAL B N 1
ATOM 4944 C CA . VAL B 1 288 ? 7.156 8.695 1.483 1 98.56 288 VAL B CA 1
ATOM 4945 C C . VAL B 1 288 ? 7.105 9.07 0.004 1 98.56 288 VAL B C 1
ATOM 4947 O O . VAL B 1 288 ? 7.992 9.773 -0.495 1 98.56 288 VAL B O 1
ATOM 4950 N N . TRP B 1 289 ? 6.109 8.547 -0.717 1 97.94 289 TRP B N 1
ATOM 4951 C CA . TRP B 1 289 ? 5.895 8.812 -2.135 1 97.94 289 TRP B CA 1
ATOM 4952 C C . TRP B 1 289 ? 4.477 9.312 -2.387 1 97.94 289 TRP B C 1
ATOM 4954 O O . TRP B 1 289 ? 3.52 8.812 -1.794 1 97.94 289 TRP B O 1
ATOM 4964 N N . HIS B 1 290 ? 4.359 10.289 -3.191 1 96.31 290 HIS B N 1
ATOM 4965 C CA . HIS B 1 290 ? 3.057 10.789 -3.619 1 96.31 290 HIS B CA 1
ATOM 4966 C C . HIS B 1 290 ? 2.467 9.914 -4.723 1 96.31 290 HIS B C 1
ATOM 4968 O O . HIS B 1 290 ? 2.324 10.359 -5.863 1 96.31 290 HIS B O 1
ATOM 4974 N N . THR B 1 291 ? 2.027 8.773 -4.301 1 96.06 291 THR B N 1
ATOM 4975 C CA . THR B 1 291 ? 1.479 7.816 -5.254 1 96.06 291 THR B CA 1
ATOM 4976 C C . THR B 1 291 ? -0.013 8.055 -5.465 1 96.06 291 THR B C 1
ATOM 4978 O O . THR B 1 291 ? -0.679 8.648 -4.617 1 96.06 291 THR B O 1
ATOM 4981 N N . LYS B 1 292 ? -0.425 7.652 -6.656 1 93.19 292 LYS B N 1
ATOM 4982 C CA . LYS B 1 292 ? -1.843 7.641 -7.004 1 93.19 292 LYS B CA 1
ATOM 4983 C C . LYS B 1 292 ? -2.232 6.328 -7.684 1 93.19 292 LYS B C 1
ATOM 4985 O O . LYS B 1 292 ? -1.486 5.809 -8.516 1 93.19 292 LYS B O 1
ATOM 4990 N N . THR B 1 293 ? -3.354 5.805 -7.203 1 92.38 293 THR B N 1
ATOM 4991 C CA . THR B 1 293 ? -3.861 4.582 -7.816 1 92.38 293 THR B CA 1
ATOM 4992 C C . THR B 1 293 ? -4.652 4.898 -9.078 1 92.38 293 THR B C 1
ATOM 4994 O O . THR B 1 293 ? -5.523 5.77 -9.078 1 92.38 293 THR B O 1
ATOM 4997 N N . THR B 1 294 ? -4.305 4.191 -10.125 1 86.88 294 THR B N 1
ATOM 4998 C CA . THR B 1 294 ? -5.039 4.332 -11.383 1 86.88 294 THR B CA 1
ATOM 4999 C C . THR B 1 294 ? -6.242 3.4 -11.414 1 86.88 294 THR B C 1
ATOM 5001 O O . THR B 1 294 ? -6.145 2.236 -11.016 1 86.88 294 THR B O 1
ATOM 5004 N N . VAL B 1 295 ? -7.363 3.938 -11.766 1 85.12 295 VAL B N 1
ATOM 5005 C CA . VAL B 1 295 ? -8.57 3.131 -11.906 1 85.12 295 VAL B CA 1
ATOM 5006 C C . VAL B 1 295 ? -9.141 3.301 -13.312 1 85.12 295 VAL B C 1
ATOM 5008 O O . VAL B 1 295 ? -9.43 4.422 -13.742 1 85.12 295 VAL B O 1
ATOM 5011 N N . ASN B 1 296 ? -9.148 2.271 -14.047 1 85.38 296 ASN B N 1
ATOM 5012 C CA . ASN B 1 296 ? -9.789 2.23 -15.359 1 85.38 296 ASN B CA 1
ATOM 5013 C C . ASN B 1 296 ? -10.875 1.159 -15.414 1 85.38 296 ASN B C 1
ATOM 5015 O O . ASN B 1 296 ? -10.594 -0.003 -15.711 1 85.38 296 ASN B O 1
ATOM 5019 N N . ILE B 1 297 ? -12.117 1.614 -15.156 1 88.69 297 ILE B N 1
ATOM 5020 C CA . ILE B 1 297 ? -13.203 0.645 -15.055 1 88.69 297 ILE B CA 1
ATOM 5021 C C . ILE B 1 297 ? -14.289 0.979 -16.078 1 88.69 297 ILE B C 1
ATOM 5023 O O . ILE B 1 297 ? -14.594 2.152 -16.297 1 88.69 297 ILE B O 1
ATOM 5027 N N . LYS B 1 298 ? -14.859 -0.052 -16.688 1 85.62 298 LYS B N 1
ATOM 5028 C CA . LYS B 1 298 ? -15.969 0.069 -17.641 1 85.62 298 LYS B CA 1
ATOM 5029 C C . LYS B 1 298 ? -17.25 -0.512 -17.062 1 85.62 298 LYS B C 1
ATOM 5031 O O . LYS B 1 298 ? -18.359 -0.123 -17.469 1 85.62 298 LYS B O 1
ATOM 5036 N N . SER B 1 299 ? -17.094 -1.399 -16.188 1 86.75 299 SER B N 1
ATOM 5037 C CA . SER B 1 299 ? -18.266 -2.016 -15.555 1 86.75 299 SER B CA 1
ATOM 5038 C C . SER B 1 299 ? -18.281 -1.765 -14.047 1 86.75 299 SER B C 1
ATOM 5040 O O . SER B 1 299 ? -17.297 -2.061 -13.352 1 86.75 299 SER B O 1
ATOM 5042 N N . THR B 1 300 ? -19.422 -1.36 -13.609 1 87.62 300 THR B N 1
ATOM 5043 C CA . THR B 1 300 ? -19.547 -1.062 -12.18 1 87.62 300 THR B CA 1
ATOM 5044 C C . THR B 1 300 ? -20.406 -2.105 -11.484 1 87.62 300 THR B C 1
ATOM 5046 O O . THR B 1 300 ? -20.891 -1.874 -10.367 1 87.62 300 THR B O 1
ATOM 5049 N N . LYS B 1 301 ? -20.609 -3.176 -12.164 1 90.31 301 LYS B N 1
ATOM 5050 C CA . LYS B 1 301 ? -21.344 -4.254 -11.5 1 90.31 301 LYS B CA 1
ATOM 5051 C C . LYS B 1 301 ? -20.578 -4.762 -10.281 1 90.31 301 LYS B C 1
ATOM 5053 O O . LYS B 1 301 ? -19.375 -5.031 -10.367 1 90.31 301 LYS B O 1
ATOM 5058 N N . THR B 1 302 ? -21.297 -4.93 -9.18 1 91.44 302 THR B N 1
ATOM 5059 C CA . THR B 1 302 ? -20.609 -5.277 -7.945 1 91.44 302 THR B CA 1
ATOM 5060 C C . THR B 1 302 ? -20.797 -6.758 -7.625 1 91.44 302 THR B C 1
ATOM 5062 O O . THR B 1 302 ? -20.047 -7.324 -6.82 1 91.44 302 THR B O 1
ATOM 5065 N N . TYR B 1 303 ? -21.828 -7.422 -8.094 1 90.94 303 TYR B N 1
ATOM 5066 C CA . TYR B 1 303 ? -22.141 -8.828 -7.883 1 90.94 303 TYR B CA 1
ATOM 5067 C C . TYR B 1 303 ? -22.219 -9.156 -6.395 1 90.94 303 TYR B C 1
ATOM 5069 O O . TYR B 1 303 ? -21.797 -10.234 -5.969 1 90.94 303 TYR B O 1
ATOM 5077 N N . GLY B 1 304 ? -22.625 -8.18 -5.566 1 90.38 304 GLY B N 1
ATOM 5078 C CA . GLY B 1 304 ? -22.812 -8.398 -4.141 1 90.38 304 GLY B CA 1
ATOM 5079 C C . GLY B 1 304 ? -21.562 -8.125 -3.324 1 90.38 304 GLY B C 1
ATOM 5080 O O . GLY B 1 304 ? -21.547 -8.328 -2.107 1 90.38 304 GLY B O 1
ATOM 5081 N N . TYR B 1 305 ? -20.531 -7.719 -3.941 1 93.5 305 TYR B N 1
ATOM 5082 C CA . TYR B 1 305 ? -19.297 -7.41 -3.225 1 93.5 305 TYR B CA 1
ATOM 5083 C C . TYR B 1 305 ? -19.281 -5.957 -2.762 1 93.5 305 TYR B C 1
ATOM 5085 O O . TYR B 1 305 ? -19.953 -5.105 -3.357 1 93.5 305 TYR B O 1
ATOM 5093 N N . ASN B 1 306 ? -18.562 -5.723 -1.657 1 90.56 306 ASN B N 1
ATOM 5094 C CA . ASN B 1 306 ? -18.375 -4.383 -1.11 1 90.56 306 ASN B CA 1
ATOM 5095 C C . ASN B 1 306 ? -17.469 -3.535 -1.988 1 90.56 306 ASN B C 1
ATOM 5097 O O . ASN B 1 306 ? -16.234 -3.59 -1.852 1 90.56 306 ASN B O 1
ATOM 5101 N N . ILE B 1 307 ? -18.141 -2.775 -2.914 1 91.19 307 ILE B N 1
ATOM 5102 C CA . ILE B 1 307 ? -17.422 -1.867 -3.811 1 91.19 307 ILE B CA 1
ATOM 5103 C C . ILE B 1 307 ? -18.016 -0.465 -3.701 1 91.19 307 ILE B C 1
ATOM 5105 O O . ILE B 1 307 ? -19.25 -0.305 -3.66 1 91.19 307 ILE B O 1
ATOM 5109 N N . GLU B 1 308 ? -17.062 0.443 -3.58 1 91.94 308 GLU B N 1
ATOM 5110 C CA . GLU B 1 308 ? -17.516 1.826 -3.461 1 91.94 308 GLU B CA 1
ATOM 5111 C C . GLU B 1 308 ? -17.625 2.492 -4.828 1 91.94 308 GLU B C 1
ATOM 5113 O O . GLU B 1 308 ? -16.656 3.072 -5.32 1 91.94 308 GLU B O 1
ATOM 5118 N N . VAL B 1 309 ? -18.766 2.463 -5.387 1 88.69 309 VAL B N 1
ATOM 5119 C CA . VAL B 1 309 ? -19.031 3.053 -6.695 1 88.69 309 VAL B CA 1
ATOM 5120 C C . VAL B 1 309 ? -19.641 4.445 -6.52 1 88.69 309 VAL B C 1
ATOM 5122 O O . VAL B 1 309 ? -20.734 4.59 -5.969 1 88.69 309 VAL B O 1
ATOM 5125 N N . PRO B 1 310 ? -18.859 5.461 -6.988 1 84.5 310 PRO B N 1
ATOM 5126 C CA . PRO B 1 310 ? -19.438 6.797 -6.895 1 84.5 310 PRO B CA 1
ATOM 5127 C C . PRO B 1 310 ? -20.656 6.977 -7.809 1 84.5 310 PRO B C 1
ATOM 5129 O O . PRO B 1 310 ? -20.703 6.395 -8.891 1 84.5 310 PRO B O 1
ATOM 5132 N N . SER B 1 311 ? -21.672 7.566 -7.336 1 71.19 311 SER B N 1
ATOM 5133 C CA . SER B 1 311 ? -22.906 7.781 -8.102 1 71.19 311 SER B CA 1
ATOM 5134 C C . SER B 1 311 ? -22.625 8.578 -9.375 1 71.19 311 SER B C 1
ATOM 5136 O O . SER B 1 311 ? -23.219 8.312 -10.422 1 71.19 311 SER B O 1
ATOM 5138 N N . ASP B 1 312 ? -21.812 9.758 -9.383 1 58 312 ASP B N 1
ATOM 5139 C CA . ASP B 1 312 ? -21.656 10.672 -10.508 1 58 312 ASP B CA 1
ATOM 5140 C C . ASP B 1 312 ? -20.672 10.117 -11.539 1 58 312 ASP B C 1
ATOM 5142 O O . ASP B 1 312 ? -20.5 10.695 -12.609 1 58 312 ASP B O 1
ATOM 5146 N N . GLN B 1 313 ? -19.812 9.383 -11.391 1 45.81 313 GLN B N 1
ATOM 5147 C CA . GLN B 1 313 ? -18.719 9.062 -12.305 1 45.81 313 GLN B CA 1
ATOM 5148 C C . GLN B 1 313 ? -19.25 8.492 -13.617 1 45.81 313 GLN B C 1
ATOM 5150 O O . GLN B 1 313 ? -18.594 8.578 -14.656 1 45.81 313 GLN B O 1
ATOM 5155 N N . PHE B 1 314 ? -20.203 7.703 -13.711 1 37.84 314 PHE B N 1
ATOM 5156 C CA . PHE B 1 314 ? -20.5 7.363 -15.102 1 37.84 314 PHE B CA 1
ATOM 5157 C C . PHE B 1 314 ? -21.156 8.539 -15.812 1 37.84 314 PHE B C 1
ATOM 5159 O O . PHE B 1 314 ? -21.938 8.352 -16.734 1 37.84 314 PHE B O 1
ATOM 5166 N N . ARG B 1 315 ? -21.125 9.797 -15.367 1 35.69 315 ARG B N 1
ATOM 5167 C CA . ARG B 1 315 ? -21.359 10.844 -16.359 1 35.69 315 ARG B CA 1
ATOM 5168 C C . ARG B 1 315 ? -20.141 11.07 -17.234 1 35.69 315 ARG B C 1
ATOM 5170 O O . ARG B 1 315 ? -19.141 11.633 -16.766 1 35.69 315 ARG B O 1
ATOM 5177 N N . ILE B 1 316 ? -19.703 10.305 -18.172 1 31.31 316 ILE B N 1
ATOM 5178 C CA . ILE B 1 316 ? -18.766 10.578 -19.234 1 31.31 316 ILE B CA 1
ATOM 5179 C C . ILE B 1 316 ? -18.891 12.039 -19.688 1 31.31 316 ILE B C 1
ATOM 5181 O O . ILE B 1 316 ? -19.984 12.492 -20.031 1 31.31 316 ILE B O 1
ATOM 5185 N N . ARG B 1 317 ? -17.891 12.914 -19.5 1 27.72 317 ARG B N 1
ATOM 5186 C CA . ARG B 1 317 ? -17.641 14.086 -20.344 1 27.72 317 ARG B CA 1
ATOM 5187 C C . ARG B 1 317 ? -17.797 13.75 -21.812 1 27.72 317 ARG B C 1
ATOM 5189 O O . ARG B 1 317 ? -17.062 12.922 -22.359 1 27.72 317 ARG B O 1
ATOM 5196 N N . LYS B 1 318 ? -18.953 13.719 -22.375 1 25.66 318 LYS B N 1
ATOM 5197 C CA . LYS B 1 318 ? -19.125 14.086 -23.781 1 25.66 318 LYS B CA 1
ATOM 5198 C C . LYS B 1 318 ? -18.266 15.297 -24.141 1 25.66 318 LYS B C 1
ATOM 5200 O O . LYS B 1 318 ? -18.531 16.406 -23.672 1 25.66 318 LYS B O 1
ATOM 5205 N N . MET B 1 319 ? -16.922 15.18 -24.031 1 20.33 319 MET B N 1
ATOM 5206 C CA . MET B 1 319 ? -16.234 16.203 -24.812 1 20.33 319 MET B CA 1
ATOM 5207 C C . MET B 1 319 ? -17.031 16.578 -26.047 1 20.33 319 MET B C 1
ATOM 5209 O O . MET B 1 319 ? -17.375 15.703 -26.859 1 20.33 319 MET B O 1
ATOM 5213 N N . HIS B 1 320 ? -17.641 17.641 -25.906 1 20.95 320 HIS B N 1
ATOM 5214 C CA . HIS B 1 320 ? -17.766 18.531 -27.047 1 20.95 320 HIS B CA 1
ATOM 5215 C C . HIS B 1 320 ? -16.406 18.891 -27.625 1 20.95 320 HIS B C 1
ATOM 5217 O O . HIS B 1 320 ? -15.461 19.172 -26.891 1 20.95 320 HIS B O 1
#

Solvent-accessible surface area (backbone atoms only — not comparable to full-atom values): 35274 Å² total; per-residue (Å²): 142,83,87,80,73,77,75,79,77,70,70,80,70,76,74,72,74,62,65,57,55,52,51,48,50,51,48,50,50,50,49,49,51,51,52,50,53,49,50,51,50,51,49,54,52,66,39,39,37,44,48,77,58,52,63,52,67,56,64,68,41,77,77,70,72,66,69,76,75,84,62,40,29,35,35,36,34,25,36,46,58,89,35,73,58,40,66,53,28,41,46,51,45,48,45,41,52,65,74,50,77,61,48,39,40,37,36,23,28,59,25,70,56,74,53,66,72,57,48,53,52,51,58,71,57,65,46,30,32,35,40,34,9,34,24,62,35,87,89,53,68,84,84,40,42,37,30,49,31,54,44,50,53,49,44,56,71,76,46,51,87,47,28,80,43,24,24,39,34,53,44,62,43,48,41,37,66,38,66,59,38,51,72,64,42,46,44,64,36,77,50,30,26,33,35,42,28,23,52,32,92,30,18,46,36,31,27,68,29,69,56,94,82,31,48,78,48,36,43,48,86,67,63,50,81,45,89,67,58,62,56,66,78,18,41,34,37,12,36,38,60,50,65,75,26,77,81,42,51,45,45,66,70,55,96,46,94,45,71,55,52,32,34,42,58,49,58,67,63,55,56,86,52,38,41,72,47,64,75,85,50,86,65,15,71,61,38,33,31,54,41,38,73,54,81,70,67,80,38,78,59,48,92,61,38,68,66,53,72,54,86,68,65,84,62,69,78,74,74,125,141,82,89,77,76,78,74,74,77,70,69,77,70,75,74,73,74,62,64,57,55,51,51,49,52,51,48,51,49,50,49,49,51,50,53,50,52,49,49,50,51,50,50,54,54,67,38,41,36,45,48,81,36,73,53,56,66,55,60,58,59,75,78,67,69,68,65,73,76,84,62,41,31,34,36,36,35,26,35,48,58,88,35,72,59,39,66,52,28,41,47,52,45,49,45,41,53,64,72,52,77,60,47,38,39,36,37,24,28,57,24,72,54,72,54,64,72,57,50,52,52,50,60,71,57,65,47,37,30,36,39,35,9,33,25,64,36,89,90,53,66,83,85,39,40,39,30,48,33,54,44,50,52,49,44,56,71,74,46,51,89,47,29,79,44,23,24,40,34,52,44,61,42,49,40,36,66,38,65,58,38,52,73,64,41,47,46,66,35,77,50,30,26,33,36,43,29,22,52,31,91,30,18,46,35,32,26,69,30,69,56,94,82,31,48,78,49,37,44,49,85,66,65,48,80,44,89,67,58,60,56,66,77,17,40,33,35,13,36,37,60,50,63,76,27,76,81,41,49,45,45,69,71,56,96,45,96,46,71,55,52,32,33,43,58,50,58,68,62,55,56,86,51,39,41,72,47,65,75,85,50,87,65,15,71,62,38,33,30,56,42,38,74,54,81,70,67,80,39,80,59,50,92,61,37,67,67,52,72,55,86,68,65,83,63,69,80,72,75,123

Secondary structure (DSSP, 8-state):
-----GGGGGGGG----HHHHHHHHHHHHHHHHHHHHHHHHHHHHHT-SEEE--------S-----S-TTSPEEEEEEEE---TTHHHHHHHHHHHHTT-SSEEEEEEESSSS--HHHHHHHHHHTSEEEEEEEEEPTTS-TTTHHHHHHHHHHHHHHSGGGGGGEEEEE--TTSEE-HHIIIIIGGG-SSEEE--EEEETTEEEEEEEEETTEEEEEE-SSSTT-S----GGGEEEEHHHHHH-TT-S--S---SSSHHHHHHHHHT--GGGEEE-S-SSSSBPP-EE---B----SB---TTB-----SSTT------/----GGGGGGGGG----HHHHHHHHHHHHHHHHHHHHHHHHHHHHHT-SEEE--------S-----S-TTSPEEEEEEEE---TTHHHHHHHHHHHHTT-SSEEEEEEESSSS--HHHHHHHHHHTSEEEEEEEEEPTTS-TTTHHHHHHHHHHHHHHSGGGGGGEEEEE--TTSEE-HHIIIIIGGG-SSEEE--EEEETTEEEEEEEEETTEEEEEE-SSSTT-S----GGGEEEEHHHHHH-TT-S--S--SSSSHHHHHHHHHT--GGGEEE-S-SSSSBPP-EE---B----SB---TTB-----SSTT------

Nearest PDB structures (foldseek):
  1v84-assembly1_B  TM=9.221E-01  e=7.717E-25  Homo sapiens
  1v84-assembly1_A  TM=9.237E-01  e=1.532E-24  Homo sapiens
  1v82-assembly1_A  TM=8.995E-01  e=7.717E-25  Homo sapiens
  2d0j-assembly2_D  TM=8.818E-01  e=6.430E-24  Homo sapiens
  3cu0-assembly1_B  TM=8.853E-01  e=5.383E-22  Homo sapiens

Organism: Brugia malayi (NCBI:txid6279)

InterPro domains:
  IPR005027 Glycosyl transferase, family 43 [PF03360] (93-293)
  IPR005027 Glycosyl transferase, family 43 [PTHR10896] (66-294)
  IPR029044 Nucleotide-diphospho-sugar transferases [G3DSA:3.90.550.10] (72-309)
  IPR029044 Nucleotide-diphospho-sugar transferases [SSF53448] (72-296)

Foldseek 3Di:
DDDPPPPDPPPDPPPDPPVVVVVVVVVVVVVVVVVVVVVVVVVVVVQAQWDFADQPFCFQDDLPVPPPVPFFAEEEFEEDEFDQCQLVLQLQVLVLCLVDRRYEYEYEYQANDDDPSVVVSVNVSPHRYGYGYIHGDPPDDPPCQNRFQVSLLCCCVPPVVCAQRYKYAYDYSNKAFASCCVVPFGRPQRFKEFAKAAPPPVDRIKGFDDDPQFGDFIDDPPPRPDQDRDDSRGMMGGVNLCNVQVPQGRTPDQPDPDRRVSNCVSSVDHSRSYGYPQPPDVPGDHGMYPDDDDDDDDDDDQVPHDGRHDPPPVPPPPPD/DDDPPPPDDPPDPPPPPPVVVVVVVVVVVVVVVVVVVVVVVVVVVVQAQWDFAPQPFCQPDDLPVPPPVPWFAEEEFEEDEFDQCQLVLQLQVLVLCLVDRRYEYEYEYQANDDDPSVVVSVNVSRHRYGYTYIHGDPPDDPPCQNRFQVSLLCCCVPPVVCAQRYKYAYDYSNKAFASCCVVPFGRPQRFKEFAKAAPPPVDRIKGFDDDPQFGDFIDDPPPRPDQDRDDSRGMMGGVNLCNVQVPQGRTPDQPDPDRRVSNCVSSVDHSRSYGYPQPPDVVGDHGMYPDDDDDDDDDDDQVPHDGRHDPPPVPPPPPD

Radius of gyration: 35.29 Å; Cα contacts (8 Å, |Δi|>4): 1225; chains: 2; bounding box: 87×169×122 Å

Sequence (640 aa):
MHLRRIKFLRRLTNQRPVDGIFSTIQAVFAIAVISFQMCIIIYLVEERNYEIYEPRIISNNAFHNNQNRNNRTIIVITPTYLRLARLADMTRLSQTLMHISQLIWIVVEDATHISLPVKQLLDRSGLNCYYLAVKRRPGIPARGWTGRDAGLNFVREQFASLGNNAVVYFADDDNTYDIRLFNQYIRNVEKVGVWAVGLVAHNAVEAPKVLNAKVVGWQTIYAPKRRWGFDMAGFAVNLELLLQHPKAGWRVKCREYSPEPCLMNHLNVSLNDLTPFGIESTPRDILVWHTKTTVNIKSTKTYGYNIEVPSDQFRIRKMHMHLRRIKFLRRLTNQRPVDGIFSTIQAVFAIAVISFQMCIIIYLVEERNYEIYEPRIISNNAFHNNQNRNNRTIIVITPTYLRLARLADMTRLSQTLMHISQLIWIVVEDATHISLPVKQLLDRSGLNCYYLAVKRRPGIPARGWTGRDAGLNFVREQFASLGNNAVVYFADDDNTYDIRLFNQYIRNVEKVGVWAVGLVAHNAVEAPKVLNAKVVGWQTIYAPKRRWGFDMAGFAVNLELLLQHPKAGWRVKCREYSPEPCLMNHLNVSLNDLTPFGIESTPRDILVWHTKTTVNIKSTKTYGYNIEVPSDQFRIRKMH

pLDDT: mean 82.11, std 20.74, range [20.14, 98.88]